Protein AF-A0A5K3FSG7-F1 (afdb_monomer)

InterPro domains:
  IPR002350 Kazal domain [PF07648] (129-166)
  IPR002350 Kazal domain [PF07648] (242-287)
  IPR002350 Kazal domain [PF07648] (366-402)
  IPR002350 Kazal domain [PS51465] (244-289)
  IPR002350 Kazal domain [SM00280] (128-174)
  IPR002350 Kazal domain [SM00280] (244-287)
  IPR002350 Kazal domain [SM00280] (358-402)
  IPR036058 Kazal domain superfamily [SSF100895] (110-165)
  IPR036058 Kazal domain superfamily [SSF100895] (238-287)
  IPR036058 Kazal domain superfamily [SSF100895] (366-404)
  IPR036773 TGF-beta binding (TB) domain superfamily [G3DSA:3.90.290.10] (37-136)

Structure (mmCIF, N/CA/C/O backbone):
data_AF-A0A5K3FSG7-F1
#
_entry.id   AF-A0A5K3FSG7-F1
#
loop_
_atom_site.group_PDB
_atom_site.id
_atom_site.type_symbol
_atom_site.label_atom_id
_atom_site.label_alt_id
_atom_site.label_comp_id
_atom_site.label_asym_id
_atom_site.label_entity_id
_atom_site.label_seq_id
_atom_site.pdbx_PDB_ins_code
_atom_site.Cartn_x
_atom_site.Cartn_y
_atom_site.Cartn_z
_atom_site.occupancy
_atom_site.B_iso_or_equiv
_atom_site.auth_seq_id
_atom_site.auth_comp_id
_atom_site.auth_asym_id
_atom_site.auth_atom_id
_atom_site.pdbx_PDB_model_num
ATOM 1 N N . MET A 1 1 ? 55.933 69.522 2.286 1.00 35.91 1 MET A N 1
ATOM 2 C CA . MET A 1 1 ? 57.079 68.603 2.455 1.00 35.91 1 MET A CA 1
ATOM 3 C C . MET A 1 1 ? 56.690 67.335 1.710 1.00 35.91 1 MET A C 1
ATOM 5 O O . MET A 1 1 ? 55.799 66.657 2.190 1.00 35.91 1 MET A O 1
ATOM 9 N N . GLY A 1 2 ? 56.955 67.249 0.400 1.00 32.78 2 GLY A N 1
ATOM 10 C CA . GLY A 1 2 ? 58.202 66.717 -0.197 1.00 32.78 2 GLY A CA 1
ATOM 11 C C . GLY A 1 2 ? 58.042 65.189 -0.295 1.00 32.78 2 GLY A C 1
ATOM 12 O O . GLY A 1 2 ? 57.662 64.597 0.703 1.00 32.78 2 GLY A O 1
ATOM 13 N N . ASP A 1 3 ? 58.190 64.460 -1.399 1.00 31.44 3 ASP A N 1
ATOM 14 C CA . ASP A 1 3 ? 58.914 64.594 -2.673 1.00 31.44 3 ASP A CA 1
ATOM 15 C C . ASP A 1 3 ? 58.307 63.516 -3.632 1.00 31.44 3 ASP A C 1
ATOM 17 O O . ASP A 1 3 ? 57.851 62.483 -3.149 1.00 31.44 3 ASP A O 1
ATOM 21 N N . VAL A 1 4 ? 58.048 63.767 -4.930 1.00 32.94 4 VAL A N 1
ATOM 22 C CA . VAL A 1 4 ? 58.916 63.448 -6.104 1.00 32.94 4 VAL A CA 1
ATOM 23 C C . VAL A 1 4 ? 59.104 61.916 -6.297 1.00 32.94 4 VAL A C 1
ATOM 25 O O . VAL A 1 4 ? 59.549 61.243 -5.384 1.00 32.94 4 VAL A O 1
ATOM 28 N N . ARG A 1 5 ? 58.793 61.239 -7.423 1.00 30.88 5 ARG A N 1
ATOM 29 C CA . ARG A 1 5 ? 59.220 61.446 -8.826 1.00 30.88 5 ARG A CA 1
ATOM 30 C C . ARG A 1 5 ? 58.482 60.453 -9.767 1.00 30.88 5 ARG A C 1
ATOM 32 O O . ARG A 1 5 ? 58.379 59.275 -9.442 1.00 30.88 5 ARG A O 1
ATOM 39 N N . LEU A 1 6 ? 58.070 60.899 -10.957 1.00 30.77 6 LEU A N 1
ATOM 40 C CA . LEU A 1 6 ? 57.915 60.061 -12.168 1.00 30.77 6 LEU A CA 1
ATOM 41 C C . LEU A 1 6 ? 59.255 60.027 -12.930 1.00 30.77 6 LEU A C 1
ATOM 43 O O . LEU A 1 6 ? 60.046 60.963 -12.782 1.00 30.77 6 LEU A O 1
ATOM 47 N N . PRO A 1 7 ? 59.454 59.074 -13.858 1.00 38.12 7 PRO A N 1
ATOM 48 C CA . PRO A 1 7 ? 60.034 59.457 -15.137 1.00 38.12 7 PRO A CA 1
ATOM 49 C C . PRO A 1 7 ? 59.167 59.055 -16.335 1.00 38.12 7 PRO A C 1
ATOM 51 O O . PRO A 1 7 ? 58.486 58.034 -16.370 1.00 38.12 7 PRO A O 1
ATOM 54 N N . VAL A 1 8 ? 59.241 59.953 -17.309 1.00 34.81 8 VAL A N 1
ATOM 55 C CA . VAL A 1 8 ? 58.605 60.017 -18.623 1.00 34.81 8 VAL A CA 1
ATOM 56 C C . VAL A 1 8 ? 59.434 59.225 -19.638 1.00 34.81 8 VAL A C 1
ATOM 58 O O . VAL A 1 8 ? 60.658 59.223 -19.529 1.00 34.81 8 VAL A O 1
ATOM 61 N N . SER A 1 9 ? 58.800 58.654 -20.671 1.00 28.08 9 SER A N 1
ATOM 62 C CA . SER A 1 9 ? 59.261 58.780 -22.071 1.00 28.08 9 SER A CA 1
ATOM 63 C C . SER A 1 9 ? 58.207 58.283 -23.067 1.00 28.08 9 SER A C 1
ATOM 65 O O . SER A 1 9 ? 57.986 57.088 -23.228 1.00 28.08 9 SER A O 1
ATOM 67 N N . HIS A 1 10 ? 57.586 59.245 -23.752 1.00 31.95 10 HIS A N 1
ATOM 68 C CA . HIS A 1 10 ? 56.883 59.092 -25.024 1.00 31.95 10 HIS A CA 1
ATOM 69 C C . HIS A 1 10 ? 57.787 59.634 -26.141 1.00 31.95 10 HIS A C 1
ATOM 71 O O . HIS A 1 10 ? 58.275 60.750 -26.017 1.00 31.95 10 HIS A O 1
ATOM 77 N N . HIS A 1 11 ? 57.924 58.889 -27.239 1.00 33.03 11 HIS A N 1
ATOM 78 C CA . HIS A 1 11 ? 57.973 59.378 -28.629 1.00 33.03 11 HIS A CA 1
ATOM 79 C C . HIS A 1 11 ? 57.647 58.160 -29.517 1.00 33.03 11 HIS A C 1
ATOM 81 O O . HIS A 1 11 ? 58.305 57.135 -29.413 1.00 33.03 11 HIS A O 1
ATOM 87 N N . ALA A 1 12 ? 56.461 58.087 -30.129 1.00 34.22 12 ALA A N 1
ATOM 88 C CA . ALA A 1 12 ? 56.013 58.763 -31.356 1.00 34.22 12 ALA A CA 1
ATOM 89 C C . ALA A 1 12 ? 56.448 58.009 -32.627 1.00 34.22 12 ALA A C 1
ATOM 91 O O . ALA A 1 12 ? 57.638 57.848 -32.870 1.00 34.22 12 ALA A O 1
ATOM 92 N N . GLY A 1 13 ? 55.476 57.608 -33.459 1.00 30.91 13 GLY A N 1
ATOM 93 C CA . GLY A 1 13 ? 55.748 57.170 -34.833 1.00 30.91 13 GLY A CA 1
ATOM 94 C C . GLY A 1 13 ? 54.725 56.211 -35.441 1.00 30.91 13 GLY A C 1
ATOM 95 O O . GLY A 1 13 ? 54.961 55.013 -35.489 1.00 30.91 13 GLY A O 1
ATOM 96 N N . CYS A 1 14 ? 53.608 56.748 -35.933 1.00 37.53 14 CYS A N 1
ATOM 97 C CA . CYS A 1 14 ? 52.646 56.079 -36.818 1.00 37.53 14 CYS A CA 1
ATOM 98 C C . CYS A 1 14 ? 53.259 55.679 -38.177 1.00 37.53 14 CYS A C 1
ATOM 100 O O . CYS A 1 14 ? 53.962 56.487 -38.779 1.00 37.53 14 CYS A O 1
ATOM 102 N N . SER A 1 15 ? 52.857 54.533 -38.743 1.00 33.62 15 SER A N 1
ATOM 103 C CA . SER A 1 15 ? 52.382 54.421 -40.143 1.00 33.62 15 SER A CA 1
ATOM 104 C C . SER A 1 15 ? 51.779 53.031 -40.446 1.00 33.62 15 SER A C 1
ATOM 106 O O . SER A 1 15 ? 52.288 52.006 -40.013 1.00 33.62 15 SER A O 1
ATOM 108 N N . LEU A 1 16 ? 50.632 53.064 -41.137 1.00 35.88 16 LEU A N 1
ATOM 109 C CA . LEU A 1 16 ? 49.710 51.999 -41.594 1.00 35.88 16 LEU A CA 1
ATOM 110 C C . LEU A 1 16 ? 50.341 50.941 -42.544 1.00 35.88 16 LEU A C 1
ATOM 112 O O . LEU A 1 16 ? 51.463 51.187 -42.981 1.00 35.88 16 LEU A O 1
ATOM 116 N N . PRO A 1 17 ? 49.648 49.840 -42.968 1.00 45.88 17 PRO A N 1
ATOM 117 C CA . PRO A 1 17 ? 48.191 49.556 -42.941 1.00 45.88 17 PRO A CA 1
ATOM 118 C C . PRO A 1 17 ? 47.815 48.180 -42.323 1.00 45.88 17 PRO A C 1
ATOM 120 O O . PRO A 1 17 ? 48.587 47.233 -42.330 1.00 45.88 17 PRO A O 1
ATOM 123 N N . VAL A 1 18 ? 46.717 48.048 -41.569 1.00 47.22 18 VAL A N 1
ATOM 124 C CA . VAL A 1 18 ? 45.344 47.711 -42.017 1.00 47.22 18 VAL A CA 1
ATOM 125 C C . VAL A 1 18 ? 45.318 46.646 -43.125 1.00 47.22 18 VAL A C 1
ATOM 127 O O . VAL A 1 18 ? 45.918 46.824 -44.173 1.00 47.22 18 VAL A O 1
ATOM 130 N N . VAL A 1 19 ? 44.531 45.589 -42.900 1.00 47.03 19 VAL A N 1
ATOM 131 C CA . VAL A 1 19 ? 44.309 44.407 -43.758 1.00 47.03 19 VAL A CA 1
ATOM 132 C C . VAL A 1 19 ? 45.354 43.297 -43.561 1.00 47.03 19 VAL A C 1
ATOM 134 O O . VAL A 1 19 ? 46.426 43.344 -44.138 1.00 47.03 19 VAL A O 1
ATOM 137 N N . VAL A 1 20 ? 45.026 42.304 -42.715 1.00 46.34 20 VAL A N 1
ATOM 138 C CA . VAL A 1 20 ? 45.308 40.843 -42.859 1.00 46.34 20 VAL A CA 1
ATOM 139 C C . VAL A 1 20 ? 45.074 40.093 -41.527 1.00 46.34 20 VAL A C 1
ATOM 141 O O . VAL A 1 20 ? 44.691 38.930 -41.542 1.00 46.34 20 VAL A O 1
ATOM 144 N N . PHE A 1 21 ? 45.134 40.744 -40.360 1.00 37.59 21 PHE A N 1
ATOM 145 C CA . PHE A 1 21 ? 44.925 40.062 -39.062 1.00 37.59 21 PHE A CA 1
ATOM 146 C C . PHE A 1 21 ? 43.464 39.974 -38.566 1.00 37.59 21 PHE A C 1
ATOM 148 O O . PHE A 1 21 ? 43.218 39.719 -37.392 1.00 37.59 21 PHE A O 1
ATOM 155 N N . GLN A 1 22 ? 42.478 40.137 -39.452 1.00 43.12 22 GLN A N 1
ATOM 156 C CA . GLN A 1 22 ? 41.054 39.915 -39.134 1.00 43.12 22 GLN A CA 1
ATOM 157 C C . GLN A 1 22 ? 40.587 38.466 -39.382 1.00 43.12 22 GLN A C 1
ATOM 159 O O . GLN A 1 22 ? 39.429 38.160 -39.128 1.00 43.12 22 GLN A O 1
ATOM 164 N N . VAL A 1 23 ? 41.460 37.552 -39.831 1.00 48.00 23 VAL A N 1
ATOM 165 C CA . VAL A 1 23 ? 41.046 36.173 -40.181 1.00 48.00 23 VAL A CA 1
ATOM 166 C C . VAL A 1 23 ? 41.536 35.104 -39.187 1.00 48.00 23 VAL A C 1
ATOM 168 O O . VAL A 1 23 ? 41.024 33.993 -39.195 1.00 48.00 23 VAL A O 1
ATOM 171 N N . ALA A 1 24 ? 42.451 35.417 -38.261 1.00 49.25 24 ALA A N 1
ATOM 172 C CA . ALA A 1 24 ? 43.079 34.390 -37.410 1.00 49.25 24 ALA A CA 1
ATOM 173 C C . ALA A 1 24 ? 42.676 34.388 -35.921 1.00 49.25 24 ALA A C 1
ATOM 175 O O . ALA A 1 24 ? 43.101 33.497 -35.194 1.00 49.25 24 ALA A O 1
ATOM 176 N N . VAL A 1 25 ? 41.850 35.330 -35.443 1.00 43.94 25 VAL A N 1
ATOM 177 C CA . VAL A 1 25 ? 41.388 35.343 -34.028 1.00 43.94 25 VAL A CA 1
ATOM 178 C C . VAL A 1 25 ? 39.858 35.252 -33.899 1.00 43.94 25 VAL A C 1
ATOM 180 O O . VAL A 1 25 ? 39.321 35.111 -32.808 1.00 43.94 25 VAL A O 1
ATOM 183 N N . LEU A 1 26 ? 39.144 35.183 -35.026 1.00 44.22 26 LEU A N 1
ATOM 184 C CA . LEU A 1 26 ? 37.754 34.704 -35.093 1.00 44.22 26 LEU A CA 1
ATOM 185 C C . LEU A 1 26 ? 37.661 33.166 -35.200 1.00 44.22 26 LEU A C 1
ATOM 187 O O . LEU A 1 26 ? 36.578 32.629 -35.402 1.00 44.22 26 LEU A O 1
ATOM 191 N N . ALA A 1 27 ? 38.784 32.454 -35.043 1.00 49.97 27 ALA A N 1
ATOM 192 C CA . ALA A 1 27 ? 38.874 30.997 -35.157 1.00 49.97 27 ALA A CA 1
ATOM 193 C C . ALA A 1 27 ? 38.947 30.245 -33.809 1.00 49.97 27 ALA A C 1
ATOM 195 O O . ALA A 1 27 ? 39.147 29.035 -33.809 1.00 49.97 27 ALA A O 1
ATOM 196 N N . THR A 1 28 ? 38.767 30.907 -32.658 1.00 49.81 28 THR A N 1
ATOM 197 C CA . THR A 1 28 ? 38.752 30.228 -31.338 1.00 49.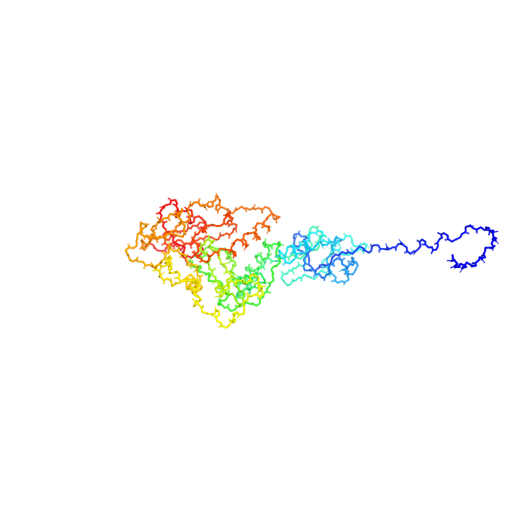81 28 THR A CA 1
ATOM 198 C C . THR A 1 28 ? 37.534 30.542 -30.464 1.00 49.81 28 THR A C 1
ATOM 200 O O . THR A 1 28 ? 37.534 30.242 -29.274 1.00 49.81 28 THR A O 1
ATOM 203 N N . LEU A 1 29 ? 36.452 31.072 -31.047 1.00 45.03 29 LEU A N 1
ATOM 204 C CA . LEU A 1 29 ? 35.142 31.185 -30.382 1.00 45.03 29 LEU A CA 1
ATOM 205 C C . LEU A 1 29 ? 33.987 30.581 -31.197 1.00 45.03 29 LEU A C 1
ATOM 207 O O . LEU A 1 29 ? 32.830 30.936 -30.996 1.00 45.03 29 LEU A O 1
ATOM 211 N N . LEU A 1 30 ? 34.274 29.595 -32.047 1.00 43.88 30 LEU A N 1
ATOM 212 C CA . LEU A 1 30 ? 33.323 28.502 -32.227 1.00 43.88 30 LEU A CA 1
ATOM 213 C C . LEU A 1 30 ? 33.636 27.490 -31.126 1.00 43.88 30 LEU A C 1
ATOM 215 O O . LEU A 1 30 ? 34.302 26.485 -31.348 1.00 43.88 30 LEU A O 1
ATOM 219 N N . LEU A 1 31 ? 33.195 27.796 -29.901 1.00 42.06 31 LEU A N 1
ATOM 220 C CA . LEU A 1 31 ? 32.817 26.709 -29.012 1.00 42.06 31 LEU A CA 1
ATOM 221 C C . LEU A 1 31 ? 31.722 25.980 -29.785 1.00 42.06 31 LEU A C 1
ATOM 223 O O . LEU A 1 31 ? 30.600 26.482 -29.874 1.00 42.06 31 LEU A O 1
ATOM 227 N N . ASP A 1 32 ? 32.064 24.847 -30.397 1.00 38.03 32 ASP A N 1
ATOM 228 C CA . ASP A 1 32 ? 31.073 23.827 -30.685 1.00 38.03 32 ASP A CA 1
ATOM 229 C C . ASP A 1 32 ? 30.329 23.645 -29.366 1.00 38.03 32 ASP A C 1
ATOM 231 O O . ASP A 1 32 ? 30.870 23.123 -28.388 1.00 38.03 32 ASP A O 1
ATOM 235 N N . THR A 1 33 ? 29.115 24.187 -29.290 1.00 45.97 33 THR A N 1
ATOM 236 C CA . THR A 1 33 ? 28.199 23.860 -28.209 1.00 45.97 33 THR A CA 1
ATOM 237 C C . THR A 1 33 ? 27.866 22.402 -28.449 1.00 45.97 33 THR A C 1
ATOM 239 O O . THR A 1 33 ? 26.924 22.072 -29.161 1.00 45.97 33 THR A O 1
ATOM 242 N N . SER A 1 34 ? 28.729 21.507 -27.959 1.00 54.03 34 SER A N 1
ATOM 243 C CA . SER A 1 34 ? 28.479 20.079 -28.002 1.00 54.03 34 SER A CA 1
ATOM 244 C C . SER A 1 34 ? 27.098 19.912 -27.397 1.00 54.03 34 SER A C 1
ATOM 246 O O . SER A 1 34 ? 26.906 20.293 -26.239 1.00 54.03 34 SER A O 1
ATOM 248 N N . GLU A 1 35 ? 26.133 19.447 -28.191 1.00 65.31 35 GLU A N 1
ATOM 249 C CA . GLU A 1 35 ? 24.780 19.170 -27.729 1.00 65.31 35 GLU A CA 1
ATOM 250 C C . GLU A 1 35 ? 24.874 18.083 -26.648 1.00 65.31 35 GLU A C 1
ATOM 252 O O . GLU A 1 35 ? 24.843 16.878 -26.916 1.00 65.31 35 GLU A O 1
ATOM 257 N N . ALA A 1 36 ? 25.120 18.511 -25.415 1.00 79.25 36 ALA A N 1
ATOM 258 C CA . ALA A 1 36 ? 25.336 17.643 -24.281 1.00 79.25 36 ALA A CA 1
ATOM 259 C C . ALA A 1 36 ? 23.956 17.270 -23.750 1.00 79.25 36 ALA A C 1
ATOM 261 O O . ALA A 1 36 ? 23.201 18.105 -23.250 1.00 79.25 36 ALA A O 1
ATOM 262 N N . GLY A 1 37 ? 23.607 16.005 -23.941 1.00 89.25 37 GLY A N 1
ATOM 263 C CA . GLY A 1 37 ? 22.321 15.453 -23.556 1.00 89.25 37 GLY A CA 1
ATOM 264 C C . GLY A 1 37 ? 22.484 14.404 -22.472 1.00 89.25 37 GLY A C 1
ATOM 265 O O . GLY A 1 37 ? 23.516 14.299 -21.808 1.00 89.25 37 GLY A O 1
ATOM 266 N N . SER A 1 38 ? 21.443 13.604 -22.294 1.00 92.12 38 SER A N 1
ATOM 267 C CA . SER A 1 38 ? 21.464 12.436 -21.418 1.00 92.12 38 SER A CA 1
ATOM 268 C C . SER A 1 38 ? 21.339 11.154 -22.230 1.00 92.12 38 SER A C 1
ATOM 270 O O . SER A 1 38 ? 20.594 11.100 -23.208 1.00 92.12 38 SER A O 1
ATOM 272 N N . CYS A 1 39 ? 22.041 10.111 -21.800 1.00 91.00 39 CYS A N 1
ATOM 273 C CA . CYS A 1 39 ? 21.986 8.789 -22.409 1.00 91.00 39 CYS A CA 1
ATOM 274 C C . CYS A 1 39 ? 21.338 7.782 -21.464 1.00 91.00 39 CYS A C 1
ATOM 276 O O . CYS A 1 39 ? 21.619 7.756 -20.264 1.00 91.00 39 CYS A O 1
ATOM 278 N N . PHE A 1 40 ? 20.489 6.935 -22.027 1.00 90.88 40 PHE A N 1
ATOM 279 C CA . PHE A 1 40 ? 19.669 5.956 -21.331 1.00 90.88 40 PHE A CA 1
ATOM 280 C C . PHE A 1 40 ? 19.868 4.572 -21.925 1.00 90.88 40 PHE A C 1
ATOM 282 O O . PHE A 1 40 ? 20.163 4.430 -23.106 1.00 90.88 40 PHE A O 1
ATOM 289 N N . LYS A 1 41 ? 19.681 3.534 -21.118 1.00 87.44 41 LYS A N 1
ATOM 290 C CA . LYS A 1 41 ? 19.875 2.155 -21.561 1.00 87.44 41 LYS A CA 1
ATOM 291 C C . LYS A 1 41 ? 18.655 1.597 -22.285 1.00 87.44 41 LYS A C 1
ATOM 293 O O . LYS A 1 41 ? 18.817 0.790 -23.193 1.00 87.44 41 LYS A O 1
ATOM 298 N N . ILE A 1 42 ? 17.445 2.011 -21.900 1.00 85.56 42 ILE A N 1
ATOM 299 C CA . ILE A 1 42 ? 16.209 1.399 -22.403 1.00 85.56 42 ILE A CA 1
ATOM 300 C C . ILE A 1 42 ? 15.182 2.440 -22.846 1.00 85.56 42 ILE A C 1
ATOM 302 O O . ILE A 1 42 ? 15.086 3.526 -22.269 1.00 85.56 42 ILE A O 1
ATOM 306 N N . ARG A 1 43 ? 14.366 2.062 -23.833 1.00 88.00 43 ARG A N 1
ATOM 307 C CA . ARG A 1 43 ? 13.164 2.784 -24.254 1.00 88.00 43 ARG A CA 1
ATOM 308 C C . ARG A 1 43 ? 11.942 1.908 -24.020 1.00 88.00 43 ARG A C 1
ATOM 310 O O . ARG A 1 43 ? 11.836 0.826 -24.598 1.00 88.00 43 ARG A O 1
ATOM 317 N N . LEU A 1 44 ? 11.049 2.388 -23.165 1.00 83.50 44 LEU A N 1
ATOM 318 C CA . LEU A 1 44 ? 9.824 1.707 -22.763 1.00 83.50 44 LEU A CA 1
ATOM 319 C C . LEU A 1 44 ? 8.757 1.743 -23.877 1.00 83.50 44 LEU A C 1
ATOM 321 O O . LEU A 1 44 ? 8.812 2.633 -24.732 1.00 83.50 44 LEU A O 1
ATOM 325 N N . PRO A 1 45 ? 7.759 0.831 -23.848 1.00 79.94 45 PRO A N 1
ATOM 326 C CA . PRO A 1 45 ? 6.605 0.805 -24.764 1.00 79.94 45 PRO A CA 1
ATOM 327 C C . PRO A 1 45 ? 5.900 2.156 -24.943 1.00 79.94 45 PRO A C 1
ATOM 329 O O . PRO A 1 45 ? 5.540 2.541 -26.053 1.00 79.94 45 PRO A O 1
ATOM 332 N N . ASN A 1 46 ? 5.785 2.926 -23.859 1.00 78.69 46 ASN A N 1
ATOM 333 C CA . ASN A 1 46 ? 5.205 4.273 -23.847 1.00 78.69 46 ASN A CA 1
ATOM 334 C C . ASN A 1 46 ? 6.105 5.351 -24.504 1.00 78.69 46 ASN A C 1
ATOM 336 O O . ASN A 1 46 ? 5.747 6.528 -24.540 1.00 78.69 46 ASN A O 1
ATOM 340 N N . GLY A 1 47 ? 7.279 4.974 -25.019 1.00 83.12 47 GLY A N 1
ATOM 341 C CA . GLY A 1 47 ? 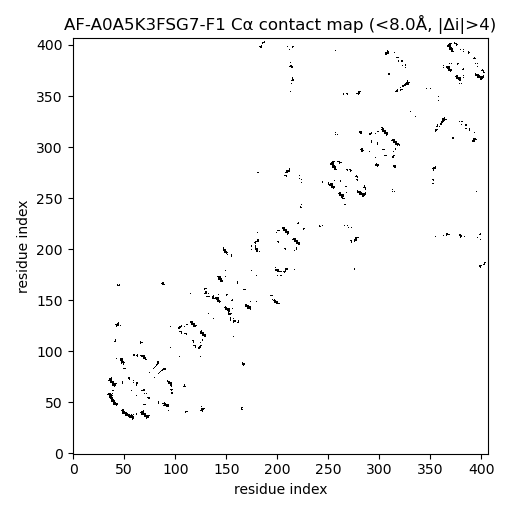8.232 5.846 -25.701 1.00 83.12 47 GLY A CA 1
ATOM 342 C C . GLY A 1 47 ? 9.194 6.600 -24.782 1.00 83.12 47 GLY A C 1
ATOM 343 O O . GLY A 1 47 ? 9.976 7.407 -25.294 1.00 83.12 47 GLY A O 1
ATOM 344 N N . ARG A 1 48 ? 9.167 6.353 -23.466 1.00 87.88 48 ARG A N 1
ATOM 345 C CA . ARG A 1 48 ? 10.042 7.013 -22.488 1.00 87.88 48 ARG A CA 1
ATOM 346 C C . ARG A 1 48 ? 11.393 6.313 -22.336 1.00 87.88 48 ARG A C 1
ATOM 348 O O . ARG A 1 48 ? 11.493 5.093 -22.409 1.00 87.88 48 ARG A O 1
ATOM 355 N N . CYS A 1 49 ? 12.429 7.107 -22.101 1.00 89.69 49 CYS A N 1
ATOM 356 C CA . CYS A 1 49 ? 13.798 6.685 -21.822 1.00 89.69 49 CYS A CA 1
ATOM 357 C C . CYS A 1 49 ? 13.964 6.379 -20.328 1.00 89.69 49 CYS A C 1
ATOM 359 O O . CYS A 1 49 ? 13.623 7.215 -19.490 1.00 89.69 49 CYS A O 1
ATOM 361 N N . HIS A 1 50 ? 14.518 5.216 -19.990 1.00 86.38 50 HIS A N 1
ATOM 362 C CA . HIS A 1 50 ? 14.742 4.780 -18.609 1.00 86.38 50 HIS A CA 1
ATOM 363 C C . HIS A 1 50 ? 16.146 4.166 -18.438 1.00 86.38 50 HIS A C 1
ATOM 365 O O . HIS A 1 50 ? 16.845 3.915 -19.419 1.00 86.38 50 HIS A O 1
ATOM 371 N N . GLN A 1 51 ? 16.570 3.944 -17.187 1.00 83.00 51 GLN A N 1
ATOM 372 C CA . GLN A 1 51 ? 17.912 3.479 -16.800 1.00 83.00 51 GLN A CA 1
ATOM 373 C C . GLN A 1 51 ? 19.002 4.416 -17.342 1.00 83.00 51 GLN A C 1
ATOM 375 O O . GLN A 1 51 ? 19.633 4.155 -18.365 1.00 83.00 51 GLN A O 1
ATOM 380 N N . LEU A 1 52 ? 19.179 5.549 -16.662 1.00 87.81 52 LEU A N 1
ATOM 381 C CA . LEU A 1 52 ? 20.179 6.555 -17.006 1.00 87.81 52 LEU A CA 1
ATOM 382 C C . LEU A 1 52 ? 21.593 5.949 -16.987 1.00 87.81 52 LEU A C 1
ATOM 384 O O . LEU A 1 52 ? 21.997 5.357 -15.990 1.00 87.81 52 LEU A O 1
ATOM 388 N N . ILE A 1 53 ? 22.341 6.151 -18.071 1.00 88.44 53 ILE A N 1
ATOM 389 C CA . ILE A 1 53 ? 23.765 5.813 -18.176 1.00 88.44 53 ILE A CA 1
ATOM 390 C C . ILE A 1 53 ? 24.603 7.034 -17.797 1.00 88.44 53 ILE A C 1
ATOM 392 O O . ILE A 1 53 ? 25.440 6.967 -16.904 1.00 88.44 53 ILE A O 1
ATOM 396 N N . GLN A 1 54 ? 24.343 8.166 -18.456 1.00 89.94 54 GLN A N 1
ATOM 397 C CA . GLN A 1 54 ? 25.050 9.419 -18.212 1.00 89.94 54 GLN A CA 1
ATOM 398 C C . GLN A 1 54 ? 24.087 10.592 -18.353 1.00 89.94 54 GLN A C 1
ATOM 400 O O . GLN A 1 54 ? 23.334 10.682 -19.323 1.00 89.94 54 GLN A O 1
ATOM 405 N N . ARG A 1 55 ? 24.094 11.482 -17.357 1.00 90.88 55 ARG A N 1
ATOM 406 C CA . ARG A 1 55 ? 23.219 12.656 -17.289 1.00 90.88 55 ARG A CA 1
ATOM 407 C C . ARG A 1 55 ? 23.935 13.874 -17.837 1.00 90.88 55 ARG A C 1
ATOM 409 O O . ARG A 1 55 ? 25.012 14.185 -17.354 1.00 90.88 55 ARG A O 1
ATOM 416 N N . ASN A 1 56 ? 23.293 14.574 -18.765 1.00 89.25 56 ASN A N 1
ATOM 417 C CA . ASN A 1 56 ? 23.593 15.930 -19.245 1.00 89.25 56 ASN A CA 1
ATOM 418 C C . ASN A 1 56 ? 24.988 16.208 -19.838 1.00 89.25 56 ASN A C 1
ATOM 420 O O . ASN A 1 56 ? 25.199 17.299 -20.353 1.00 89.25 56 ASN A O 1
ATOM 424 N N . TYR A 1 57 ? 25.925 15.266 -19.772 1.00 88.69 57 TYR A N 1
ATOM 425 C CA . TYR A 1 57 ? 27.326 15.460 -20.153 1.00 88.69 57 TYR A CA 1
ATOM 426 C C . TYR A 1 57 ? 27.797 14.418 -21.171 1.00 88.69 57 TYR A C 1
ATOM 428 O O . TYR A 1 57 ? 28.955 14.018 -21.141 1.00 88.69 57 TYR A O 1
ATOM 436 N N . ILE A 1 58 ? 26.895 13.918 -22.017 1.00 89.25 58 ILE A N 1
ATOM 437 C CA . ILE A 1 58 ? 27.232 12.958 -23.072 1.00 89.25 58 ILE A CA 1
ATOM 438 C C . ILE A 1 58 ? 26.706 13.455 -24.413 1.00 89.25 58 ILE A C 1
ATOM 440 O O . ILE A 1 58 ? 25.575 13.942 -24.508 1.00 89.25 58 ILE A O 1
ATOM 444 N N . SER A 1 59 ? 27.525 13.344 -25.453 1.00 88.38 59 SER A N 1
ATOM 445 C CA . SER A 1 59 ? 27.115 13.675 -26.813 1.00 88.38 59 SER A CA 1
ATOM 446 C C . SER A 1 59 ? 26.235 12.575 -27.414 1.00 88.38 59 SER A C 1
ATOM 448 O O . SER A 1 59 ? 26.211 11.416 -26.978 1.00 88.38 59 SER A O 1
ATOM 450 N N . ARG A 1 60 ? 25.499 12.925 -28.471 1.00 86.31 60 ARG A N 1
ATOM 451 C CA . ARG A 1 60 ? 24.653 11.969 -29.192 1.00 86.31 60 ARG A CA 1
ATOM 452 C C . ARG A 1 60 ? 25.456 10.800 -29.780 1.00 86.31 60 ARG A C 1
ATOM 454 O O . ARG A 1 60 ? 24.997 9.660 -29.720 1.00 86.31 60 ARG A O 1
ATOM 461 N N . SER A 1 61 ? 26.642 11.061 -30.331 1.00 84.88 61 SER A N 1
ATOM 462 C CA . SER A 1 61 ? 27.510 10.043 -30.940 1.00 84.88 61 SER A CA 1
ATOM 463 C C . SER A 1 61 ? 28.089 9.080 -29.902 1.00 84.88 61 SER A C 1
ATOM 465 O O . SER A 1 61 ? 28.085 7.873 -30.132 1.00 84.88 61 SER A O 1
ATOM 467 N N . GLU A 1 62 ? 28.510 9.576 -28.739 1.00 88.44 62 GLU A N 1
ATOM 468 C CA . GLU A 1 62 ? 28.992 8.739 -27.631 1.00 88.44 62 GLU A CA 1
ATOM 469 C C . GLU A 1 62 ? 27.884 7.818 -27.107 1.00 88.44 62 GLU A C 1
ATOM 471 O O . GLU A 1 62 ? 28.087 6.612 -26.967 1.00 88.44 62 GLU A O 1
ATOM 476 N N . CYS A 1 63 ? 26.667 8.345 -26.921 1.00 87.88 63 CYS A N 1
ATOM 477 C CA . CYS A 1 63 ? 25.512 7.526 -26.541 1.00 87.88 63 CYS A CA 1
ATOM 478 C C . CYS A 1 63 ? 25.187 6.443 -27.591 1.00 87.88 63 CYS A C 1
ATOM 480 O O . CYS A 1 63 ? 24.752 5.339 -27.256 1.00 87.88 63 CYS A O 1
ATOM 482 N N . CYS A 1 64 ? 25.434 6.730 -28.873 1.00 82.31 64 CYS A N 1
ATOM 483 C CA . CYS A 1 64 ? 25.249 5.776 -29.964 1.00 82.31 64 CYS A CA 1
ATOM 484 C C . CYS A 1 64 ? 26.222 4.597 -29.910 1.00 82.31 64 CYS A C 1
ATOM 486 O O . CYS A 1 64 ? 25.827 3.472 -30.220 1.00 82.31 64 CYS A O 1
ATOM 488 N N . GLN A 1 65 ? 27.485 4.839 -29.559 1.00 84.62 65 GLN A N 1
ATOM 489 C CA . GLN A 1 65 ? 28.517 3.797 -29.551 1.00 84.62 65 GLN A CA 1
ATOM 490 C C . GLN A 1 65 ? 28.203 2.684 -28.548 1.00 84.62 65 GLN A C 1
ATOM 492 O O . GLN A 1 65 ? 28.531 1.525 -28.788 1.00 84.62 65 GLN A O 1
ATOM 497 N N . ILE A 1 66 ? 27.494 3.023 -27.472 1.00 82.88 66 ILE A N 1
ATOM 498 C CA . ILE A 1 66 ? 27.063 2.082 -26.435 1.00 82.88 66 ILE A CA 1
ATOM 499 C C . ILE A 1 66 ? 25.646 1.524 -26.662 1.00 82.88 66 ILE A C 1
ATOM 501 O O . ILE A 1 66 ? 25.133 0.795 -25.816 1.00 82.88 66 ILE A O 1
ATOM 505 N N . GLY A 1 67 ? 25.003 1.858 -27.789 1.00 80.19 67 GLY A N 1
ATOM 506 C CA . GLY A 1 67 ? 23.652 1.393 -28.127 1.00 80.19 67 GLY A CA 1
ATOM 507 C C . GLY A 1 67 ? 22.546 1.959 -27.228 1.00 80.19 67 GLY A C 1
ATOM 508 O O . GLY A 1 67 ? 21.499 1.330 -27.087 1.00 80.19 67 GLY A O 1
ATOM 509 N N . GLY A 1 68 ? 22.786 3.112 -26.594 1.00 86.12 68 GLY A N 1
ATOM 510 C CA . GLY A 1 68 ? 21.820 3.765 -25.713 1.00 86.12 68 GLY A CA 1
ATOM 511 C C . GLY A 1 68 ? 20.731 4.532 -26.466 1.00 86.12 68 GLY A C 1
ATOM 512 O O . GLY A 1 68 ? 20.700 4.582 -27.691 1.00 86.12 68 GLY A O 1
ATOM 513 N N . PHE A 1 69 ? 19.836 5.167 -25.719 1.00 88.75 69 PHE A N 1
ATOM 514 C CA . PHE A 1 69 ? 18.828 6.100 -26.204 1.00 88.75 69 PHE A CA 1
ATOM 515 C C . PHE A 1 69 ? 19.149 7.502 -25.697 1.00 88.75 69 PHE A C 1
ATOM 517 O O . PHE A 1 69 ? 19.436 7.701 -24.517 1.00 88.75 69 PHE A O 1
ATOM 524 N N . TYR A 1 70 ? 19.106 8.478 -26.593 1.00 89.25 70 TYR A N 1
ATOM 525 C CA . TYR A 1 70 ? 19.574 9.827 -26.332 1.00 89.25 70 TYR A CA 1
ATOM 526 C C . TYR A 1 70 ? 18.414 10.795 -26.127 1.00 89.25 70 TYR A C 1
ATOM 528 O O . TYR A 1 70 ? 17.419 10.784 -26.856 1.00 89.25 70 TYR A O 1
ATOM 536 N N . VAL A 1 71 ? 18.574 11.658 -25.132 1.00 91.38 71 VAL A N 1
ATOM 537 C CA . VAL A 1 71 ? 17.667 12.753 -24.808 1.00 91.38 71 VAL A CA 1
ATOM 538 C C . VAL A 1 71 ? 18.462 14.039 -24.945 1.00 91.38 71 VAL A C 1
ATOM 540 O O . VAL A 1 71 ? 19.368 14.299 -24.161 1.00 91.38 71 VAL A O 1
ATOM 543 N N . HIS A 1 72 ? 18.114 14.832 -25.954 1.00 87.38 72 HIS A N 1
ATOM 544 C CA . HIS A 1 72 ? 18.849 16.044 -26.326 1.00 87.38 72 HIS A CA 1
ATOM 545 C C . HIS A 1 72 ? 18.781 17.151 -25.258 1.00 87.38 72 HIS A C 1
ATOM 547 O O . HIS A 1 72 ? 19.691 17.959 -25.132 1.00 87.38 72 HIS A O 1
ATOM 553 N N . ARG A 1 73 ? 17.718 17.181 -24.447 1.00 85.31 73 ARG A N 1
ATOM 554 C CA . ARG A 1 73 ? 17.530 18.209 -23.412 1.00 85.31 73 ARG A CA 1
ATOM 555 C C . ARG A 1 73 ? 18.254 17.880 -22.107 1.00 85.31 73 ARG A C 1
ATOM 557 O O . ARG A 1 73 ? 18.353 16.722 -21.698 1.00 85.31 73 ARG A O 1
ATOM 564 N N . PHE A 1 74 ? 18.631 18.939 -21.400 1.00 87.44 74 PHE A N 1
ATOM 565 C CA . PHE A 1 74 ? 19.146 18.863 -20.040 1.00 87.44 74 PHE A CA 1
ATOM 566 C C . PHE A 1 74 ? 18.042 18.439 -19.061 1.00 87.44 74 PHE A C 1
ATOM 568 O O . PHE A 1 74 ? 16.984 19.064 -18.988 1.00 87.44 74 PHE A O 1
ATOM 575 N N . LEU A 1 75 ? 18.293 17.390 -18.280 1.00 85.81 75 LEU A N 1
ATOM 576 C CA . LEU A 1 75 ? 17.411 16.946 -17.203 1.00 85.81 75 LEU A CA 1
ATOM 577 C C . LEU A 1 75 ? 17.681 17.773 -15.950 1.00 85.81 75 LEU A C 1
ATOM 579 O O . LEU A 1 75 ? 18.771 17.684 -15.363 1.00 85.81 75 LEU A O 1
ATOM 583 N N . THR A 1 76 ? 16.687 18.551 -15.518 1.00 84.38 76 THR A N 1
ATOM 584 C CA . THR A 1 76 ? 16.763 19.291 -14.251 1.00 84.38 76 THR A CA 1
ATOM 585 C C . THR A 1 76 ? 16.870 18.324 -13.072 1.00 84.38 76 THR A C 1
ATOM 587 O O . THR A 1 76 ? 16.540 17.142 -13.183 1.00 84.38 76 THR A O 1
ATOM 590 N N . GLU A 1 77 ? 17.342 18.801 -11.919 1.00 80.81 77 GLU A N 1
ATOM 591 C CA . GLU A 1 77 ? 17.410 17.964 -10.711 1.00 80.81 77 GLU A CA 1
ATOM 592 C C . GLU A 1 77 ? 16.032 17.450 -10.299 1.00 80.81 77 GLU A C 1
ATOM 594 O O . GLU A 1 77 ? 15.876 16.269 -10.001 1.00 80.81 77 GLU A O 1
ATOM 599 N N . THR A 1 78 ? 15.015 18.309 -10.374 1.00 76.06 78 THR A N 1
ATOM 600 C CA . THR A 1 78 ? 13.629 17.958 -10.052 1.00 76.06 78 THR A CA 1
ATOM 601 C C . THR A 1 78 ? 13.081 16.867 -10.968 1.00 76.06 78 THR A C 1
ATOM 603 O O . THR A 1 78 ? 12.503 15.898 -10.482 1.00 76.06 78 THR A O 1
ATOM 606 N N . GLN A 1 79 ? 13.307 16.970 -12.281 1.00 78.19 79 GLN A N 1
ATOM 607 C CA . GLN A 1 79 ? 12.899 15.949 -13.250 1.00 78.19 79 GLN A CA 1
ATOM 608 C C . GLN A 1 79 ? 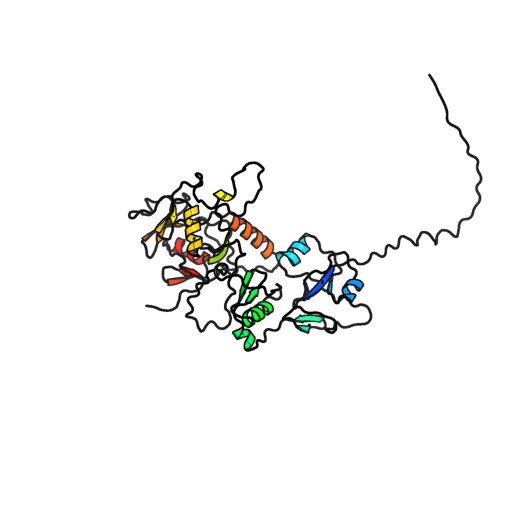13.658 14.642 -13.045 1.00 78.19 79 GLN A C 1
ATOM 610 O O . GLN A 1 79 ? 13.053 13.577 -13.067 1.00 78.19 79 GLN A O 1
ATOM 615 N N . PHE A 1 80 ? 14.969 14.708 -12.809 1.00 81.25 80 PHE A N 1
ATOM 616 C CA . PHE A 1 80 ? 15.777 13.520 -12.557 1.00 81.25 80 PHE A CA 1
ATOM 617 C C . PHE A 1 80 ? 15.301 12.770 -11.304 1.00 81.25 80 PHE A C 1
ATOM 619 O O . PHE A 1 80 ? 15.062 11.564 -11.358 1.00 81.25 80 PHE A O 1
ATOM 626 N N . VAL A 1 81 ? 15.096 13.480 -10.193 1.00 74.06 81 VAL A N 1
ATOM 627 C CA . VAL A 1 81 ? 14.611 12.873 -8.948 1.00 74.06 81 VAL A CA 1
ATOM 628 C C . VAL A 1 81 ? 13.210 12.297 -9.137 1.00 74.06 81 VAL A C 1
ATOM 630 O O . VAL A 1 81 ? 12.986 11.130 -8.826 1.00 74.06 81 VAL A O 1
ATOM 633 N N . ARG A 1 82 ? 12.275 13.077 -9.687 1.00 74.69 82 ARG A N 1
ATOM 634 C CA . ARG A 1 82 ? 10.889 12.644 -9.886 1.00 74.69 82 ARG A CA 1
ATOM 635 C C . ARG A 1 82 ? 10.809 11.473 -10.870 1.00 74.69 82 ARG A C 1
ATOM 637 O O . ARG A 1 82 ? 10.369 10.391 -10.498 1.00 74.69 82 ARG A O 1
ATOM 644 N N . ASP A 1 83 ? 11.259 11.660 -12.105 1.00 74.69 83 ASP A N 1
ATOM 645 C CA . ASP A 1 83 ? 10.966 10.745 -13.215 1.00 74.69 83 ASP A CA 1
ATOM 646 C C . ASP A 1 83 ? 11.872 9.503 -13.219 1.00 74.69 83 ASP A C 1
ATOM 648 O O . ASP A 1 83 ? 11.441 8.435 -13.660 1.00 74.69 83 ASP A O 1
ATOM 652 N N . ILE A 1 84 ? 13.110 9.612 -12.716 1.00 79.44 84 ILE A N 1
ATOM 653 C CA . ILE A 1 84 ? 14.096 8.518 -12.747 1.00 79.44 84 ILE A CA 1
ATOM 654 C C . ILE A 1 84 ? 14.273 7.853 -11.379 1.00 79.44 84 ILE A C 1
ATOM 656 O O . ILE A 1 84 ? 14.242 6.627 -11.307 1.00 79.44 84 ILE A O 1
ATOM 660 N N . LEU A 1 85 ? 14.456 8.617 -10.295 1.00 71.44 85 LEU A N 1
ATOM 661 C CA . LEU A 1 85 ? 14.759 8.025 -8.982 1.00 71.44 85 LEU A CA 1
ATOM 662 C C . LEU A 1 85 ? 13.512 7.550 -8.228 1.00 71.44 85 LEU A C 1
ATOM 664 O O . LEU A 1 85 ? 13.517 6.449 -7.678 1.00 71.44 85 LEU A O 1
ATOM 668 N N . LEU A 1 86 ? 12.463 8.376 -8.184 1.00 64.19 86 LEU A N 1
ATOM 669 C CA . LEU A 1 86 ? 11.265 8.113 -7.384 1.00 64.19 86 LEU A CA 1
ATOM 670 C C . LEU A 1 86 ? 10.230 7.299 -8.159 1.00 64.19 86 LEU A C 1
ATOM 672 O O . LEU A 1 86 ? 9.902 6.186 -7.759 1.00 64.19 86 LEU A O 1
ATOM 676 N N . HIS A 1 87 ? 9.730 7.833 -9.275 1.00 63.09 87 HIS A N 1
ATOM 677 C CA . HIS A 1 87 ? 8.647 7.194 -10.028 1.00 63.09 87 HIS A CA 1
ATOM 678 C C . HIS A 1 87 ? 9.125 6.091 -10.959 1.00 63.09 87 HIS A C 1
ATOM 680 O O . HIS A 1 87 ? 8.318 5.253 -11.352 1.00 63.09 87 HIS A O 1
ATOM 686 N N . ARG A 1 88 ? 10.412 6.105 -11.333 1.00 72.06 88 ARG A N 1
ATOM 687 C CA . ARG A 1 88 ? 10.984 5.165 -12.308 1.00 72.06 88 ARG A CA 1
ATOM 688 C C . ARG A 1 88 ? 10.134 5.070 -13.586 1.00 72.06 88 ARG A C 1
ATOM 690 O O . ARG A 1 88 ? 9.949 3.993 -14.151 1.00 72.06 88 ARG A O 1
ATOM 697 N N . SER A 1 89 ? 9.590 6.214 -14.006 1.00 73.94 89 SER A N 1
ATOM 698 C CA . SER A 1 89 ? 8.688 6.330 -15.155 1.00 73.94 89 SER A CA 1
ATOM 699 C C . SER A 1 89 ? 9.388 6.736 -16.433 1.00 73.94 89 SER A C 1
ATOM 701 O O . SER A 1 89 ? 8.850 6.589 -17.531 1.00 73.94 89 SER A O 1
ATOM 703 N N . GLY A 1 90 ? 10.627 7.200 -16.305 1.00 83.62 90 GLY A N 1
ATOM 704 C CA . GLY A 1 90 ? 11.444 7.572 -17.438 1.00 83.62 90 GLY A CA 1
ATOM 705 C C . GLY A 1 90 ? 11.061 8.939 -17.987 1.00 83.62 90 GLY A C 1
ATOM 706 O O . GLY A 1 90 ? 10.049 9.544 -17.627 1.00 83.62 90 GLY A O 1
ATOM 707 N N . THR A 1 91 ? 11.899 9.433 -18.888 1.00 86.50 91 THR A N 1
ATOM 708 C CA . THR A 1 91 ? 11.754 10.755 -19.496 1.00 86.50 91 THR A CA 1
ATOM 709 C C . THR A 1 91 ? 11.254 10.650 -20.937 1.00 86.50 91 THR A C 1
ATOM 711 O O . THR A 1 91 ? 11.616 9.734 -21.673 1.00 86.50 91 THR A O 1
ATOM 714 N N . ASP A 1 92 ? 10.396 11.578 -21.352 1.00 87.44 92 ASP A N 1
ATOM 715 C CA . ASP A 1 92 ? 9.932 11.723 -22.734 1.00 87.44 92 ASP A CA 1
ATOM 716 C C . ASP A 1 92 ? 11.053 12.202 -23.682 1.00 87.44 92 ASP A C 1
ATOM 718 O O . ASP A 1 92 ? 12.186 12.457 -23.268 1.00 87.44 92 ASP A O 1
ATOM 722 N N . ASN A 1 93 ? 10.740 12.302 -24.978 1.00 85.75 93 ASN A N 1
ATOM 723 C CA . ASN A 1 93 ? 11.688 12.678 -26.039 1.00 85.75 93 ASN A CA 1
ATOM 724 C C . ASN A 1 93 ? 12.922 11.769 -26.095 1.00 85.75 93 ASN A C 1
ATOM 726 O O . ASN A 1 93 ? 14.057 12.210 -26.261 1.00 85.75 93 ASN A O 1
ATOM 730 N N . CYS A 1 94 ? 12.670 10.471 -25.949 1.00 88.06 94 CYS A N 1
ATOM 731 C CA . CYS A 1 94 ? 13.662 9.426 -26.100 1.00 88.06 94 CYS A CA 1
ATOM 732 C C . CYS A 1 94 ? 13.918 9.176 -27.589 1.00 88.06 94 CYS A C 1
ATOM 734 O O . CYS A 1 94 ? 13.019 8.699 -28.292 1.00 88.06 94 CYS A O 1
ATOM 736 N N . HIS A 1 95 ? 15.111 9.506 -28.078 1.00 84.75 95 HIS A N 1
ATOM 737 C CA . HIS A 1 95 ? 15.492 9.329 -29.477 1.00 84.75 95 HIS A CA 1
ATOM 738 C C . HIS A 1 95 ? 16.550 8.244 -29.635 1.00 84.75 95 HIS A C 1
ATOM 740 O O . HIS A 1 95 ? 17.423 8.062 -28.788 1.00 84.75 95 HIS A O 1
ATOM 746 N N . TYR A 1 96 ? 16.499 7.538 -30.762 1.00 78.75 96 TYR A N 1
ATOM 747 C CA . TYR A 1 96 ? 17.588 6.656 -31.149 1.00 78.75 96 TYR A CA 1
ATOM 748 C C . TYR A 1 96 ? 18.797 7.503 -31.598 1.00 78.75 96 TYR A C 1
ATOM 750 O O . TYR A 1 96 ? 18.641 8.397 -32.440 1.00 78.75 96 TYR A O 1
ATOM 758 N N . PRO A 1 97 ? 19.999 7.280 -31.045 1.00 68.25 97 PRO A N 1
ATOM 759 C CA . PRO A 1 97 ? 21.127 8.184 -31.245 1.00 68.25 97 PRO A CA 1
ATOM 760 C C . PRO A 1 97 ? 21.802 8.099 -32.624 1.00 68.25 97 PRO A C 1
ATOM 762 O O . PRO A 1 97 ? 22.686 8.906 -32.888 1.00 68.25 97 PRO A O 1
ATOM 765 N N . CYS A 1 98 ? 21.387 7.234 -33.551 1.00 71.25 98 CYS A N 1
ATOM 766 C CA . CYS A 1 98 ? 22.024 7.167 -34.874 1.00 71.25 98 CYS A CA 1
ATOM 767 C C . CYS A 1 98 ? 21.658 8.353 -35.796 1.00 71.25 98 CYS A C 1
ATOM 769 O O . CYS A 1 98 ? 20.492 8.722 -35.934 1.00 71.25 98 CYS A O 1
ATOM 771 N N . GLN A 1 99 ? 22.671 8.921 -36.456 1.00 61.56 99 GLN A N 1
ATOM 772 C CA . GLN A 1 99 ? 22.623 10.025 -37.432 1.00 61.56 99 GLN A CA 1
ATOM 773 C C . GLN A 1 99 ? 23.749 9.749 -38.455 1.00 61.56 99 GLN A C 1
ATOM 775 O O . GLN A 1 99 ? 24.757 9.172 -38.070 1.00 61.56 99 GLN A O 1
ATOM 780 N N . SER A 1 100 ? 23.723 10.055 -39.750 1.00 50.62 100 SER A N 1
ATOM 781 C CA . SER A 1 100 ? 22.723 10.556 -40.692 1.00 50.62 100 SER A CA 1
ATOM 782 C C . SER A 1 100 ? 22.727 9.563 -41.865 1.00 50.62 100 SER A C 1
ATOM 784 O O . SER A 1 100 ? 23.794 9.242 -42.379 1.00 50.62 100 SER A O 1
ATOM 786 N N . GLY A 1 101 ? 21.566 9.034 -42.261 1.00 54.44 101 GLY A N 1
ATOM 787 C CA . GLY A 1 101 ? 21.449 8.059 -43.363 1.00 54.44 101 GLY A CA 1
ATOM 788 C C . GLY A 1 101 ? 20.6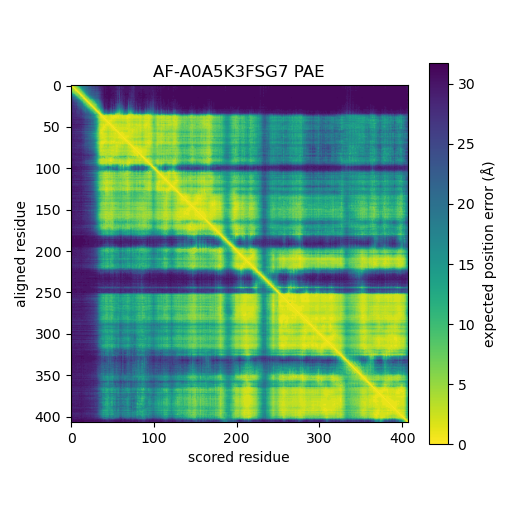57 6.794 -43.016 1.00 54.44 101 GLY A C 1
ATOM 789 O O . GLY A 1 101 ? 20.016 6.221 -43.893 1.00 54.44 101 GLY A O 1
ATOM 790 N N . MET A 1 102 ? 20.581 6.413 -41.736 1.00 55.94 102 MET A N 1
ATOM 791 C CA . MET A 1 102 ? 19.558 5.477 -41.255 1.00 55.94 102 MET A CA 1
ATOM 792 C C . MET A 1 102 ? 18.252 6.246 -41.054 1.00 55.94 102 MET A C 1
ATOM 794 O O . MET A 1 102 ? 18.063 6.920 -40.046 1.00 55.94 102 MET A O 1
ATOM 798 N N . ARG A 1 103 ? 17.349 6.172 -42.037 1.00 55.25 103 ARG A N 1
ATOM 799 C CA . ARG A 1 103 ? 16.008 6.781 -41.955 1.00 55.25 103 ARG A CA 1
ATOM 800 C C . ARG A 1 103 ? 15.054 6.026 -41.018 1.00 55.25 103 ARG A C 1
ATOM 802 O O . ARG A 1 103 ? 13.933 6.477 -40.814 1.00 55.25 103 ARG A O 1
ATOM 809 N N . SER A 1 104 ? 15.478 4.893 -40.464 1.00 65.81 104 SER A N 1
ATOM 810 C CA . SER A 1 104 ? 14.624 3.985 -39.700 1.00 65.81 104 SER A CA 1
ATOM 811 C C . SER A 1 104 ? 15.339 3.466 -38.459 1.00 65.81 104 SER A C 1
ATOM 813 O O . SER A 1 104 ? 16.468 2.979 -38.547 1.00 65.81 104 SER A O 1
ATOM 815 N N . GLU A 1 105 ? 14.665 3.542 -37.310 1.00 78.12 105 GLU A N 1
ATOM 816 C CA . GLU A 1 105 ? 15.102 2.861 -36.093 1.00 78.12 105 GLU A CA 1
ATOM 817 C C . GLU A 1 105 ? 15.169 1.340 -36.337 1.00 78.12 105 GLU A C 1
ATOM 819 O O . GLU A 1 105 ? 14.417 0.798 -37.150 1.00 78.12 105 GLU A O 1
ATOM 824 N N . SER A 1 106 ? 16.081 0.637 -35.656 1.00 80.19 106 SER A N 1
ATOM 825 C CA . SER A 1 106 ? 16.234 -0.816 -35.800 1.00 80.19 106 SER A CA 1
ATOM 826 C C . SER A 1 106 ? 16.536 -1.487 -34.464 1.00 80.19 106 SER A C 1
ATOM 828 O O . SER A 1 106 ? 17.149 -0.888 -33.582 1.00 80.19 106 SER A O 1
ATOM 830 N N . CYS A 1 107 ? 16.152 -2.756 -34.339 1.00 84.62 107 CYS A N 1
ATOM 831 C CA . CYS A 1 107 ? 16.444 -3.572 -33.161 1.00 84.62 107 CYS A CA 1
ATOM 832 C C . CYS A 1 107 ? 17.845 -4.201 -33.160 1.00 84.62 107 CYS A C 1
ATOM 834 O O . CYS A 1 107 ? 18.221 -4.833 -32.181 1.00 84.62 107 CYS A O 1
ATOM 836 N N . ALA A 1 108 ? 18.638 -4.024 -34.224 1.00 82.88 108 ALA A N 1
ATOM 837 C CA . ALA A 1 108 ? 19.909 -4.732 -34.406 1.00 82.88 108 ALA A CA 1
ATOM 838 C C . ALA A 1 108 ? 20.968 -4.423 -33.329 1.00 82.88 108 ALA A C 1
ATOM 840 O O . ALA A 1 108 ? 21.869 -5.225 -33.112 1.00 82.88 108 ALA A O 1
ATOM 841 N N . ARG A 1 109 ? 20.878 -3.261 -32.666 1.00 77.06 109 ARG A N 1
ATOM 842 C CA . ARG A 1 109 ? 21.814 -2.826 -31.610 1.00 77.06 109 ARG A CA 1
ATOM 843 C C . ARG A 1 109 ? 21.112 -2.426 -30.309 1.00 77.06 109 ARG A C 1
ATOM 845 O O . ARG A 1 109 ? 21.696 -1.716 -29.498 1.00 77.06 109 ARG A O 1
ATOM 852 N N . VAL A 1 110 ? 19.850 -2.819 -30.134 1.00 79.50 110 VAL A N 1
ATOM 853 C CA . VAL A 1 110 ? 19.073 -2.476 -28.937 1.00 79.50 110 VAL A CA 1
ATOM 854 C C . VAL A 1 110 ? 19.163 -3.618 -27.935 1.00 79.50 110 VAL A C 1
ATOM 856 O O . VAL A 1 110 ? 18.636 -4.704 -28.167 1.00 79.50 110 VAL A O 1
ATOM 859 N N . ASN A 1 111 ? 19.796 -3.345 -26.797 1.00 79.06 111 ASN A N 1
ATOM 860 C CA . ASN A 1 111 ? 19.930 -4.302 -25.705 1.00 79.06 111 ASN A CA 1
ATOM 861 C C . ASN A 1 111 ? 18.789 -4.116 -24.700 1.00 79.06 111 ASN A C 1
ATOM 863 O O . ASN A 1 111 ? 18.874 -3.286 -23.793 1.00 79.06 111 ASN A O 1
ATOM 867 N N . CYS A 1 112 ? 17.715 -4.889 -24.864 1.00 81.81 112 CYS A N 1
ATOM 868 C CA . CYS A 1 112 ? 16.603 -4.878 -23.918 1.00 81.81 112 CYS A CA 1
ATOM 869 C C . CYS A 1 112 ? 16.933 -5.664 -22.633 1.00 81.81 112 CYS A C 1
ATOM 871 O O . CYS A 1 112 ? 17.654 -6.662 -22.686 1.00 81.81 112 CYS A O 1
ATOM 873 N N . PRO A 1 113 ? 16.423 -5.224 -21.469 1.00 78.06 113 PRO A N 1
ATOM 874 C CA . PRO A 1 113 ? 16.623 -5.912 -20.199 1.00 78.06 113 PRO A CA 1
ATOM 875 C C . PRO A 1 113 ? 15.870 -7.249 -20.161 1.00 78.06 113 PRO A C 1
ATOM 877 O O . PRO A 1 113 ? 14.996 -7.516 -20.988 1.00 78.06 113 PRO A O 1
ATOM 880 N N . ALA A 1 114 ? 16.200 -8.094 -19.180 1.00 77.50 114 ALA A N 1
ATOM 881 C CA . ALA A 1 114 ? 15.625 -9.430 -19.052 1.00 77.50 114 ALA A CA 1
ATOM 882 C C . ALA A 1 114 ? 14.083 -9.401 -19.049 1.00 77.50 114 ALA A C 1
ATOM 884 O O . ALA A 1 114 ? 13.450 -8.660 -18.295 1.00 77.50 114 ALA A O 1
ATOM 885 N N . GLY A 1 115 ? 13.478 -10.222 -19.912 1.00 76.62 115 GLY A N 1
ATOM 886 C CA . GLY A 1 115 ? 12.025 -10.303 -20.080 1.00 76.62 115 GLY A CA 1
ATOM 887 C C . GLY A 1 115 ? 11.406 -9.257 -21.017 1.00 76.62 115 GLY A C 1
ATOM 888 O O . GLY A 1 115 ? 10.186 -9.250 -21.178 1.00 76.62 115 GLY A O 1
ATOM 889 N N . TYR A 1 116 ? 12.219 -8.415 -21.657 1.00 82.75 116 TYR A N 1
ATOM 890 C CA . TYR A 1 116 ? 11.793 -7.539 -22.745 1.00 82.75 116 TYR A CA 1
ATOM 891 C C . TYR A 1 116 ? 12.429 -7.973 -24.064 1.00 82.75 116 TYR A C 1
ATOM 893 O O . TYR A 1 116 ? 13.600 -8.352 -24.114 1.00 82.75 116 TYR A O 1
ATOM 901 N N . LYS A 1 117 ? 11.664 -7.874 -25.150 1.00 87.19 117 LYS A N 1
ATOM 902 C CA . LYS A 1 117 ? 12.119 -8.153 -26.512 1.00 87.19 117 LYS A CA 1
ATOM 903 C C . LYS A 1 117 ? 12.057 -6.869 -27.326 1.00 87.19 117 LYS A C 1
ATOM 905 O O . LYS A 1 117 ? 11.098 -6.111 -27.218 1.00 87.19 117 LYS A O 1
ATOM 910 N N . CYS A 1 118 ? 13.081 -6.609 -28.135 1.00 87.44 118 CYS A N 1
ATOM 911 C CA . CYS A 1 118 ? 13.024 -5.461 -29.028 1.00 87.44 118 CYS A CA 1
ATOM 912 C C . CYS A 1 118 ? 12.022 -5.720 -30.156 1.00 87.44 118 CYS A C 1
ATOM 914 O O . CYS A 1 118 ? 12.115 -6.731 -30.856 1.00 87.44 118 CYS A O 1
ATOM 916 N N . GLU A 1 119 ? 11.099 -4.781 -30.342 1.00 89.06 119 GLU A N 1
ATOM 917 C CA . GLU A 1 119 ? 10.109 -4.783 -31.413 1.00 89.06 119 GLU A CA 1
ATOM 918 C C . GLU A 1 119 ? 10.054 -3.413 -32.094 1.00 89.06 119 GLU A C 1
ATOM 920 O O . GLU A 1 119 ? 10.275 -2.372 -31.469 1.00 89.06 119 GLU A O 1
ATOM 925 N N . LEU A 1 120 ? 9.741 -3.410 -33.392 1.00 87.75 120 LEU A N 1
ATOM 926 C CA . LEU A 1 120 ? 9.487 -2.183 -34.140 1.00 87.75 120 LEU A CA 1
ATOM 927 C C . LEU A 1 120 ? 8.009 -1.806 -34.024 1.00 87.75 120 LEU A C 1
ATOM 929 O O . LEU A 1 120 ? 7.163 -2.347 -34.732 1.00 87.75 120 LEU A O 1
ATOM 933 N N . GLN A 1 121 ? 7.696 -0.847 -33.155 1.00 85.19 121 GLN A N 1
ATOM 934 C CA . GLN A 1 121 ? 6.342 -0.328 -32.966 1.00 85.19 121 GLN A CA 1
ATOM 935 C C . GLN A 1 121 ? 6.225 1.067 -33.581 1.00 85.19 121 GLN A C 1
ATOM 937 O O . GLN A 1 121 ? 6.942 1.991 -33.203 1.00 85.19 121 GLN A O 1
ATOM 942 N N . ARG A 1 122 ? 5.323 1.235 -34.560 1.00 83.69 122 ARG A N 1
ATOM 943 C CA . ARG A 1 122 ? 5.127 2.502 -35.303 1.00 83.69 122 ARG A CA 1
ATOM 944 C C . ARG A 1 122 ? 6.442 3.087 -35.860 1.00 83.69 122 ARG A C 1
ATOM 946 O O . ARG A 1 122 ? 6.673 4.291 -35.786 1.00 83.69 122 ARG A O 1
ATOM 953 N N . GLY A 1 123 ? 7.319 2.222 -36.378 1.00 80.56 123 GLY A N 1
ATOM 954 C CA . GLY A 1 123 ? 8.621 2.609 -36.940 1.00 80.56 123 GLY A CA 1
ATOM 955 C C . GLY A 1 123 ? 9.701 2.951 -35.906 1.00 80.56 123 GLY A C 1
ATOM 956 O O . GLY A 1 123 ? 10.759 3.448 -36.287 1.00 80.56 123 GLY A O 1
ATOM 957 N N . LYS A 1 124 ? 9.448 2.692 -34.617 1.00 84.19 124 LYS A N 1
ATOM 958 C CA . LYS A 1 124 ? 10.375 2.947 -33.512 1.00 84.19 124 LYS A CA 1
ATOM 959 C C . LYS A 1 124 ? 10.821 1.642 -32.862 1.00 84.19 124 LYS A C 1
ATOM 961 O O . LYS A 1 124 ? 9.994 0.762 -32.645 1.00 84.19 124 LYS A O 1
ATOM 966 N N . ALA A 1 125 ? 12.104 1.521 -32.542 1.00 85.38 125 ALA A N 1
ATOM 967 C CA . ALA A 1 125 ? 12.655 0.393 -31.805 1.00 85.38 125 ALA A CA 1
ATOM 968 C C . ALA A 1 125 ? 12.351 0.574 -30.316 1.00 85.38 125 ALA A C 1
ATOM 970 O O . ALA A 1 125 ? 12.784 1.546 -29.689 1.00 85.38 125 ALA A O 1
ATOM 971 N N . VAL A 1 126 ? 11.566 -0.349 -29.768 1.00 87.19 126 VAL A N 1
ATOM 972 C CA . VAL A 1 126 ? 11.067 -0.279 -28.398 1.00 87.19 126 VAL A CA 1
ATOM 973 C C . VAL A 1 126 ? 11.270 -1.621 -27.710 1.00 87.19 126 VAL A C 1
ATOM 975 O O . VAL A 1 126 ? 11.091 -2.674 -28.322 1.00 87.19 126 VAL A O 1
ATOM 978 N N . CYS A 1 127 ? 11.647 -1.595 -26.433 1.00 85.81 127 CYS A N 1
ATOM 979 C CA . CYS A 1 127 ? 11.699 -2.802 -25.621 1.00 85.81 127 CYS A CA 1
ATOM 980 C C . CYS A 1 127 ? 10.280 -3.157 -25.179 1.00 85.81 127 CYS A C 1
ATOM 982 O O . CYS A 1 127 ? 9.783 -2.648 -24.175 1.00 85.81 127 CYS A O 1
ATOM 984 N N . ALA A 1 128 ? 9.619 -4.000 -25.969 1.00 86.19 128 ALA A N 1
ATOM 985 C CA . ALA A 1 128 ? 8.282 -4.491 -25.697 1.00 86.19 128 ALA A CA 1
ATOM 986 C C . ALA A 1 128 ? 8.323 -5.596 -24.640 1.00 86.19 128 ALA A C 1
ATOM 988 O O . ALA A 1 128 ? 9.250 -6.409 -24.573 1.00 86.19 128 ALA A O 1
ATOM 989 N N . CYS A 1 129 ? 7.313 -5.605 -23.782 1.00 84.75 129 CYS A N 1
ATOM 990 C CA . CYS A 1 129 ? 7.110 -6.680 -22.830 1.00 84.75 129 CYS A CA 1
ATOM 991 C C . CYS A 1 129 ? 6.318 -7.812 -23.513 1.00 84.75 129 CYS A C 1
ATOM 993 O O . CYS A 1 129 ? 5.493 -7.557 -24.391 1.00 84.75 129 CYS A O 1
ATOM 995 N N . SER A 1 130 ? 6.535 -9.055 -23.087 1.00 82.94 130 SER A N 1
ATOM 996 C CA . SER A 1 130 ? 5.703 -10.191 -23.494 1.00 82.94 130 SER A CA 1
ATOM 997 C C . SER A 1 130 ? 4.832 -10.636 -22.322 1.00 82.94 130 SER A C 1
ATOM 999 O O . SER A 1 130 ? 5.352 -10.901 -21.239 1.00 82.94 130 SER A O 1
ATOM 1001 N N . SER A 1 131 ? 3.518 -10.725 -22.542 1.00 81.69 131 SER A N 1
ATOM 1002 C CA . SER A 1 131 ? 2.555 -11.323 -21.603 1.00 81.69 131 SER A CA 1
ATOM 1003 C C . SER A 1 131 ? 2.311 -12.813 -21.866 1.00 81.69 131 SER A C 1
ATOM 1005 O O . SER A 1 131 ? 1.518 -13.441 -21.164 1.00 81.69 131 SER A O 1
ATOM 1007 N N . ILE A 1 132 ? 2.973 -13.379 -22.880 1.00 85.00 132 ILE A N 1
ATOM 1008 C CA . ILE A 1 132 ? 2.900 -14.802 -23.209 1.00 85.00 132 ILE A CA 1
ATOM 1009 C C . ILE A 1 132 ? 3.658 -15.572 -22.129 1.00 85.00 132 ILE A C 1
ATOM 1011 O O . ILE A 1 132 ? 4.852 -15.346 -21.936 1.00 85.00 132 ILE A O 1
ATOM 1015 N N . CYS A 1 133 ? 2.957 -16.473 -21.444 1.00 88.06 133 CYS A N 1
ATOM 1016 C CA . CYS A 1 133 ? 3.509 -17.301 -20.377 1.00 88.06 133 CYS A CA 1
ATOM 1017 C C . CYS A 1 133 ? 3.699 -18.746 -20.845 1.00 88.06 133 CYS A C 1
ATOM 1019 O O . CYS A 1 133 ? 2.853 -19.294 -21.553 1.00 88.06 133 CYS A O 1
ATOM 1021 N N . THR A 1 134 ? 4.783 -19.370 -20.399 1.00 91.06 134 THR A N 1
ATOM 1022 C CA . THR A 1 134 ? 5.022 -20.812 -20.509 1.00 91.06 134 THR A CA 1
ATOM 1023 C C . THR A 1 134 ? 4.493 -21.547 -19.275 1.00 91.06 134 THR A C 1
ATOM 1025 O O . THR A 1 134 ? 4.130 -20.921 -18.279 1.00 91.06 134 THR A O 1
ATOM 1028 N N . LYS A 1 135 ? 4.454 -22.885 -19.319 1.00 91.38 135 LYS A N 1
ATOM 1029 C CA . LYS A 1 135 ? 4.088 -23.704 -18.153 1.00 91.38 135 LYS A CA 1
ATOM 1030 C C . LYS A 1 135 ? 5.044 -23.462 -16.975 1.00 91.38 135 LYS A C 1
ATOM 1032 O O . LYS A 1 135 ? 4.586 -23.252 -15.855 1.00 91.38 135 LYS A O 1
ATOM 1037 N N . ASP A 1 136 ? 6.340 -23.375 -17.255 1.00 91.88 136 ASP A N 1
ATOM 1038 C CA . ASP A 1 136 ? 7.373 -23.121 -16.247 1.00 91.88 136 ASP A CA 1
ATOM 1039 C C . ASP A 1 136 ? 7.176 -21.758 -15.559 1.00 91.88 136 ASP A C 1
ATOM 1041 O O . ASP A 1 136 ? 7.414 -21.622 -14.362 1.00 91.88 136 ASP A O 1
ATOM 1045 N N . ASP A 1 137 ? 6.657 -20.752 -16.274 1.00 89.69 137 ASP A N 1
ATOM 1046 C CA . ASP A 1 137 ? 6.349 -19.439 -15.687 1.00 89.69 137 ASP A CA 1
ATOM 1047 C C . ASP A 1 137 ? 5.181 -19.477 -14.691 1.00 89.69 137 ASP A C 1
ATOM 1049 O O . ASP A 1 137 ? 5.088 -18.612 -13.813 1.00 89.69 137 ASP A O 1
ATOM 1053 N N . PHE A 1 138 ? 4.260 -20.434 -14.835 1.00 87.62 138 PHE A N 1
ATOM 1054 C CA . PHE A 1 138 ? 3.185 -20.653 -13.867 1.00 87.62 138 PHE A CA 1
ATOM 1055 C C . PHE A 1 138 ? 3.678 -21.423 -12.639 1.00 87.62 138 PHE A C 1
ATOM 1057 O O . PHE A 1 138 ? 3.220 -21.141 -11.530 1.00 87.62 138 PHE A O 1
ATOM 1064 N N . GLU A 1 139 ? 4.619 -22.348 -12.838 1.00 89.69 139 GLU A N 1
ATOM 1065 C CA . GLU A 1 139 ? 5.170 -23.242 -11.811 1.00 89.69 139 GLU A CA 1
ATOM 1066 C C . GLU A 1 139 ? 6.424 -22.677 -11.113 1.00 89.69 139 GLU A C 1
ATOM 1068 O O . GLU A 1 139 ? 6.945 -23.290 -10.187 1.00 89.69 139 GLU A O 1
ATOM 1073 N N . SER A 1 140 ? 6.880 -21.477 -11.489 1.00 89.31 140 SER A N 1
ATOM 1074 C CA . SER A 1 140 ? 8.131 -20.866 -11.009 1.00 89.31 140 SER A CA 1
ATOM 1075 C C . SER A 1 140 ? 8.208 -20.586 -9.501 1.00 89.31 140 SER A C 1
ATOM 1077 O O . SER A 1 140 ? 9.268 -20.206 -9.009 1.00 89.31 140 SER A O 1
ATOM 1079 N N . GLY A 1 141 ? 7.085 -20.655 -8.780 1.00 86.38 141 GLY A N 1
ATOM 1080 C CA . GLY A 1 141 ? 6.975 -20.118 -7.423 1.00 86.38 141 GLY A CA 1
ATOM 1081 C C . GLY A 1 141 ? 7.089 -18.584 -7.376 1.00 86.38 141 GLY A C 1
ATOM 1082 O O . GLY A 1 141 ? 7.108 -17.936 -8.427 1.00 86.38 141 GLY A O 1
ATOM 1083 N N . PRO A 1 142 ? 7.142 -17.982 -6.174 1.00 89.00 142 PRO A N 1
ATOM 1084 C CA . PRO A 1 142 ? 6.981 -16.543 -5.995 1.00 89.00 142 PRO A CA 1
ATOM 1085 C C . PRO A 1 142 ? 8.132 -15.725 -6.589 1.00 89.00 142 PRO A C 1
ATOM 1087 O O . PRO A 1 142 ? 9.301 -16.071 -6.446 1.00 89.00 142 PRO A O 1
ATOM 1090 N N . VAL A 1 143 ? 7.790 -14.584 -7.192 1.00 90.44 143 VAL A N 1
ATOM 1091 C CA . VAL A 1 143 ? 8.752 -13.622 -7.754 1.00 90.44 143 VAL A CA 1
ATOM 1092 C C . VAL A 1 143 ? 8.638 -12.305 -7.004 1.00 90.44 143 VAL A C 1
ATOM 1094 O O . VAL A 1 143 ? 7.551 -11.741 -6.902 1.00 90.44 143 VAL A O 1
ATOM 1097 N N . CYS A 1 144 ? 9.755 -11.800 -6.490 1.00 89.06 144 CYS A N 1
ATOM 1098 C CA . CYS A 1 144 ? 9.806 -10.530 -5.776 1.00 89.06 144 CYS A CA 1
ATOM 1099 C C . CYS A 1 144 ? 10.429 -9.446 -6.647 1.00 89.06 144 CYS A C 1
ATOM 1101 O O . CYS A 1 144 ? 11.257 -9.743 -7.505 1.00 89.06 144 CYS A O 1
ATOM 1103 N N . THR A 1 145 ? 10.042 -8.192 -6.438 1.00 86.75 145 THR A N 1
ATOM 1104 C CA . THR A 1 145 ? 10.499 -7.063 -7.255 1.00 86.75 145 THR A CA 1
ATOM 1105 C C . THR A 1 145 ? 11.146 -5.952 -6.439 1.00 86.75 145 THR A C 1
ATOM 1107 O O . THR A 1 145 ? 10.849 -5.774 -5.259 1.00 86.75 145 THR A O 1
ATOM 1110 N N . THR A 1 146 ? 12.018 -5.163 -7.078 1.00 79.31 146 THR A N 1
ATOM 1111 C CA . THR A 1 146 ? 12.800 -4.086 -6.431 1.00 79.31 146 THR A CA 1
ATOM 1112 C C . THR A 1 146 ? 11.967 -2.908 -5.908 1.00 79.31 146 THR A C 1
ATOM 1114 O O . THR A 1 146 ? 12.505 -2.021 -5.245 1.00 79.31 146 THR A O 1
ATOM 1117 N N . ASP A 1 147 ? 10.664 -2.885 -6.189 1.00 76.38 147 ASP A N 1
ATOM 1118 C CA . ASP A 1 147 ? 9.670 -1.981 -5.599 1.00 76.38 147 ASP A CA 1
ATOM 1119 C C . ASP A 1 147 ? 8.904 -2.623 -4.422 1.00 76.38 147 ASP A C 1
ATOM 1121 O O . ASP A 1 147 ? 7.876 -2.106 -3.987 1.00 76.38 147 ASP A O 1
ATOM 1125 N N . PHE A 1 148 ? 9.440 -3.719 -3.875 1.00 80.75 148 PHE A N 1
ATOM 1126 C CA . PHE A 1 148 ? 8.948 -4.428 -2.694 1.00 80.75 148 PHE A CA 1
ATOM 1127 C C . PHE A 1 148 ? 7.556 -5.044 -2.866 1.00 80.75 148 PHE A C 1
ATOM 1129 O O . PHE A 1 148 ? 6.706 -4.979 -1.971 1.00 80.75 148 PHE A O 1
ATOM 1136 N N . ARG A 1 149 ? 7.331 -5.676 -4.016 1.00 84.06 149 ARG A N 1
ATOM 1137 C CA . ARG A 1 149 ? 6.135 -6.468 -4.302 1.00 84.06 149 ARG A 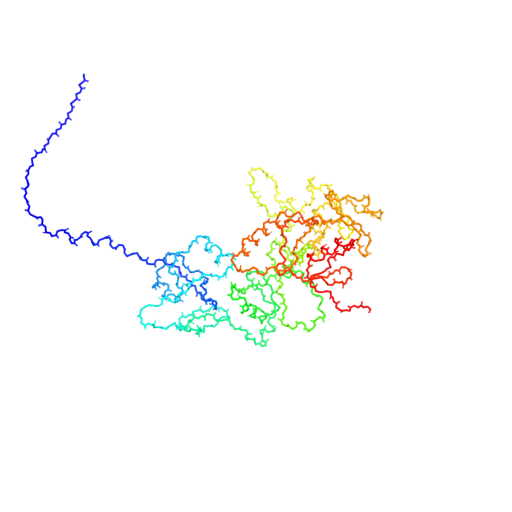CA 1
ATOM 1138 C C . ARG A 1 149 ? 6.497 -7.933 -4.525 1.00 84.06 149 ARG A C 1
ATOM 1140 O O . ARG A 1 149 ? 7.565 -8.239 -5.041 1.00 84.06 149 ARG A O 1
ATOM 1147 N N . GLN A 1 150 ? 5.608 -8.832 -4.121 1.00 85.31 150 GLN A N 1
ATOM 1148 C CA . GLN A 1 150 ? 5.691 -10.268 -4.352 1.00 85.31 150 GLN A CA 1
ATOM 1149 C C . GLN A 1 150 ? 4.530 -10.703 -5.238 1.00 85.31 150 GLN A C 1
ATOM 1151 O O . GLN A 1 150 ? 3.366 -10.423 -4.959 1.00 85.31 150 GLN A O 1
ATOM 1156 N N . PHE A 1 151 ? 4.864 -11.426 -6.289 1.00 86.88 151 PHE A N 1
ATOM 1157 C CA . PHE A 1 151 ? 3.952 -12.033 -7.238 1.00 86.88 151 PHE A CA 1
ATOM 1158 C C . PHE A 1 151 ? 3.906 -13.538 -6.988 1.00 86.88 151 PHE A C 1
ATOM 1160 O O . PHE A 1 151 ? 4.929 -14.133 -6.649 1.00 86.88 151 PHE A O 1
ATOM 1167 N N . ARG A 1 152 ? 2.740 -14.168 -7.182 1.00 84.25 152 ARG A N 1
ATOM 1168 C CA . ARG A 1 152 ? 2.556 -15.616 -6.955 1.00 84.25 152 ARG A CA 1
ATOM 1169 C C . ARG A 1 152 ? 3.499 -16.470 -7.809 1.00 84.25 152 ARG A C 1
ATOM 1171 O O . ARG A 1 152 ? 3.967 -17.510 -7.364 1.00 84.25 152 ARG A O 1
ATOM 1178 N N . ASN A 1 153 ? 3.731 -16.025 -9.045 1.00 88.06 153 ASN A N 1
ATOM 1179 C CA . ASN A 1 153 ? 4.559 -16.688 -10.043 1.00 88.06 153 ASN A CA 1
ATOM 1180 C C . ASN A 1 153 ? 5.044 -15.721 -11.119 1.00 88.06 153 ASN A C 1
ATOM 1182 O O . ASN A 1 153 ? 4.541 -14.597 -11.252 1.00 88.06 153 ASN A O 1
ATOM 1186 N N . ARG A 1 154 ? 6.012 -16.167 -11.916 1.00 89.12 154 ARG A N 1
ATOM 1187 C CA . ARG A 1 154 ? 6.638 -15.359 -12.957 1.00 89.12 154 ARG A CA 1
ATOM 1188 C C . ARG A 1 154 ? 5.634 -14.890 -14.000 1.00 89.12 154 ARG A C 1
ATOM 1190 O O . ARG A 1 154 ? 5.706 -13.738 -14.416 1.00 89.12 154 ARG A O 1
ATOM 1197 N N . CYS A 1 155 ? 4.643 -15.709 -14.352 1.00 89.44 155 CYS A N 1
ATOM 1198 C CA . CYS A 1 155 ? 3.589 -15.294 -15.277 1.00 89.44 155 CYS A CA 1
ATOM 1199 C C . CYS A 1 155 ? 2.801 -14.074 -14.763 1.00 89.44 155 CYS A C 1
ATOM 1201 O O . CYS A 1 155 ? 2.606 -13.105 -15.499 1.00 89.44 155 CYS A O 1
ATOM 1203 N N . SER A 1 156 ? 2.386 -14.079 -13.489 1.00 87.75 156 SER A N 1
ATOM 1204 C CA . SER A 1 156 ? 1.676 -12.936 -12.888 1.00 87.75 156 SER A CA 1
ATOM 1205 C C . SER A 1 156 ? 2.530 -11.663 -12.859 1.00 87.75 156 SER A C 1
ATOM 1207 O O . SER A 1 156 ? 2.038 -10.585 -13.193 1.00 87.75 156 SER A O 1
ATOM 1209 N N . PHE A 1 157 ? 3.827 -11.799 -12.573 1.00 88.00 157 PHE A N 1
ATOM 1210 C CA . PHE A 1 157 ? 4.792 -10.704 -12.660 1.00 88.00 157 PHE A CA 1
ATOM 1211 C C . PHE A 1 157 ? 4.901 -10.143 -14.089 1.00 88.00 157 PHE A C 1
ATOM 1213 O O . PHE A 1 157 ? 4.815 -8.930 -14.287 1.00 88.00 157 PHE A O 1
ATOM 1220 N N . MET A 1 158 ? 5.033 -11.004 -15.104 1.00 87.00 158 MET A N 1
ATOM 1221 C CA . MET A 1 158 ? 5.139 -10.575 -16.505 1.00 87.00 158 MET A CA 1
ATOM 1222 C C . MET A 1 158 ? 3.877 -9.857 -16.997 1.00 87.00 158 MET A C 1
ATOM 1224 O O . MET A 1 158 ? 3.983 -8.829 -17.671 1.00 87.00 158 MET A O 1
ATOM 1228 N N . LYS A 1 159 ? 2.690 -10.356 -16.627 1.00 86.69 159 LYS A N 1
ATOM 1229 C CA . LYS A 1 159 ? 1.406 -9.713 -16.942 1.00 86.69 159 LYS A CA 1
ATOM 1230 C C . LYS A 1 159 ? 1.312 -8.312 -16.330 1.00 86.69 159 LYS A C 1
ATOM 1232 O O . LYS A 1 159 ? 0.960 -7.372 -17.043 1.00 86.69 159 LYS A O 1
ATOM 1237 N N . GLU A 1 160 ? 1.678 -8.146 -15.058 1.00 84.75 160 GLU A N 1
ATOM 1238 C CA . GLU A 1 160 ? 1.667 -6.834 -14.391 1.00 84.75 160 GLU A CA 1
ATOM 1239 C C . GLU A 1 160 ? 2.675 -5.865 -15.018 1.00 84.75 160 GLU A C 1
ATOM 1241 O O . GLU A 1 160 ? 2.338 -4.719 -15.311 1.00 84.75 160 GLU A O 1
ATOM 1246 N N . ARG A 1 161 ? 3.890 -6.339 -15.312 1.00 84.69 161 ARG A N 1
ATOM 1247 C CA . ARG A 1 161 ? 4.915 -5.560 -16.019 1.00 84.69 161 ARG A CA 1
ATOM 1248 C C . ARG A 1 161 ? 4.426 -5.059 -17.379 1.00 84.69 161 ARG A C 1
ATOM 1250 O O . ARG A 1 161 ? 4.761 -3.950 -17.781 1.00 84.69 161 ARG A O 1
ATOM 1257 N N . CYS A 1 162 ? 3.618 -5.854 -18.081 1.00 82.94 162 CYS A N 1
ATOM 1258 C CA . CYS A 1 162 ? 3.013 -5.432 -19.340 1.00 82.94 162 CYS A CA 1
ATOM 1259 C C . CYS A 1 162 ? 1.843 -4.467 -19.193 1.00 82.94 162 CYS A C 1
ATOM 1261 O O . CYS A 1 162 ? 1.640 -3.622 -20.067 1.00 82.94 162 CYS A O 1
ATOM 1263 N N . ARG A 1 163 ? 1.071 -4.599 -18.115 1.00 81.62 163 ARG A N 1
ATOM 1264 C CA . ARG A 1 163 ? -0.058 -3.720 -17.818 1.00 81.62 163 ARG A CA 1
ATOM 1265 C C . ARG A 1 163 ? 0.414 -2.332 -17.390 1.00 81.62 163 ARG A C 1
ATOM 1267 O O . ARG A 1 163 ? -0.184 -1.340 -17.795 1.00 81.62 163 ARG A O 1
ATOM 1274 N N . ASN A 1 164 ? 1.479 -2.264 -16.594 1.00 75.00 164 ASN A N 1
ATOM 1275 C CA . ASN A 1 164 ? 2.026 -1.026 -16.055 1.00 75.00 164 ASN A CA 1
ATOM 1276 C C . ASN A 1 164 ? 3.336 -0.639 -16.761 1.00 75.00 164 ASN A C 1
ATOM 1278 O O . ASN A 1 164 ? 4.428 -0.786 -16.221 1.00 75.00 164 ASN A O 1
ATOM 1282 N N . GLN A 1 165 ? 3.215 -0.133 -17.990 1.00 72.06 165 GLN A N 1
ATOM 1283 C CA . GLN A 1 165 ? 4.360 0.263 -18.827 1.00 72.06 165 GLN A CA 1
ATOM 1284 C C . GLN A 1 165 ? 5.054 1.550 -18.352 1.00 72.06 165 GLN A C 1
ATOM 1286 O O . GLN A 1 165 ? 6.114 1.904 -18.869 1.00 72.06 165 GLN A O 1
ATOM 1291 N N . ASP A 1 166 ? 4.453 2.245 -17.384 1.00 67.06 166 ASP A N 1
ATOM 1292 C CA . ASP A 1 166 ? 4.973 3.474 -16.793 1.00 67.06 166 ASP A CA 1
ATOM 1293 C C . ASP A 1 166 ? 5.911 3.213 -15.614 1.00 67.06 166 ASP A C 1
ATOM 1295 O O . ASP A 1 166 ? 6.493 4.163 -15.110 1.00 67.06 166 ASP A O 1
ATOM 1299 N N . VAL A 1 167 ? 6.070 1.968 -15.155 1.00 70.94 167 VAL A N 1
ATOM 1300 C CA . VAL A 1 167 ? 6.991 1.626 -14.064 1.00 70.94 167 VAL A CA 1
ATOM 1301 C C . VAL A 1 167 ? 7.794 0.393 -14.446 1.00 70.94 167 VAL A C 1
ATOM 1303 O O . VAL A 1 167 ? 7.250 -0.671 -14.732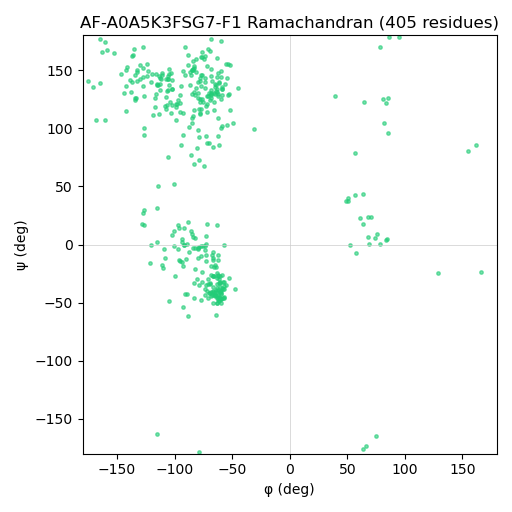 1.00 70.94 167 VAL A O 1
ATOM 1306 N N . MET A 1 168 ? 9.119 0.512 -14.413 1.00 71.75 168 MET A N 1
ATOM 1307 C CA . MET A 1 168 ? 9.991 -0.628 -14.669 1.00 71.75 168 MET A CA 1
ATOM 1308 C C . MET A 1 168 ? 10.070 -1.539 -13.436 1.00 71.75 168 MET A C 1
ATOM 1310 O O . MET A 1 168 ? 10.640 -1.166 -12.410 1.00 71.75 168 MET A O 1
ATOM 1314 N N . LEU A 1 169 ? 9.527 -2.751 -13.566 1.00 79.00 169 LEU A N 1
ATOM 1315 C CA . LEU A 1 169 ? 9.604 -3.793 -12.542 1.00 79.00 169 LEU A CA 1
ATOM 1316 C C . LEU A 1 169 ? 10.768 -4.739 -12.821 1.00 79.00 169 LEU A C 1
ATOM 1318 O O . LEU A 1 169 ? 10.835 -5.362 -13.882 1.00 79.00 169 LEU A O 1
ATOM 1322 N N . GLU A 1 170 ? 11.668 -4.839 -11.848 1.00 81.00 170 GLU A N 1
ATOM 1323 C CA . GLU A 1 170 ? 12.844 -5.706 -11.884 1.00 81.00 170 GLU A CA 1
ATOM 1324 C C . GLU A 1 170 ? 12.726 -6.771 -10.799 1.00 81.00 170 GLU A C 1
ATOM 1326 O O . GLU A 1 170 ? 12.312 -6.456 -9.683 1.00 81.00 170 GLU A O 1
ATOM 1331 N N . GLU A 1 171 ? 13.098 -8.006 -11.132 1.00 87.19 171 GLU A N 1
ATOM 1332 C CA . GLU A 1 171 ? 13.129 -9.130 -10.196 1.00 87.19 171 GLU A CA 1
ATOM 1333 C C . GLU A 1 171 ? 14.236 -8.926 -9.142 1.00 87.19 171 GLU A C 1
ATOM 1335 O O . GLU A 1 171 ? 15.308 -8.395 -9.434 1.00 87.19 171 GLU A O 1
ATOM 1340 N N . MET A 1 172 ? 13.981 -9.361 -7.913 1.00 87.94 172 MET A N 1
ATOM 1341 C CA . MET A 1 172 ? 14.949 -9.435 -6.821 1.00 87.94 172 MET A CA 1
ATOM 1342 C C . MET A 1 172 ? 14.788 -10.756 -6.071 1.00 87.94 172 MET A C 1
ATOM 1344 O O . MET A 1 172 ? 13.743 -11.404 -6.145 1.00 87.94 172 MET A O 1
ATOM 1348 N N . GLU A 1 173 ? 15.804 -11.130 -5.299 1.00 87.50 173 GLU A N 1
ATOM 1349 C CA . GLU A 1 173 ? 15.702 -12.276 -4.400 1.00 87.50 173 GLU A CA 1
ATOM 1350 C C . GLU A 1 173 ? 14.606 -12.033 -3.354 1.00 87.50 173 GLU A C 1
ATOM 1352 O O . GLU A 1 173 ? 14.575 -10.989 -2.692 1.00 87.50 173 GLU A O 1
ATOM 1357 N N . CYS A 1 174 ? 13.684 -12.987 -3.226 1.00 83.50 174 CYS A N 1
ATOM 1358 C CA . CYS A 1 174 ? 12.615 -12.884 -2.248 1.00 83.50 174 CYS A CA 1
ATOM 1359 C C . CYS A 1 174 ? 13.180 -12.931 -0.824 1.00 83.50 174 CYS A C 1
ATOM 1361 O O . CYS A 1 174 ? 13.953 -13.836 -0.505 1.00 83.50 174 CYS A O 1
ATOM 1363 N N . PRO A 1 175 ? 12.800 -11.989 0.056 1.00 80.81 175 PRO A N 1
ATOM 1364 C CA . PRO A 1 175 ? 13.182 -12.077 1.452 1.00 80.81 175 PRO A CA 1
ATOM 1365 C C . PRO A 1 175 ? 12.421 -13.208 2.163 1.00 80.81 175 PRO A C 1
ATOM 1367 O O . PRO A 1 175 ? 11.447 -13.742 1.622 1.00 80.81 175 PRO A O 1
ATOM 1370 N N . PRO A 1 176 ? 12.852 -13.557 3.386 1.00 77.62 176 PRO A N 1
ATOM 1371 C CA . PRO A 1 176 ? 12.162 -14.521 4.234 1.00 77.62 176 PRO A CA 1
ATOM 1372 C C . PRO A 1 176 ? 10.664 -14.222 4.421 1.00 77.62 176 PRO A C 1
ATOM 1374 O O . PRO A 1 176 ? 10.216 -13.076 4.321 1.00 77.62 176 PRO A O 1
ATOM 1377 N N . ALA A 1 177 ? 9.881 -15.264 4.713 1.00 70.44 177 ALA A N 1
ATOM 1378 C CA . ALA A 1 177 ? 8.421 -15.185 4.787 1.00 70.44 177 ALA A CA 1
ATOM 1379 C C . ALA A 1 177 ? 7.912 -14.193 5.851 1.00 70.44 177 ALA A C 1
ATOM 1381 O O . ALA A 1 177 ? 6.846 -13.611 5.680 1.00 70.44 177 ALA A O 1
ATOM 1382 N N . GLU A 1 178 ? 8.674 -13.939 6.917 1.00 68.25 178 GLU A N 1
ATOM 1383 C CA . GLU A 1 178 ? 8.346 -12.948 7.948 1.00 68.25 178 GLU A CA 1
ATOM 1384 C C . GLU A 1 178 ? 8.356 -11.490 7.451 1.00 68.25 178 GLU A C 1
ATOM 1386 O O . GLU A 1 178 ? 7.747 -10.620 8.079 1.00 68.25 178 GLU A O 1
ATOM 1391 N N . HIS A 1 179 ? 9.021 -11.210 6.324 1.00 71.19 179 HIS A N 1
ATOM 1392 C CA . HIS A 1 179 ? 9.024 -9.894 5.672 1.00 71.19 179 HIS A CA 1
ATOM 1393 C C . HIS A 1 179 ? 7.901 -9.739 4.648 1.00 71.19 179 HIS A C 1
ATOM 1395 O O . HIS A 1 179 ? 7.634 -8.620 4.198 1.00 71.19 179 HIS A O 1
ATOM 1401 N N . VAL A 1 180 ? 7.243 -10.837 4.275 1.00 73.19 180 VAL A N 1
ATOM 1402 C CA . VAL A 1 180 ? 6.067 -10.818 3.408 1.00 73.19 180 VAL A CA 1
ATOM 1403 C C . VAL A 1 180 ? 4.868 -10.404 4.246 1.00 73.19 180 VAL A C 1
ATOM 1405 O O . VAL A 1 180 ? 4.566 -10.987 5.287 1.00 73.19 180 VAL A O 1
ATOM 1408 N N . CYS A 1 181 ? 4.176 -9.362 3.797 1.00 73.56 181 CYS A N 1
ATOM 1409 C CA . CYS A 1 181 ? 3.017 -8.861 4.505 1.00 73.56 181 CYS A CA 1
ATOM 1410 C C . CYS A 1 181 ? 1.944 -9.936 4.648 1.00 73.56 181 CYS A C 1
ATOM 1412 O O . CYS A 1 181 ? 1.623 -10.574 3.644 1.00 73.56 181 CYS A O 1
ATOM 1414 N N . PRO A 1 182 ? 1.355 -10.114 5.849 1.00 63.72 182 PRO A N 1
ATOM 1415 C CA . PRO A 1 182 ? 0.311 -11.102 6.054 1.00 63.72 182 PRO A CA 1
ATOM 1416 C C . PRO A 1 182 ? -0.868 -10.783 5.135 1.00 63.72 182 PRO A C 1
ATOM 1418 O O . PRO A 1 182 ? -1.685 -9.904 5.405 1.00 63.72 182 PRO A O 1
ATOM 1421 N N . TYR A 1 183 ? -0.935 -11.505 4.022 1.00 57.06 183 TYR A N 1
ATOM 1422 C CA . TYR A 1 183 ? -2.037 -11.466 3.082 1.00 57.06 183 TYR A CA 1
ATOM 1423 C C . TYR A 1 183 ? -2.988 -12.591 3.468 1.00 57.06 183 TYR A C 1
ATOM 1425 O O . TYR A 1 183 ? -2.878 -13.719 2.994 1.00 57.06 183 TYR A O 1
ATOM 1433 N N . LYS A 1 184 ? -3.899 -12.309 4.404 1.00 51.56 184 LYS A N 1
ATOM 1434 C CA . LYS A 1 184 ? -4.962 -13.255 4.757 1.00 51.56 184 LYS A CA 1
ATOM 1435 C C . LYS A 1 184 ? -6.064 -13.187 3.704 1.00 51.56 184 LYS A C 1
ATOM 1437 O O . LYS A 1 184 ? -7.134 -12.648 3.963 1.00 51.56 184 LYS A O 1
ATOM 1442 N N . ARG A 1 185 ? -5.795 -13.722 2.510 1.00 53.03 185 ARG A N 1
ATOM 1443 C CA . ARG A 1 185 ? -6.870 -14.086 1.586 1.00 53.03 185 ARG A CA 1
ATOM 1444 C C . ARG A 1 185 ? -7.534 -15.328 2.164 1.00 53.03 185 ARG A C 1
ATOM 1446 O O . ARG A 1 185 ? -6.875 -16.353 2.319 1.00 53.03 185 ARG A O 1
ATOM 1453 N N . ASN A 1 186 ? -8.819 -15.252 2.485 1.00 45.72 186 ASN A N 1
ATOM 1454 C CA . ASN A 1 186 ? -9.605 -16.471 2.619 1.00 45.72 186 ASN A CA 1
ATOM 1455 C C . ASN A 1 186 ? -9.822 -16.994 1.197 1.00 45.72 186 ASN A C 1
ATOM 1457 O O . ASN A 1 186 ? -10.701 -16.531 0.477 1.00 45.72 186 ASN A O 1
ATOM 1461 N N . VAL A 1 187 ? -8.928 -17.884 0.763 1.00 42.25 187 VAL A N 1
ATOM 1462 C CA . VAL A 1 187 ? -8.960 -18.528 -0.553 1.00 42.25 187 VAL A CA 1
ATOM 1463 C C . VAL A 1 187 ? -10.144 -19.491 -0.579 1.00 42.25 187 VAL A C 1
ATOM 1465 O O . VAL A 1 187 ? -10.024 -20.656 -0.220 1.00 42.25 187 VAL A O 1
ATOM 1468 N N . THR A 1 188 ? -11.305 -18.971 -0.955 1.00 41.50 188 THR A N 1
ATOM 1469 C CA . THR A 1 188 ? -12.447 -19.779 -1.415 1.00 41.50 188 THR A CA 1
ATOM 1470 C C . THR A 1 188 ? -12.879 -19.387 -2.829 1.00 41.50 188 THR A C 1
ATOM 1472 O O . THR A 1 188 ? -13.470 -20.208 -3.521 1.00 41.50 188 THR A O 1
ATOM 1475 N N . ASP A 1 189 ? -12.448 -18.222 -3.329 1.00 40.31 189 ASP A N 1
ATOM 1476 C CA . ASP A 1 189 ? -12.654 -17.816 -4.721 1.00 40.31 189 ASP A CA 1
ATOM 1477 C C . ASP A 1 189 ? -11.629 -18.472 -5.654 1.00 40.31 189 ASP A C 1
ATOM 1479 O O . ASP A 1 189 ? -10.612 -17.885 -6.030 1.00 40.31 189 ASP A O 1
ATOM 1483 N N . VAL A 1 190 ? -11.927 -19.706 -6.054 1.00 43.91 190 VAL A N 1
ATOM 1484 C CA . VAL A 1 190 ? -11.297 -20.371 -7.207 1.00 43.91 190 VAL A CA 1
ATOM 1485 C C . VAL A 1 190 ? -11.682 -19.671 -8.529 1.00 43.91 190 VAL A C 1
ATOM 1487 O O . VAL A 1 190 ? -10.996 -19.840 -9.534 1.00 43.91 190 VAL A O 1
ATOM 1490 N N . ASP A 1 191 ? -12.692 -18.791 -8.513 1.00 38.53 191 ASP A N 1
ATOM 1491 C CA . ASP A 1 191 ? -13.249 -18.153 -9.715 1.00 38.53 191 ASP A CA 1
ATOM 1492 C C . ASP A 1 191 ? -12.766 -16.713 -9.984 1.00 38.53 191 ASP A C 1
ATOM 1494 O O . ASP A 1 191 ? -13.085 -16.131 -11.023 1.00 38.53 191 ASP A O 1
ATOM 1498 N N . ALA A 1 192 ? -11.918 -16.131 -9.126 1.00 43.97 192 ALA A N 1
ATOM 1499 C CA . ALA A 1 192 ? -11.249 -14.860 -9.423 1.00 43.97 192 ALA A CA 1
ATOM 1500 C C . ALA A 1 192 ? -9.993 -15.104 -10.280 1.00 43.97 192 ALA A C 1
ATOM 1502 O O . ALA A 1 192 ? -8.855 -14.970 -9.818 1.00 43.97 192 ALA A O 1
ATOM 1503 N N . GLY A 1 193 ? -10.211 -15.500 -11.536 1.00 42.22 193 GLY A N 1
ATOM 1504 C CA . GLY A 1 193 ? -9.164 -15.758 -12.520 1.00 42.22 193 GLY A CA 1
ATOM 1505 C C . GLY A 1 193 ? -8.081 -14.673 -12.549 1.00 42.22 193 GLY A C 1
ATOM 1506 O O . GLY A 1 193 ? -8.373 -13.485 -12.536 1.00 42.22 193 GLY A O 1
ATOM 1507 N N . ASP A 1 194 ? -6.819 -15.104 -12.586 1.00 42.34 194 ASP A N 1
ATOM 1508 C CA . ASP A 1 194 ? -5.622 -14.367 -13.031 1.00 42.34 194 ASP A CA 1
ATOM 1509 C C . ASP A 1 194 ? -5.274 -12.973 -12.454 1.00 42.34 194 ASP A C 1
ATOM 1511 O O . ASP A 1 194 ? -4.213 -12.445 -12.796 1.00 42.34 194 ASP A O 1
ATOM 1515 N N . TYR A 1 195 ? -6.064 -12.401 -11.543 1.00 49.56 195 TYR A N 1
ATOM 1516 C CA . TYR A 1 195 ? -5.849 -11.067 -10.959 1.00 49.56 195 TYR A CA 1
ATOM 1517 C C . TYR A 1 195 ? -5.549 -11.123 -9.454 1.00 49.56 195 TYR A C 1
ATOM 1519 O O . TYR A 1 195 ? -6.164 -10.423 -8.646 1.00 49.56 195 TYR A O 1
ATOM 1527 N N . GLU A 1 196 ? -4.592 -11.955 -9.044 1.00 59.03 196 GLU A N 1
ATOM 1528 C CA . GLU A 1 196 ? -4.046 -11.847 -7.687 1.00 59.03 196 GLU A CA 1
ATOM 1529 C C . GLU A 1 196 ? -3.177 -10.587 -7.598 1.00 59.03 196 GLU A C 1
ATOM 1531 O O . GLU A 1 196 ? -2.152 -10.476 -8.273 1.00 59.03 196 GLU A O 1
ATOM 1536 N N . LEU A 1 197 ? -3.614 -9.611 -6.795 1.00 62.75 197 LEU A N 1
ATOM 1537 C CA . LEU A 1 197 ? -2.835 -8.403 -6.527 1.00 62.75 197 LEU A CA 1
ATOM 1538 C C . LEU A 1 197 ? -1.514 -8.786 -5.842 1.00 62.75 197 LEU A C 1
ATOM 1540 O O . LEU A 1 197 ? -1.522 -9.641 -4.954 1.00 62.75 197 LEU A O 1
ATOM 1544 N N . PRO A 1 198 ? -0.389 -8.148 -6.208 1.00 68.44 198 PRO A N 1
ATOM 1545 C CA . PRO A 1 198 ? 0.891 -8.450 -5.591 1.00 68.44 198 PRO A CA 1
ATOM 1546 C C . PRO A 1 198 ? 0.876 -8.152 -4.089 1.00 68.44 198 PRO A C 1
ATOM 1548 O O . PRO A 1 198 ? 0.349 -7.129 -3.643 1.00 68.44 198 PRO A O 1
ATOM 1551 N N . VAL A 1 199 ? 1.507 -9.029 -3.310 1.00 77.50 199 VAL A N 1
ATOM 1552 C CA . VAL A 1 199 ? 1.658 -8.866 -1.862 1.00 77.50 199 VAL A CA 1
ATOM 1553 C C . VAL A 1 199 ? 2.800 -7.893 -1.587 1.00 77.50 199 VAL A C 1
ATOM 1555 O O . VAL A 1 199 ? 3.828 -7.914 -2.258 1.00 77.50 199 VAL A O 1
ATOM 1558 N N . ARG A 1 200 ? 2.642 -7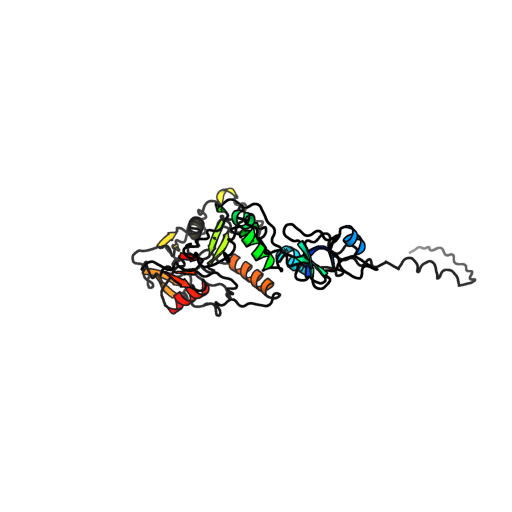.007 -0.603 1.00 81.38 200 ARG A N 1
ATOM 1559 C CA . ARG A 1 200 ? 3.716 -6.091 -0.206 1.00 81.38 200 ARG A CA 1
ATOM 1560 C C . ARG A 1 200 ? 4.803 -6.845 0.566 1.00 81.38 200 ARG A C 1
ATOM 1562 O O . ARG A 1 200 ? 4.515 -7.730 1.366 1.00 81.38 200 ARG A O 1
ATOM 1569 N N . ILE A 1 201 ? 6.046 -6.452 0.349 1.00 82.19 201 ILE A N 1
ATOM 1570 C CA . ILE A 1 201 ? 7.220 -6.940 1.064 1.00 82.19 201 ILE A CA 1
ATOM 1571 C C . ILE A 1 201 ? 7.790 -5.785 1.886 1.00 82.19 201 ILE A C 1
ATOM 1573 O O . ILE A 1 201 ? 7.763 -4.634 1.446 1.00 82.19 201 ILE A O 1
ATOM 1577 N N . CYS A 1 202 ? 8.326 -6.072 3.067 1.00 80.62 202 CYS A N 1
ATOM 1578 C CA . CYS A 1 202 ? 9.041 -5.081 3.858 1.00 80.62 202 CYS A CA 1
ATOM 1579 C C . CYS A 1 202 ? 10.563 -5.280 3.823 1.00 80.62 202 CYS A C 1
ATOM 1581 O O . CYS A 1 202 ? 11.045 -6.409 3.748 1.00 80.62 202 CYS A O 1
ATOM 1583 N N . PRO A 1 203 ? 11.353 -4.189 3.874 1.00 79.25 203 PRO A N 1
ATOM 1584 C CA . PRO A 1 203 ? 12.799 -4.269 4.066 1.00 79.25 203 PRO A CA 1
ATOM 1585 C C . PRO A 1 203 ? 13.174 -5.096 5.306 1.00 79.25 203 PRO A C 1
ATOM 1587 O O . PRO A 1 203 ? 12.413 -5.134 6.267 1.00 79.25 203 PRO A O 1
ATOM 1590 N N . ARG A 1 204 ? 14.390 -5.667 5.340 1.00 69.88 204 ARG A N 1
ATOM 1591 C CA . ARG A 1 204 ? 14.842 -6.586 6.412 1.00 69.88 204 ARG A CA 1
ATOM 1592 C C . ARG A 1 204 ? 14.680 -6.055 7.850 1.00 69.88 204 ARG A C 1
ATOM 1594 O O . ARG A 1 204 ? 14.483 -6.849 8.764 1.00 69.88 204 ARG A O 1
ATOM 1601 N N . ASN A 1 205 ? 14.725 -4.734 8.043 1.00 72.88 205 ASN A N 1
ATOM 1602 C CA . ASN A 1 205 ? 14.611 -4.073 9.354 1.00 72.88 205 ASN A CA 1
ATOM 1603 C C . ASN A 1 205 ? 13.215 -3.494 9.629 1.00 72.88 205 ASN A C 1
ATOM 1605 O O . ASN A 1 205 ? 13.049 -2.679 10.534 1.00 72.88 205 ASN A O 1
ATOM 1609 N N . GLN A 1 206 ? 12.226 -3.845 8.815 1.00 78.38 206 GLN A N 1
ATOM 1610 C CA . GLN A 1 206 ? 10.855 -3.386 8.958 1.00 78.38 206 GLN A CA 1
ATOM 1611 C C . GLN A 1 206 ? 9.920 -4.577 9.082 1.00 78.38 206 GLN A C 1
ATOM 1613 O O . GLN A 1 206 ? 10.161 -5.649 8.534 1.00 78.38 206 GLN A O 1
ATOM 1618 N N . VAL A 1 207 ? 8.839 -4.361 9.812 1.00 78.06 207 VAL A N 1
ATOM 1619 C CA . VAL A 1 207 ? 7.787 -5.347 10.023 1.00 78.06 207 VAL A CA 1
ATOM 1620 C C . VAL A 1 207 ? 6.557 -4.936 9.244 1.00 78.06 207 VAL A C 1
ATOM 1622 O O . VAL A 1 207 ? 6.234 -3.747 9.158 1.00 78.06 207 VAL A O 1
ATOM 1625 N N . CYS A 1 208 ? 5.867 -5.917 8.677 1.00 80.06 208 CYS A N 1
ATOM 1626 C CA . CYS A 1 208 ? 4.637 -5.627 7.975 1.00 80.06 208 CYS A CA 1
ATOM 1627 C C . CYS A 1 208 ? 3.428 -5.612 8.906 1.00 80.06 208 CYS A C 1
ATOM 1629 O O . CYS A 1 208 ? 3.253 -6.497 9.743 1.00 80.06 208 CYS A O 1
ATOM 1631 N N . ILE A 1 209 ? 2.557 -4.628 8.702 1.00 82.31 209 ILE A N 1
ATOM 1632 C CA . ILE A 1 209 ? 1.276 -4.538 9.382 1.00 82.31 209 ILE A CA 1
ATOM 1633 C C . ILE A 1 209 ? 0.190 -4.010 8.446 1.00 82.31 209 ILE A C 1
ATOM 1635 O O . ILE A 1 209 ? 0.402 -3.043 7.720 1.00 82.31 209 ILE A O 1
ATOM 1639 N N . VAL A 1 210 ? -0.997 -4.609 8.470 1.00 85.12 210 VAL A N 1
ATOM 1640 C CA . VAL A 1 210 ? -2.177 -4.024 7.820 1.00 85.12 210 VAL A CA 1
ATOM 1641 C C . VAL A 1 210 ? -2.691 -2.867 8.672 1.00 85.12 210 VAL A C 1
ATOM 1643 O O . VAL A 1 210 ? -3.015 -3.057 9.842 1.00 85.12 210 VAL A O 1
ATOM 1646 N N . ARG A 1 211 ? -2.772 -1.668 8.097 1.00 86.12 211 ARG A N 1
ATOM 1647 C CA . ARG A 1 211 ? -3.329 -0.489 8.767 1.00 86.12 211 ARG A CA 1
ATOM 1648 C C . ARG A 1 211 ? -4.850 -0.526 8.726 1.00 86.12 211 ARG A C 1
ATOM 1650 O O . ARG A 1 211 ? -5.427 -0.706 7.658 1.00 86.12 211 ARG A O 1
ATOM 1657 N N . LEU A 1 212 ? -5.504 -0.323 9.869 1.00 85.25 212 LEU A N 1
ATOM 1658 C CA . LEU A 1 212 ? -6.968 -0.404 9.954 1.00 85.25 212 LEU A CA 1
ATOM 1659 C C . LEU A 1 212 ? -7.651 0.771 9.250 1.00 85.25 212 LEU A C 1
ATOM 1661 O O . LEU A 1 212 ? -8.758 0.612 8.747 1.00 85.25 212 LEU A O 1
ATOM 1665 N N . TYR A 1 213 ? -7.003 1.938 9.201 1.00 81.00 213 TYR A N 1
ATOM 1666 C CA . TYR A 1 213 ? -7.582 3.120 8.558 1.00 81.00 213 TYR A CA 1
ATOM 1667 C C . TYR A 1 213 ? -7.640 2.991 7.028 1.00 81.00 213 TYR A C 1
ATOM 1669 O O . TYR A 1 213 ? -8.588 3.478 6.425 1.00 81.00 213 TYR A O 1
ATOM 1677 N N . SER A 1 214 ? -6.672 2.318 6.392 1.00 82.06 214 SER A N 1
ATOM 1678 C CA . SER A 1 214 ? -6.614 2.180 4.927 1.00 82.06 214 SER A CA 1
ATOM 1679 C C . SER A 1 214 ? -6.907 0.775 4.411 1.00 82.06 214 SER A C 1
ATOM 1681 O O . SER A 1 214 ? -7.226 0.599 3.236 1.00 82.06 214 SER A O 1
ATOM 1683 N N . GLY A 1 215 ? -6.772 -0.246 5.259 1.00 80.12 215 GLY A N 1
ATOM 1684 C CA . GLY A 1 215 ? -6.749 -1.646 4.838 1.00 80.12 215 GLY A CA 1
ATOM 1685 C C . GLY A 1 215 ? -5.504 -2.021 4.038 1.00 80.12 215 GLY A C 1
ATOM 1686 O O . GLY A 1 215 ? -5.424 -3.126 3.511 1.00 80.12 215 GLY A O 1
ATOM 1687 N N . LYS A 1 216 ? -4.520 -1.124 3.917 1.00 81.25 216 LYS A N 1
ATOM 1688 C CA . LYS A 1 216 ? -3.279 -1.388 3.189 1.00 81.25 216 LYS A CA 1
ATOM 1689 C C . LYS A 1 216 ? -2.218 -1.950 4.127 1.00 81.25 216 LYS A C 1
ATOM 1691 O O . LYS A 1 216 ? -2.105 -1.561 5.288 1.00 81.25 216 LYS A O 1
ATOM 1696 N N . ALA A 1 217 ? -1.396 -2.844 3.593 1.00 81.31 217 ALA A N 1
ATOM 1697 C CA . ALA A 1 217 ? -0.177 -3.275 4.254 1.00 81.31 217 ALA A CA 1
ATOM 1698 C C . ALA A 1 217 ? 0.843 -2.121 4.288 1.00 81.31 217 ALA A C 1
ATOM 1700 O O . ALA A 1 217 ? 1.112 -1.511 3.251 1.00 81.31 217 ALA A O 1
ATOM 1701 N N . SER A 1 218 ? 1.416 -1.838 5.458 1.00 80.31 218 SER A N 1
ATOM 1702 C CA . SER A 1 218 ? 2.464 -0.842 5.710 1.00 80.31 218 SER A CA 1
ATOM 1703 C C . SER A 1 218 ? 3.724 -1.497 6.268 1.00 80.31 218 SER A C 1
ATOM 1705 O O . SER A 1 218 ? 3.640 -2.464 7.025 1.00 80.31 218 SER A O 1
ATOM 1707 N N . CYS A 1 219 ? 4.886 -0.944 5.912 1.00 79.50 219 CYS A N 1
ATOM 1708 C CA . CYS A 1 219 ? 6.175 -1.359 6.454 1.00 79.50 219 CYS A CA 1
ATOM 1709 C C . CYS A 1 219 ? 6.600 -0.412 7.565 1.00 79.50 219 CYS A C 1
ATOM 1711 O O . CYS A 1 219 ? 6.993 0.731 7.323 1.00 79.50 219 CYS A O 1
ATOM 1713 N N . GLU A 1 220 ? 6.521 -0.911 8.790 1.00 77.19 220 GLU A N 1
ATOM 1714 C CA . GLU A 1 220 ? 6.764 -0.141 9.996 1.00 77.19 220 GLU A CA 1
ATOM 1715 C C . GLU A 1 220 ? 8.129 -0.456 10.587 1.00 77.19 220 GLU A C 1
ATOM 1717 O O . GLU A 1 220 ? 8.616 -1.585 10.529 1.00 77.19 220 GLU A O 1
ATOM 1722 N N . ASP A 1 221 ? 8.741 0.552 11.204 1.00 75.25 221 ASP A N 1
ATOM 1723 C CA . ASP A 1 221 ? 9.870 0.310 12.095 1.00 75.25 221 ASP A CA 1
ATOM 1724 C C . ASP A 1 221 ? 9.368 -0.501 13.311 1.00 75.25 221 ASP A C 1
ATOM 1726 O O . ASP A 1 221 ? 8.342 -0.121 13.904 1.00 75.25 221 ASP A O 1
ATOM 1730 N N . PRO A 1 222 ? 10.023 -1.621 13.675 1.00 67.88 222 PRO A N 1
ATOM 1731 C CA . PRO A 1 222 ? 9.687 -2.368 14.883 1.00 67.88 222 PRO A CA 1
ATOM 1732 C C . PRO A 1 222 ? 9.937 -1.555 16.164 1.00 67.88 222 PRO A C 1
ATOM 1734 O O . PRO A 1 222 ? 9.359 -1.870 17.206 1.00 67.88 222 PRO A O 1
ATOM 1737 N N . ASN A 1 223 ? 10.757 -0.502 16.100 1.00 66.25 223 ASN A N 1
ATOM 1738 C CA . ASN A 1 223 ? 11.025 0.401 17.208 1.00 66.25 223 ASN A CA 1
ATOM 1739 C C . ASN A 1 223 ? 9.925 1.469 17.360 1.00 66.25 223 ASN A C 1
ATOM 1741 O O . ASN A 1 223 ? 9.499 2.126 16.408 1.00 66.25 223 ASN A O 1
ATOM 1745 N N . TRP A 1 224 ? 9.489 1.680 18.604 1.00 62.38 224 TRP A N 1
ATOM 1746 C CA . TRP A 1 224 ? 8.420 2.610 18.972 1.00 62.38 224 TRP A CA 1
ATOM 1747 C C . TRP A 1 224 ? 8.729 4.079 18.653 1.00 62.38 224 TRP A C 1
ATOM 1749 O O . TRP A 1 224 ? 7.802 4.850 18.417 1.00 62.38 224 TRP A O 1
ATOM 1759 N N . LEU A 1 225 ? 10.007 4.474 18.606 1.00 55.88 225 LEU A N 1
ATOM 1760 C CA . LEU A 1 225 ? 10.388 5.867 18.332 1.00 55.88 225 LEU A CA 1
ATOM 1761 C C . LEU A 1 225 ? 10.212 6.298 16.862 1.00 55.88 225 LEU A C 1
ATOM 1763 O O . LEU A 1 225 ? 10.463 7.460 16.543 1.00 55.88 225 LEU A O 1
ATOM 1767 N N . GLY A 1 226 ? 9.775 5.398 15.973 1.00 50.78 226 GLY A N 1
ATOM 1768 C CA . GLY A 1 226 ? 9.626 5.682 14.544 1.00 50.78 226 GLY A CA 1
ATOM 1769 C C . GLY A 1 226 ? 10.957 6.006 13.849 1.00 50.78 226 GLY A C 1
ATOM 1770 O O . GLY A 1 226 ? 12.033 5.960 14.451 1.00 50.78 226 GLY A O 1
ATOM 1771 N N . ARG A 1 227 ? 10.901 6.365 12.555 1.00 47.16 227 ARG A N 1
ATOM 1772 C CA . ARG A 1 227 ? 12.066 6.942 11.863 1.00 47.16 227 ARG A CA 1
ATOM 1773 C C . ARG A 1 227 ? 12.412 8.253 12.568 1.00 47.16 227 ARG A C 1
ATOM 1775 O O . ARG A 1 227 ? 11.679 9.224 12.401 1.00 47.16 227 ARG A O 1
ATOM 1782 N N . ARG A 1 228 ? 13.521 8.317 13.315 1.00 46.56 228 ARG A N 1
ATOM 1783 C CA . ARG A 1 228 ? 14.029 9.592 13.850 1.00 46.56 228 ARG A CA 1
ATOM 1784 C C . ARG A 1 228 ? 14.199 10.588 12.690 1.00 46.56 228 ARG A C 1
ATOM 1786 O O . ARG A 1 228 ? 15.169 10.502 11.938 1.00 46.56 228 ARG A O 1
ATOM 1793 N N . ARG A 1 229 ? 13.277 11.545 12.533 1.00 44.12 229 ARG A N 1
ATOM 1794 C CA . ARG A 1 229 ? 13.587 12.835 11.903 1.00 44.12 229 ARG A CA 1
ATOM 1795 C C . ARG A 1 229 ? 14.269 13.665 12.990 1.00 44.12 229 ARG A C 1
ATOM 1797 O O . ARG A 1 229 ? 13.716 13.803 14.069 1.00 44.12 229 ARG A O 1
ATOM 1804 N N . MET A 1 230 ? 15.453 14.185 12.680 1.00 39.81 230 MET A N 1
ATOM 1805 C CA . MET A 1 230 ? 16.370 14.948 13.543 1.00 39.81 230 MET A CA 1
ATOM 1806 C C . MET A 1 230 ? 17.279 14.123 14.470 1.00 39.81 230 MET A C 1
ATOM 1808 O O . MET A 1 230 ? 16.908 13.674 15.550 1.00 39.81 230 MET A O 1
ATOM 1812 N N . LYS A 1 231 ? 18.558 14.052 14.072 1.00 38.97 231 LYS A N 1
ATOM 1813 C CA . LYS A 1 231 ? 19.670 14.181 15.021 1.00 38.97 231 LYS A CA 1
ATOM 1814 C C . LYS A 1 231 ? 19.569 15.584 15.637 1.00 38.97 231 LYS A C 1
ATOM 1816 O O . LYS A 1 231 ? 20.050 16.541 15.042 1.00 38.97 231 LYS A O 1
ATOM 1821 N N . SER A 1 232 ? 18.902 15.708 16.779 1.00 37.38 232 SER A N 1
ATOM 1822 C CA . SER A 1 232 ? 19.145 16.821 17.699 1.00 37.38 232 SER A CA 1
ATOM 1823 C C . SER A 1 232 ? 20.439 16.523 18.456 1.00 37.38 232 SER A C 1
ATOM 1825 O O . SER A 1 232 ? 20.670 15.388 18.869 1.00 37.38 232 SER A O 1
ATOM 1827 N N . THR A 1 233 ? 21.296 17.529 18.604 1.00 38.88 233 THR A N 1
ATOM 1828 C CA . THR A 1 233 ? 22.589 17.490 19.308 1.00 38.88 233 THR A CA 1
ATOM 1829 C C . THR A 1 233 ? 22.469 17.427 20.836 1.00 38.88 233 THR A C 1
ATOM 1831 O O . THR A 1 233 ? 23.482 17.456 21.527 1.00 38.88 233 THR A O 1
ATOM 1834 N N . PHE A 1 234 ? 21.259 17.264 21.367 1.00 46.97 234 PHE A N 1
ATOM 1835 C CA . PHE A 1 234 ? 20.990 16.974 22.770 1.00 46.97 234 PHE A CA 1
ATOM 1836 C C . PHE A 1 234 ? 20.103 15.731 22.830 1.00 46.97 234 PHE A C 1
ATOM 1838 O O . PHE A 1 234 ? 18.932 15.823 22.484 1.00 46.97 234 PHE A O 1
ATOM 1845 N N . ASP A 1 235 ? 20.713 14.572 23.107 1.00 38.88 235 ASP A N 1
ATOM 1846 C CA . ASP A 1 235 ? 20.151 13.417 23.836 1.00 38.88 235 ASP A CA 1
ATOM 1847 C C . ASP A 1 235 ? 20.991 12.162 23.552 1.00 38.88 235 ASP A C 1
ATOM 1849 O O . ASP A 1 235 ? 20.709 11.339 22.675 1.00 38.88 235 ASP A O 1
ATOM 1853 N N . ALA A 1 236 ? 22.059 12.017 24.337 1.00 46.09 236 ALA A N 1
ATOM 1854 C CA . ALA A 1 236 ? 22.840 10.794 24.464 1.00 46.09 236 ALA A CA 1
ATOM 1855 C C . ALA A 1 236 ? 22.063 9.753 25.295 1.00 46.09 236 ALA A C 1
ATOM 1857 O O . ALA A 1 236 ? 22.442 9.427 26.417 1.00 46.09 236 ALA A O 1
ATOM 1858 N N . LEU A 1 237 ? 20.954 9.244 24.755 1.00 46.50 237 LEU A N 1
ATOM 1859 C CA . LEU A 1 237 ? 20.292 8.052 25.287 1.00 46.50 237 LEU A CA 1
ATOM 1860 C C . LEU A 1 237 ? 20.699 6.831 24.453 1.00 46.50 237 LEU A C 1
ATOM 1862 O O . LEU A 1 237 ? 20.469 6.779 23.241 1.00 46.50 237 LEU A O 1
ATOM 1866 N N . ASP A 1 238 ? 21.340 5.881 25.140 1.00 41.31 238 ASP A N 1
ATOM 1867 C CA . ASP A 1 238 ? 21.933 4.651 24.614 1.00 41.31 238 ASP A CA 1
ATOM 1868 C C . ASP A 1 238 ? 20.938 3.834 23.771 1.00 41.31 238 ASP A C 1
ATOM 1870 O O . ASP A 1 238 ? 19.811 3.530 24.181 1.00 41.31 238 ASP A O 1
ATOM 1874 N N . VAL A 1 239 ? 21.387 3.468 22.568 1.00 46.75 239 VAL A N 1
ATOM 1875 C CA . VAL A 1 239 ? 20.621 2.764 21.532 1.00 46.75 239 VAL A CA 1
ATOM 1876 C C . VAL A 1 239 ? 20.228 1.347 21.980 1.00 46.75 239 VAL A C 1
ATOM 1878 O O . VAL A 1 239 ? 19.264 0.782 21.464 1.00 46.75 239 VAL A O 1
ATOM 1881 N N . ASN A 1 240 ? 20.883 0.812 23.014 1.00 47.44 240 ASN A N 1
ATOM 1882 C CA . ASN A 1 240 ? 20.598 -0.511 23.572 1.00 47.44 240 ASN A CA 1
ATOM 1883 C C . ASN A 1 240 ? 19.347 -0.581 24.469 1.00 47.44 240 ASN A C 1
ATOM 1885 O O . ASN A 1 240 ? 18.889 -1.679 24.785 1.00 47.44 240 ASN A O 1
ATOM 1889 N N . SER A 1 241 ? 18.743 0.554 24.845 1.00 48.28 241 SER A N 1
ATOM 1890 C CA . SER A 1 241 ? 17.555 0.587 25.722 1.00 48.28 241 SER A CA 1
ATOM 1891 C C . SER A 1 241 ? 16.213 0.700 24.967 1.00 48.28 241 SER A C 1
ATOM 1893 O O . SER A 1 241 ? 15.138 0.621 25.564 1.00 48.28 241 SER A O 1
ATOM 1895 N N . LEU A 1 242 ? 16.237 0.842 23.632 1.00 52.75 242 LEU A N 1
ATOM 1896 C CA . LEU A 1 242 ? 15.040 1.093 22.806 1.00 52.75 242 LEU A CA 1
ATOM 1897 C C . LEU A 1 242 ? 14.168 -0.139 22.510 1.00 52.75 242 LEU A C 1
ATOM 1899 O O . LEU A 1 242 ? 13.098 -0.004 21.923 1.00 52.75 242 LEU A O 1
ATOM 1903 N N . ASN A 1 243 ? 14.564 -1.329 22.963 1.00 52.38 243 ASN A N 1
ATOM 1904 C CA . ASN A 1 243 ? 13.702 -2.517 22.923 1.00 52.38 243 ASN A CA 1
ATOM 1905 C C . ASN A 1 243 ? 12.675 -2.557 24.065 1.00 52.38 243 ASN A C 1
ATOM 1907 O O . ASN A 1 243 ? 11.845 -3.469 24.129 1.00 52.38 243 ASN A O 1
ATOM 1911 N N . SER A 1 244 ? 12.712 -1.579 24.972 1.00 62.44 244 SER A N 1
ATOM 1912 C CA . SER A 1 244 ? 11.826 -1.545 26.121 1.00 62.44 244 SER A CA 1
ATOM 1913 C C . SER A 1 244 ? 10.779 -0.447 25.973 1.00 62.44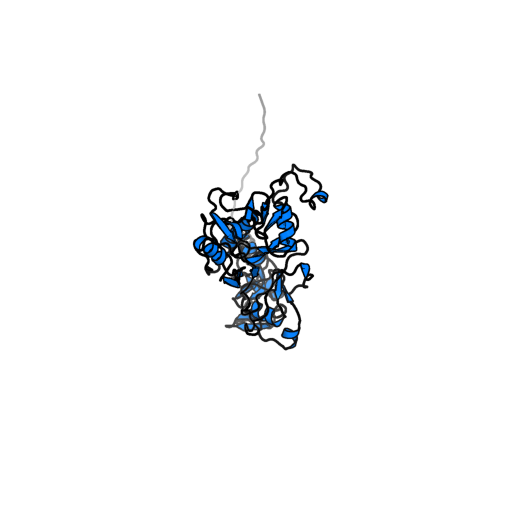 244 SER A C 1
ATOM 1915 O O . SER A 1 244 ? 11.089 0.742 25.992 1.00 62.44 244 SER A O 1
ATOM 1917 N N . CYS A 1 245 ? 9.501 -0.835 25.952 1.00 69.25 245 CYS A N 1
ATOM 1918 C CA . CYS A 1 245 ? 8.366 0.073 26.176 1.00 69.25 245 CYS A CA 1
ATOM 1919 C C . CYS A 1 245 ? 8.361 0.693 27.602 1.00 69.25 245 CYS A C 1
ATOM 1921 O O . CYS A 1 245 ? 7.327 1.190 28.047 1.00 69.25 245 CYS A O 1
ATOM 1923 N N . ALA A 1 246 ? 9.490 0.651 28.325 1.00 59.66 246 ALA A N 1
ATOM 1924 C CA . ALA A 1 246 ? 9.688 1.120 29.696 1.00 59.66 246 ALA A CA 1
ATOM 1925 C C . ALA A 1 246 ? 9.939 2.631 29.817 1.00 59.66 246 ALA A C 1
ATOM 1927 O O . ALA A 1 246 ? 10.220 3.115 30.914 1.00 59.66 246 ALA A O 1
ATOM 1928 N N . ASN A 1 247 ? 9.838 3.395 28.726 1.00 56.38 247 ASN A N 1
ATOM 1929 C CA . ASN A 1 247 ? 10.042 4.835 28.796 1.00 56.38 247 ASN A CA 1
ATOM 1930 C C . ASN A 1 247 ? 8.888 5.504 29.575 1.00 56.38 247 ASN A C 1
ATOM 1932 O O . ASN A 1 247 ? 7.712 5.348 29.233 1.00 56.38 247 ASN A O 1
ATOM 1936 N N . GLY A 1 248 ? 9.221 6.251 30.634 1.00 51.16 248 GLY A N 1
ATOM 1937 C CA . GLY A 1 248 ? 8.268 6.867 31.572 1.00 51.16 248 GLY A CA 1
ATOM 1938 C C . GLY A 1 248 ? 7.320 7.902 30.950 1.00 51.16 248 GLY A C 1
ATOM 1939 O O . GLY A 1 248 ? 6.351 8.302 31.590 1.00 51.16 248 GLY A O 1
ATOM 1940 N N . GLN A 1 249 ? 7.562 8.288 29.695 1.00 54.62 249 GLN A N 1
ATOM 1941 C CA . GLN A 1 249 ? 6.779 9.257 28.927 1.00 54.62 249 GLN A CA 1
ATOM 1942 C C . GLN A 1 249 ? 5.404 8.735 28.464 1.00 54.62 249 GLN A C 1
ATOM 1944 O O . GLN A 1 249 ? 4.553 9.527 28.073 1.00 54.62 249 GLN A O 1
ATOM 1949 N N . PHE A 1 250 ? 5.156 7.420 28.531 1.00 55.50 250 PHE A N 1
ATOM 1950 C CA . PHE A 1 250 ? 3.950 6.794 27.973 1.00 55.50 250 PHE A CA 1
ATOM 1951 C C . PHE A 1 250 ? 3.033 6.151 29.026 1.00 55.50 250 PHE A C 1
ATOM 1953 O O . PHE A 1 250 ? 2.397 5.155 28.739 1.00 55.50 250 PHE A O 1
ATOM 1960 N N . ARG A 1 251 ? 2.935 6.650 30.262 1.00 61.91 251 ARG A N 1
ATOM 1961 C CA . ARG A 1 251 ? 2.199 5.963 31.357 1.00 61.91 251 ARG A CA 1
ATOM 1962 C C . ARG A 1 251 ? 0.656 5.943 31.267 1.00 61.91 251 ARG A C 1
ATOM 1964 O O . ARG A 1 251 ? -0.006 5.682 32.270 1.00 61.91 251 ARG A O 1
ATOM 1971 N N . SER A 1 252 ? 0.053 6.202 30.110 1.00 81.75 252 SER A N 1
ATOM 1972 C CA . SER A 1 252 ? -1.401 6.130 29.947 1.00 81.75 252 SER A CA 1
ATOM 1973 C C . SER A 1 252 ? -1.843 4.756 29.447 1.00 81.75 252 SER A C 1
ATOM 1975 O O . SER A 1 252 ? -1.608 4.392 28.295 1.00 81.75 252 SER A O 1
ATOM 1977 N N . TYR A 1 253 ? -2.558 4.022 30.303 1.00 91.62 253 TYR A N 1
ATOM 1978 C CA . TYR A 1 253 ? -3.292 2.833 29.878 1.00 91.62 253 TYR A CA 1
ATOM 1979 C C . TYR A 1 253 ? -4.242 3.174 28.730 1.00 91.62 253 TYR A C 1
ATOM 1981 O O . TYR A 1 253 ? -4.868 4.239 28.721 1.00 91.62 253 TYR A O 1
ATOM 1989 N N . VAL A 1 254 ? -4.378 2.243 27.795 1.00 93.38 254 VAL A N 1
ATOM 1990 C CA . VAL A 1 254 ? -5.341 2.320 26.697 1.00 93.38 254 VAL A CA 1
ATOM 1991 C C . VAL A 1 254 ? -6.061 0.989 26.549 1.00 93.38 254 VAL A C 1
ATOM 1993 O O . VAL A 1 254 ? -5.480 -0.074 26.777 1.00 93.38 254 VAL A O 1
ATOM 1996 N N . CYS A 1 255 ? -7.329 1.051 26.163 1.00 96.19 255 CYS A N 1
ATOM 1997 C CA . CYS A 1 255 ? -8.121 -0.121 25.848 1.00 96.19 255 CYS A CA 1
ATOM 1998 C C . CYS A 1 255 ? -8.124 -0.293 24.331 1.00 96.19 255 CYS A C 1
ATOM 2000 O O . CYS A 1 255 ? -8.513 0.630 23.615 1.00 96.19 255 CYS A O 1
ATOM 2002 N N . GLY A 1 256 ? -7.649 -1.434 23.835 1.00 95.88 256 GLY A N 1
ATOM 2003 C CA . GLY A 1 256 ? -7.658 -1.748 22.406 1.00 95.88 256 GLY A CA 1
ATOM 2004 C C . GLY A 1 256 ? -9.041 -2.169 21.910 1.00 95.88 256 GLY A C 1
ATOM 2005 O O . GLY A 1 256 ? -9.898 -2.574 22.697 1.00 95.88 256 GLY A O 1
ATOM 2006 N N . THR A 1 257 ? -9.267 -2.101 20.598 1.00 94.94 257 THR A N 1
ATOM 2007 C CA . THR A 1 257 ? -10.494 -2.610 19.943 1.00 94.94 257 THR A CA 1
ATOM 2008 C C . THR A 1 257 ? -10.638 -4.130 20.013 1.00 94.94 257 THR A C 1
ATOM 2010 O O . THR A 1 257 ? -11.709 -4.670 19.767 1.00 94.94 257 THR A O 1
ATOM 2013 N N . ASP A 1 258 ? -9.573 -4.818 20.414 1.00 94.06 258 ASP A N 1
ATOM 2014 C CA . ASP A 1 258 ? -9.519 -6.242 20.734 1.00 94.06 258 ASP A CA 1
ATOM 2015 C C . ASP A 1 258 ? -9.909 -6.554 22.193 1.00 94.06 258 ASP A C 1
ATOM 2017 O O . ASP A 1 258 ? -9.691 -7.667 22.668 1.00 94.06 258 ASP A O 1
ATOM 2021 N N . ASN A 1 259 ? -10.460 -5.573 22.917 1.00 94.88 259 ASN A N 1
ATOM 2022 C CA . ASN A 1 259 ? -10.852 -5.668 24.324 1.00 94.88 259 ASN A CA 1
ATOM 2023 C C . ASN A 1 259 ? -9.696 -5.985 25.297 1.00 94.88 259 ASN A C 1
ATOM 2025 O O . ASN A 1 259 ? -9.930 -6.448 26.417 1.00 94.88 259 ASN A O 1
ATOM 2029 N N . THR A 1 260 ? -8.452 -5.694 24.896 1.00 96.56 260 THR A N 1
ATOM 2030 C CA . THR A 1 260 ? -7.254 -5.876 25.727 1.00 96.56 260 THR A CA 1
ATOM 2031 C C . THR A 1 260 ? -6.768 -4.548 26.306 1.00 96.56 260 THR A C 1
ATOM 2033 O O . THR A 1 260 ? -6.647 -3.538 25.610 1.00 96.56 260 THR A O 1
ATOM 2036 N N . THR A 1 261 ? -6.450 -4.548 27.604 1.00 96.00 261 THR A N 1
ATOM 2037 C CA . THR A 1 261 ? -5.787 -3.414 28.260 1.00 96.00 261 THR A CA 1
ATOM 2038 C C . THR A 1 261 ? -4.304 -3.419 27.926 1.00 96.00 261 THR A C 1
ATOM 2040 O O . THR A 1 261 ? -3.583 -4.354 28.274 1.00 96.00 261 THR A O 1
ATOM 2043 N N . TYR A 1 262 ? -3.826 -2.328 27.344 1.00 93.31 262 TYR A N 1
ATOM 2044 C CA . TYR A 1 262 ? -2.411 -2.092 27.111 1.00 93.31 262 TYR A CA 1
ATOM 2045 C C . TYR A 1 262 ? -1.893 -1.056 28.099 1.00 93.31 262 TYR A C 1
ATOM 2047 O O . TYR A 1 262 ? -2.498 0.001 28.277 1.00 93.31 262 TYR A O 1
ATOM 2055 N N . THR A 1 263 ? -0.748 -1.342 28.726 1.00 89.44 263 THR A N 1
ATOM 2056 C CA . THR A 1 263 ? -0.089 -0.423 29.672 1.00 89.44 263 THR A CA 1
ATOM 2057 C C . THR A 1 263 ? 0.173 0.939 29.050 1.00 89.44 263 THR A C 1
ATOM 2059 O O . THR A 1 263 ? 0.112 1.958 29.732 1.00 89.44 263 THR A O 1
ATOM 2062 N N . ASN A 1 264 ? 0.476 0.936 27.752 1.00 84.56 264 ASN A N 1
ATOM 2063 C CA . ASN A 1 264 ? 0.658 2.121 26.944 1.00 84.56 264 ASN A CA 1
ATOM 2064 C C . ASN A 1 264 ? 0.518 1.804 25.453 1.00 84.56 264 ASN A C 1
ATOM 2066 O O . ASN A 1 264 ? 0.435 0.643 25.041 1.00 84.56 264 ASN A O 1
ATOM 2070 N N . GLN A 1 265 ? 0.544 2.852 24.638 1.00 84.19 265 GLN A N 1
ATOM 2071 C CA . GLN A 1 265 ? 0.433 2.744 23.188 1.00 84.19 265 GLN A CA 1
ATOM 2072 C C . GLN A 1 265 ? 1.599 1.943 22.560 1.00 84.19 265 GLN A C 1
ATOM 2074 O O . GLN A 1 265 ? 1.395 1.265 21.553 1.00 84.19 265 GLN A O 1
ATOM 2079 N N . CYS A 1 266 ? 2.783 1.915 23.198 1.00 83.25 266 CYS A N 1
ATOM 2080 C CA . CYS A 1 266 ? 3.914 1.070 22.781 1.00 83.25 266 CYS A CA 1
ATOM 2081 C C . CYS A 1 266 ? 3.597 -0.416 22.860 1.00 83.25 266 CYS A C 1
ATOM 2083 O O . CYS A 1 266 ? 3.813 -1.157 21.897 1.00 83.25 266 CYS A O 1
ATOM 2085 N N . HIS A 1 267 ? 3.007 -0.849 23.971 1.00 86.75 267 HIS A N 1
ATOM 2086 C CA . HIS A 1 267 ? 2.548 -2.223 24.117 1.00 86.75 267 HIS A CA 1
ATOM 2087 C C . HIS A 1 267 ? 1.441 -2.573 23.113 1.00 86.75 267 HIS A C 1
ATOM 2089 O O . HIS A 1 267 ? 1.471 -3.676 22.565 1.00 86.75 267 HIS A O 1
ATOM 2095 N N . LEU A 1 268 ? 0.535 -1.635 22.814 1.00 89.50 268 LEU A N 1
ATOM 2096 C CA . LEU A 1 268 ? -0.511 -1.804 21.801 1.00 89.50 268 LEU A CA 1
ATOM 2097 C C . LEU A 1 268 ? 0.076 -1.988 20.392 1.00 89.50 268 LEU A C 1
ATOM 2099 O O . LEU A 1 268 ? -0.292 -2.935 19.695 1.00 89.50 268 LEU A O 1
ATOM 2103 N N . ARG A 1 269 ? 1.052 -1.172 19.973 1.00 85.12 269 ARG A N 1
ATOM 2104 C CA . ARG A 1 269 ? 1.728 -1.365 18.674 1.00 85.12 269 ARG A CA 1
ATOM 2105 C C . ARG A 1 269 ? 2.517 -2.653 18.616 1.00 85.12 269 ARG A C 1
ATOM 2107 O O . ARG A 1 269 ? 2.453 -3.342 17.606 1.00 85.12 269 ARG A O 1
ATOM 2114 N N . ARG A 1 270 ? 3.220 -3.025 19.689 1.00 83.88 270 ARG A N 1
ATOM 2115 C CA . ARG A 1 270 ? 3.942 -4.303 19.730 1.00 83.88 270 ARG A CA 1
ATOM 2116 C C . ARG A 1 270 ? 2.988 -5.487 19.557 1.00 83.88 270 ARG A C 1
ATOM 2118 O O . ARG A 1 270 ? 3.324 -6.436 18.855 1.00 83.88 270 ARG A O 1
ATOM 2125 N N . ALA A 1 271 ? 1.808 -5.435 20.174 1.00 88.25 271 ALA A N 1
ATOM 2126 C CA . ALA A 1 271 ? 0.768 -6.443 19.978 1.00 88.25 271 ALA A CA 1
ATOM 2127 C C . ALA A 1 271 ? 0.212 -6.424 18.548 1.00 88.25 271 ALA A C 1
ATOM 2129 O O . ALA A 1 271 ? 0.063 -7.478 17.939 1.00 88.25 271 ALA A O 1
ATOM 2130 N N . SER A 1 272 ? 0.010 -5.237 17.981 1.00 87.38 272 SER A N 1
ATOM 2131 C CA . SER A 1 272 ? -0.455 -5.066 16.603 1.00 87.38 272 SER A CA 1
ATOM 2132 C C . SER A 1 272 ? 0.528 -5.638 15.572 1.00 87.38 272 SER A C 1
ATOM 2134 O O . SER A 1 272 ? 0.130 -6.367 14.670 1.00 87.38 272 SER A O 1
ATOM 2136 N N . ILE A 1 273 ? 1.831 -5.390 15.753 1.00 81.38 273 ILE A N 1
ATOM 2137 C CA . ILE A 1 273 ? 2.905 -5.969 14.931 1.00 81.38 273 ILE A CA 1
ATOM 2138 C C . ILE A 1 273 ? 2.875 -7.498 15.016 1.00 81.38 273 ILE A C 1
ATOM 2140 O O . ILE A 1 273 ? 2.899 -8.168 13.991 1.00 81.38 273 ILE A O 1
ATOM 2144 N N . ARG A 1 274 ? 2.766 -8.064 16.227 1.00 82.62 274 ARG A N 1
ATOM 2145 C CA . ARG A 1 274 ? 2.670 -9.524 16.414 1.00 82.62 274 ARG A CA 1
ATOM 2146 C C . ARG A 1 274 ? 1.417 -10.120 15.773 1.00 82.62 274 ARG A C 1
ATOM 2148 O O . ARG A 1 274 ? 1.458 -11.252 15.309 1.00 82.62 274 ARG A O 1
ATOM 2155 N N . ARG A 1 275 ? 0.310 -9.374 15.767 1.00 84.50 275 ARG A N 1
ATOM 2156 C CA . ARG A 1 275 ? -0.960 -9.775 15.147 1.00 84.50 275 ARG A CA 1
ATOM 2157 C C . ARG A 1 275 ? -0.926 -9.647 13.616 1.00 84.50 275 ARG A C 1
ATOM 2159 O O . ARG A 1 275 ? -1.708 -10.315 12.944 1.00 84.50 275 ARG A O 1
ATOM 2166 N N . GLY A 1 276 ? -0.057 -8.793 13.070 1.00 81.75 276 GLY A N 1
ATOM 2167 C CA . GLY A 1 276 ? 0.031 -8.482 11.638 1.00 81.75 276 GLY A CA 1
ATOM 2168 C C . GLY A 1 276 ? -1.039 -7.504 11.129 1.00 81.75 276 GLY A C 1
ATOM 2169 O O . GLY A 1 276 ? -1.050 -7.158 9.949 1.00 81.75 276 GLY A O 1
ATOM 2170 N N . ILE A 1 277 ? -1.921 -7.029 12.008 1.00 86.06 277 ILE A N 1
ATOM 2171 C CA . ILE A 1 277 ? -2.948 -6.019 11.731 1.00 86.06 277 ILE A CA 1
ATOM 2172 C C . ILE A 1 277 ? -2.982 -5.030 12.895 1.00 86.06 277 ILE A C 1
ATOM 2174 O O . ILE A 1 277 ? -2.816 -5.409 14.058 1.00 86.06 277 ILE A O 1
ATOM 2178 N N . GLU A 1 278 ? -3.140 -3.753 12.565 1.00 88.81 278 GLU A N 1
ATOM 2179 C CA . GLU A 1 278 ? -3.225 -2.661 13.525 1.00 88.81 278 GLU A CA 1
ATOM 2180 C C . GLU A 1 278 ? -4.351 -2.910 14.533 1.00 88.81 278 GLU A C 1
ATOM 2182 O O . GLU A 1 278 ? -5.431 -3.365 14.176 1.00 88.81 278 GLU A O 1
ATOM 2187 N N . ILE A 1 279 ? -4.094 -2.629 15.808 1.00 92.12 279 ILE A N 1
ATOM 2188 C CA . ILE A 1 279 ? -5.117 -2.574 16.850 1.00 92.12 279 ILE A CA 1
ATOM 2189 C C . ILE A 1 279 ? -5.345 -1.092 17.118 1.00 92.12 279 ILE A C 1
ATOM 2191 O O . ILE A 1 279 ? -4.397 -0.373 17.434 1.00 92.12 279 ILE A O 1
ATOM 2195 N N . ARG A 1 280 ? -6.580 -0.609 16.970 1.00 92.62 280 ARG A N 1
ATOM 2196 C CA . ARG A 1 280 ? -6.910 0.785 17.299 1.00 92.62 280 ARG A CA 1
ATOM 2197 C C . ARG A 1 280 ? -7.210 0.926 18.786 1.00 92.62 280 ARG A C 1
ATOM 2199 O O . ARG A 1 280 ? -7.568 -0.034 19.467 1.00 92.62 280 ARG A O 1
ATOM 2206 N N . ILE A 1 281 ? -7.069 2.142 19.297 1.00 94.00 281 ILE A N 1
ATOM 2207 C CA . ILE A 1 281 ? -7.488 2.481 20.654 1.00 94.00 281 ILE A CA 1
ATOM 2208 C C . ILE A 1 281 ? -9.012 2.633 20.653 1.00 94.00 281 ILE A C 1
ATOM 2210 O O . ILE A 1 281 ? -9.547 3.544 20.022 1.00 94.00 281 ILE A O 1
ATOM 2214 N N . ALA A 1 282 ? -9.701 1.773 21.400 1.00 95.69 282 ALA A N 1
ATOM 2215 C CA . ALA A 1 282 ? -11.136 1.869 21.621 1.00 95.69 282 ALA A CA 1
ATOM 2216 C C . ALA A 1 282 ? -11.489 3.057 22.521 1.00 95.69 282 ALA A C 1
ATOM 2218 O O . ALA A 1 282 ? -12.410 3.805 22.217 1.00 95.69 282 ALA A O 1
ATOM 2219 N N . TYR A 1 283 ? -10.762 3.241 23.624 1.00 95.38 283 TYR A N 1
ATOM 2220 C CA . TYR A 1 283 ? -10.892 4.396 24.516 1.00 95.38 283 TYR A CA 1
ATOM 2221 C C . TYR A 1 283 ? -9.666 4.531 25.424 1.00 95.38 283 TYR A C 1
ATOM 2223 O O . TYR A 1 283 ? -8.858 3.609 25.569 1.00 95.38 283 TYR A O 1
ATOM 2231 N N . MET A 1 284 ? -9.535 5.694 26.061 1.00 93.81 284 MET A N 1
ATOM 2232 C CA . MET A 1 284 ? -8.449 5.985 26.992 1.00 93.81 284 MET A CA 1
ATOM 2233 C C . MET A 1 284 ? -8.686 5.327 28.356 1.00 93.81 284 MET A C 1
ATOM 2235 O O . MET A 1 284 ? -9.791 5.376 28.898 1.00 93.81 284 MET A O 1
ATOM 2239 N N . GLY A 1 285 ? -7.620 4.799 28.959 1.00 93.81 285 GLY A N 1
ATOM 2240 C CA . GLY A 1 285 ? -7.669 4.035 30.206 1.00 93.81 285 GLY A CA 1
ATOM 2241 C C . GLY A 1 285 ? -7.743 2.520 29.975 1.00 93.81 285 GLY A C 1
ATOM 2242 O O . GLY A 1 285 ? -7.747 2.067 28.835 1.00 93.81 285 GLY A O 1
ATOM 2243 N N . PRO A 1 286 ? -7.771 1.715 31.047 1.00 95.50 286 PRO A N 1
ATOM 2244 C CA . PRO A 1 286 ? -7.851 0.263 30.937 1.00 95.50 286 PRO A CA 1
ATOM 2245 C C . PRO A 1 286 ? -9.237 -0.201 30.479 1.00 95.50 286 PRO A C 1
ATOM 2247 O O . PRO A 1 286 ? -10.246 0.454 30.756 1.00 95.50 286 PRO A O 1
ATOM 2250 N N . CYS A 1 287 ? -9.301 -1.369 29.840 1.00 96.38 287 CYS A N 1
ATOM 2251 C CA . CYS A 1 287 ? -10.567 -2.014 29.531 1.00 96.38 287 CYS A CA 1
ATOM 2252 C C . CYS A 1 287 ? -11.317 -2.394 30.816 1.00 96.38 287 CYS A C 1
ATOM 2254 O O . CYS A 1 287 ? -10.726 -2.914 31.765 1.00 96.38 287 CYS A O 1
ATOM 2256 N N . ARG A 1 288 ? -12.633 -2.154 30.849 1.00 94.69 288 ARG A N 1
ATOM 2257 C CA . ARG A 1 288 ? -13.510 -2.504 31.981 1.00 94.69 288 ARG A CA 1
ATOM 2258 C C . ARG A 1 288 ? -14.706 -3.319 31.506 1.00 94.69 288 ARG A C 1
ATOM 2260 O O . ARG A 1 288 ? -15.251 -3.047 30.442 1.00 94.69 288 ARG A O 1
ATOM 2267 N N . ARG A 1 289 ? -15.153 -4.277 32.324 1.00 90.38 289 ARG A N 1
ATOM 2268 C CA . ARG A 1 289 ? -16.322 -5.121 32.005 1.00 90.38 289 ARG A CA 1
ATOM 2269 C C . ARG A 1 289 ? -17.639 -4.344 32.034 1.00 90.38 289 ARG A C 1
ATOM 2271 O O . ARG A 1 289 ? -18.527 -4.631 31.248 1.00 90.38 289 ARG A O 1
ATOM 2278 N N . ASP A 1 290 ? -17.757 -3.356 32.920 1.00 92.44 290 ASP A N 1
ATOM 2279 C CA . ASP A 1 290 ? -18.939 -2.494 33.060 1.00 92.44 290 ASP A CA 1
ATOM 2280 C C . ASP A 1 290 ? -18.849 -1.214 32.203 1.00 92.44 290 ASP A C 1
ATOM 2282 O O . ASP A 1 290 ? -19.601 -0.254 32.421 1.00 92.44 290 ASP A O 1
ATOM 2286 N N . ALA A 1 291 ? -17.904 -1.172 31.255 1.00 94.00 291 ALA A N 1
ATOM 2287 C CA . ALA A 1 291 ? -17.696 -0.022 30.392 1.00 94.00 291 ALA A CA 1
ATOM 2288 C C . ALA A 1 291 ? -18.930 0.227 29.515 1.00 94.00 291 ALA A C 1
ATOM 2290 O O . ALA A 1 291 ? -19.443 -0.661 28.838 1.00 94.00 291 ALA A O 1
ATOM 2291 N N . SER A 1 292 ? -19.375 1.477 29.487 1.00 95.94 292 SER A N 1
ATOM 2292 C CA . SER A 1 292 ? -20.424 1.961 28.597 1.00 95.94 292 SER A CA 1
ATOM 2293 C C . SER A 1 292 ? -20.007 3.301 28.007 1.00 95.94 292 SER A C 1
ATOM 2295 O O . SER A 1 292 ? -19.120 3.968 28.543 1.00 95.94 292 SER A O 1
ATOM 2297 N N . CYS A 1 293 ? -20.666 3.727 26.929 1.00 95.56 293 CYS A N 1
ATOM 2298 C CA . CYS A 1 293 ? -20.327 4.985 26.268 1.00 95.56 293 CYS A CA 1
ATOM 2299 C C . CYS A 1 293 ? -20.424 6.227 27.164 1.00 95.56 293 CYS A C 1
ATOM 2301 O O . CYS A 1 293 ? -19.684 7.174 26.946 1.00 95.56 293 CYS A O 1
ATOM 2303 N N . GLY A 1 294 ? -21.257 6.206 28.209 1.00 94.12 294 GLY A N 1
ATOM 2304 C CA . GLY A 1 294 ? -21.329 7.302 29.184 1.00 94.12 294 GLY A CA 1
ATOM 2305 C C . GLY A 1 294 ? -20.221 7.288 30.245 1.00 94.12 294 GLY A C 1
ATOM 2306 O O . GLY A 1 294 ? -20.082 8.251 30.988 1.00 94.12 294 GLY A O 1
ATOM 2307 N N . LYS A 1 295 ? -19.449 6.199 30.355 1.00 93.38 295 LYS A N 1
ATOM 2308 C CA . LYS A 1 295 ? -18.406 6.024 31.379 1.00 93.38 295 LYS A CA 1
ATOM 2309 C C . LYS A 1 295 ? -16.988 6.049 30.816 1.00 93.38 295 LYS A C 1
ATOM 2311 O O . LYS A 1 295 ? -16.040 6.107 31.601 1.00 93.38 295 LYS A O 1
ATOM 2316 N N . VAL A 1 296 ? -16.813 5.866 29.509 1.00 95.44 296 VAL A N 1
ATOM 2317 C CA . VAL A 1 296 ? -15.487 5.831 28.875 1.00 95.44 296 VAL A CA 1
ATOM 2318 C C . VAL A 1 296 ? -15.036 7.225 28.469 1.00 95.44 296 VAL A C 1
ATOM 2320 O O . VAL A 1 296 ? -15.851 8.109 28.231 1.00 95.44 296 VAL A O 1
ATOM 2323 N N . ARG A 1 297 ? -13.718 7.411 28.383 1.00 94.75 297 ARG A N 1
ATOM 2324 C CA . ARG A 1 297 ? -13.111 8.663 27.941 1.00 94.75 297 ARG A CA 1
ATOM 2325 C C . ARG A 1 297 ? -12.528 8.483 26.545 1.00 94.75 297 ARG A C 1
ATOM 2327 O O . ARG A 1 297 ? -11.593 7.701 26.373 1.00 94.75 297 ARG A O 1
ATOM 2334 N N . CYS A 1 298 ? -13.056 9.219 25.575 1.00 93.75 298 CYS A N 1
ATOM 2335 C CA . CYS A 1 298 ? -12.486 9.276 24.233 1.00 93.75 298 CYS A CA 1
ATOM 2336 C C . CYS A 1 298 ? -11.226 10.155 24.185 1.00 93.75 298 CYS A C 1
ATOM 2338 O O . CYS A 1 298 ? -10.915 10.902 25.117 1.00 93.75 298 CYS A O 1
ATOM 2340 N N . GLN A 1 299 ? -10.475 10.026 23.096 1.00 89.25 299 GLN A N 1
ATOM 2341 C CA . GLN A 1 299 ? -9.214 10.718 22.844 1.00 89.25 299 GLN A CA 1
ATOM 2342 C C . GLN A 1 299 ? -9.432 12.219 22.619 1.00 89.25 299 GLN A C 1
ATOM 2344 O O . GLN A 1 299 ? -8.592 13.024 23.012 1.00 89.25 299 GLN A O 1
ATOM 2349 N N . SER A 1 300 ? -10.571 12.583 22.026 1.00 89.62 300 SER A N 1
ATOM 2350 C CA . SER A 1 300 ? -11.055 13.955 21.870 1.00 89.62 300 SER A CA 1
ATOM 2351 C C . SER A 1 300 ? -12.506 14.054 22.348 1.00 89.62 300 SER A C 1
ATOM 2353 O O . SER A 1 300 ? -13.232 13.058 22.339 1.00 89.62 300 SER A O 1
ATOM 2355 N N . ALA A 1 301 ? -12.921 15.251 22.770 1.00 88.31 301 ALA A N 1
ATOM 2356 C CA . ALA A 1 301 ? -14.281 15.526 23.238 1.00 88.31 301 ALA A CA 1
ATOM 2357 C C . ALA A 1 301 ? -15.333 15.415 22.122 1.00 88.31 301 ALA A C 1
ATOM 2359 O O . ALA A 1 301 ? -16.479 15.076 22.395 1.00 88.31 301 ALA A O 1
ATOM 2360 N N . ASP A 1 302 ? -14.925 15.644 20.873 1.00 90.69 302 ASP A N 1
ATOM 2361 C CA . ASP A 1 302 ? -15.810 15.638 19.703 1.00 90.69 302 ASP A CA 1
ATOM 2362 C C . ASP A 1 302 ? -16.059 14.236 19.122 1.00 90.69 302 ASP A C 1
ATOM 2364 O O . ASP A 1 302 ? -16.796 14.070 18.150 1.00 90.69 302 ASP A O 1
ATOM 2368 N N . MET A 1 303 ? -15.417 13.212 19.686 1.00 92.56 303 MET A N 1
ATOM 2369 C CA . MET A 1 303 ? -15.595 11.836 19.241 1.00 92.56 303 MET A CA 1
ATOM 2370 C C . MET A 1 303 ? -16.919 11.270 19.736 1.00 92.56 303 MET A C 1
ATOM 2372 O O . MET A 1 303 ? -17.347 11.523 20.863 1.00 92.56 303 MET A O 1
ATOM 2376 N N . ILE A 1 304 ? -17.525 10.411 18.922 1.00 94.31 304 ILE A N 1
ATOM 2377 C CA . ILE A 1 304 ? -18.710 9.664 19.335 1.00 94.31 304 ILE A CA 1
ATOM 2378 C C . ILE A 1 304 ? -18.291 8.313 19.900 1.00 94.31 304 ILE A C 1
ATOM 2380 O O . ILE A 1 304 ? -17.312 7.719 19.455 1.00 94.31 304 ILE A O 1
ATOM 2384 N N . CYS A 1 305 ? -19.061 7.790 20.847 1.00 95.81 305 CYS A N 1
ATOM 2385 C CA . CYS A 1 305 ? -18.899 6.416 21.299 1.00 95.81 305 CYS A CA 1
ATOM 2386 C C . CYS A 1 305 ? -20.043 5.547 20.781 1.00 95.81 305 CYS A C 1
ATOM 2388 O O . CYS A 1 305 ? -21.219 5.888 20.920 1.00 95.81 305 CYS A O 1
ATOM 2390 N N . VAL A 1 306 ? -19.680 4.396 20.228 1.00 96.38 306 VAL A N 1
ATOM 2391 C CA . VAL A 1 306 ? -20.594 3.350 19.761 1.00 96.38 306 VAL A CA 1
ATOM 2392 C C . VAL A 1 306 ? -20.196 2.010 20.380 1.00 96.38 306 VAL A C 1
ATOM 2394 O O . VAL A 1 306 ? -19.146 1.898 21.008 1.00 96.38 306 VAL A O 1
ATOM 2397 N N . ARG A 1 307 ? -21.024 0.973 20.231 1.00 96.50 307 ARG A N 1
ATOM 2398 C CA . ARG A 1 307 ? -20.702 -0.374 20.733 1.00 96.50 307 ARG A CA 1
ATOM 2399 C C . ARG A 1 307 ? -20.242 -1.287 19.605 1.00 96.50 307 ARG A C 1
ATOM 2401 O O . ARG A 1 307 ? -20.804 -1.238 18.511 1.00 96.50 307 ARG A O 1
ATOM 2408 N N . HIS A 1 308 ? -19.260 -2.134 19.890 1.00 95.81 308 HIS A N 1
ATOM 2409 C CA . HIS A 1 308 ? -18.831 -3.203 18.996 1.00 95.81 308 HIS A CA 1
ATOM 2410 C C . HIS A 1 308 ? -19.968 -4.206 18.777 1.00 95.81 308 HIS A C 1
ATOM 2412 O O . HIS A 1 308 ? -20.587 -4.655 19.741 1.00 95.81 308 HIS A O 1
ATOM 2418 N N . VAL A 1 309 ? -20.203 -4.594 17.519 1.00 94.50 309 VAL A N 1
ATOM 2419 C CA . VAL A 1 309 ? -21.318 -5.472 17.116 1.00 94.50 309 VAL A CA 1
ATOM 2420 C C . VAL A 1 309 ? -21.324 -6.820 17.847 1.00 94.50 309 VAL A C 1
ATOM 2422 O O . VAL A 1 309 ? -22.351 -7.208 18.387 1.00 94.50 309 VAL A O 1
ATOM 2425 N N . ASN A 1 310 ? -20.167 -7.482 17.948 1.00 92.94 310 ASN A N 1
ATOM 2426 C CA . ASN A 1 310 ? -20.056 -8.798 18.592 1.00 92.94 310 ASN A CA 1
ATOM 2427 C C . ASN A 1 310 ? -19.784 -8.741 20.105 1.00 92.94 310 ASN A C 1
ATOM 2429 O O . ASN A 1 310 ? -20.359 -9.515 20.861 1.00 92.94 310 ASN A O 1
ATOM 2433 N N . THR A 1 311 ? -18.888 -7.860 20.567 1.00 93.62 311 THR A N 1
ATOM 2434 C CA . THR A 1 311 ? -18.427 -7.863 21.971 1.00 93.62 311 THR A CA 1
ATOM 2435 C C . THR A 1 311 ? -19.193 -6.897 22.874 1.00 93.62 311 THR A C 1
ATOM 2437 O O . THR A 1 311 ? -19.047 -6.951 24.093 1.00 93.62 311 THR A O 1
ATOM 2440 N N . GLY A 1 312 ? -19.966 -5.964 22.306 1.00 93.94 312 GLY A N 1
ATOM 2441 C CA . GLY A 1 312 ? -20.625 -4.887 23.049 1.00 93.94 312 GLY A CA 1
ATOM 2442 C C . GLY A 1 312 ? -19.672 -3.834 23.631 1.00 93.94 312 GLY A C 1
ATOM 2443 O O . GLY A 1 312 ? -20.143 -2.879 24.256 1.00 93.94 312 GLY A O 1
ATOM 2444 N N . GLN A 1 313 ? -18.358 -3.978 23.420 1.00 95.62 313 GLN A N 1
ATOM 2445 C CA . GLN A 1 313 ? -17.333 -3.071 23.929 1.00 95.62 313 GLN A CA 1
ATOM 2446 C C . GLN A 1 313 ? -17.581 -1.640 23.419 1.00 95.62 313 GLN A C 1
ATOM 2448 O O . GLN A 1 313 ? -17.827 -1.462 22.224 1.00 95.62 313 GLN A O 1
ATOM 2453 N N . PRO A 1 314 ? -17.515 -0.608 24.279 1.00 97.25 314 PRO A N 1
ATOM 2454 C CA . PRO A 1 314 ? -17.572 0.775 23.821 1.00 97.25 314 PRO A CA 1
ATOM 2455 C C . PRO A 1 314 ? -16.310 1.131 23.029 1.00 97.25 314 PRO A C 1
ATOM 2457 O O . PRO A 1 314 ? -15.199 0.851 23.475 1.00 97.25 314 PRO A O 1
ATOM 2460 N N . VAL A 1 315 ? -16.485 1.765 21.873 1.00 96.62 315 VAL A N 1
ATOM 2461 C CA . VAL A 1 315 ? -15.417 2.187 20.964 1.00 96.62 315 VAL A CA 1
ATOM 2462 C C . VAL A 1 315 ? -15.669 3.629 20.536 1.00 96.62 315 VAL A C 1
ATOM 2464 O O . VAL A 1 315 ? -16.751 3.965 20.052 1.00 96.62 315 VAL A O 1
ATOM 2467 N N . CYS A 1 316 ? -14.666 4.480 20.730 1.00 95.75 316 CYS A N 1
ATOM 2468 C CA . CYS A 1 316 ? -14.665 5.872 20.313 1.00 95.75 316 CYS A CA 1
ATOM 2469 C C . CYS A 1 316 ? -14.281 5.983 18.835 1.00 95.75 316 CYS A C 1
ATOM 2471 O O . CYS A 1 316 ? -13.252 5.464 18.401 1.00 95.75 316 CYS A O 1
ATOM 2473 N N . LEU A 1 317 ? -15.104 6.698 18.076 1.00 92.69 317 LEU A N 1
ATOM 2474 C CA . LEU A 1 317 ? -14.937 6.959 16.657 1.00 92.69 317 LEU A CA 1
ATOM 2475 C C . LEU A 1 317 ? -14.842 8.456 16.401 1.00 92.69 317 LEU A C 1
ATOM 2477 O O . LEU A 1 317 ? -15.579 9.255 16.984 1.00 92.69 317 LEU A O 1
ATOM 2481 N N . ASP A 1 318 ? -13.954 8.818 15.487 1.00 90.00 318 ASP A N 1
ATOM 2482 C CA . ASP A 1 318 ? -13.937 10.151 14.913 1.00 90.00 318 ASP A CA 1
ATOM 2483 C C . ASP A 1 318 ? -14.928 10.224 13.752 1.00 90.00 318 ASP A C 1
ATOM 2485 O O . ASP A 1 318 ? -14.695 9.664 12.681 1.00 90.00 318 ASP A O 1
ATOM 2489 N N . CYS A 1 319 ? -16.062 10.868 14.002 1.00 89.19 319 CYS A N 1
ATOM 2490 C CA . CYS A 1 319 ? -17.108 11.073 13.005 1.00 89.19 319 CYS A CA 1
ATOM 2491 C C . CYS A 1 319 ? -17.315 12.554 12.676 1.00 89.19 319 CYS A C 1
ATOM 2493 O O . CYS A 1 319 ? -18.221 12.878 11.910 1.00 89.19 319 CYS A O 1
ATOM 2495 N N . LYS A 1 320 ? -16.513 13.444 13.276 1.00 85.81 320 LYS A N 1
ATOM 2496 C CA . LYS A 1 320 ? -16.576 14.880 13.005 1.00 85.81 320 LYS A CA 1
ATOM 2497 C C . LYS A 1 320 ? -15.899 15.181 11.674 1.00 85.81 320 LYS A C 1
ATOM 2499 O O . LYS A 1 320 ? -16.503 15.817 10.819 1.00 85.81 320 LYS A O 1
ATOM 2504 N N . ASP A 1 321 ? -14.703 14.631 11.488 1.00 77.75 321 ASP A N 1
ATOM 2505 C CA . ASP A 1 321 ? -13.881 14.837 10.297 1.00 77.75 321 ASP A CA 1
ATOM 2506 C C . ASP A 1 321 ? -14.001 13.634 9.347 1.00 77.75 321 ASP A C 1
ATOM 2508 O O . ASP A 1 321 ? -13.014 13.011 8.952 1.00 77.75 321 ASP A O 1
ATOM 2512 N N . LEU A 1 322 ? -15.244 13.249 9.016 1.00 78.25 322 LEU A N 1
ATOM 2513 C CA . LEU A 1 322 ? -15.476 12.163 8.065 1.00 78.25 322 LEU A CA 1
ATOM 2514 C C . LEU A 1 322 ? -14.967 12.548 6.670 1.00 78.25 322 LEU A C 1
ATOM 2516 O O . LEU A 1 322 ? -15.227 13.658 6.201 1.00 78.25 322 LEU A O 1
ATOM 2520 N N . PRO A 1 323 ? -14.304 11.620 5.964 1.00 74.44 323 PRO A N 1
ATOM 2521 C CA . PRO A 1 323 ? -13.842 11.880 4.614 1.00 74.44 323 PRO A CA 1
ATOM 2522 C C . PRO A 1 323 ? -15.008 12.153 3.663 1.00 74.44 323 PRO A C 1
ATOM 2524 O O . PRO A 1 323 ? -15.954 11.369 3.576 1.00 74.44 323 PRO A O 1
ATOM 2527 N N . LEU A 1 324 ? -14.912 13.256 2.915 1.00 71.12 324 LEU A N 1
ATOM 2528 C CA . LEU A 1 324 ? -15.936 13.689 1.956 1.00 71.12 324 LEU A CA 1
ATOM 2529 C C . LEU A 1 324 ? -16.088 12.721 0.774 1.00 71.12 324 LEU A C 1
ATOM 2531 O O . LEU A 1 324 ? -17.153 12.650 0.165 1.00 71.12 324 LEU A O 1
ATOM 2535 N N . ASN A 1 325 ? -15.025 11.986 0.434 1.00 74.31 325 ASN A N 1
ATOM 2536 C CA . ASN A 1 325 ? -15.017 11.050 -0.679 1.00 74.31 325 ASN A CA 1
ATOM 2537 C C . ASN A 1 325 ? -14.204 9.789 -0.347 1.00 74.31 325 ASN A C 1
ATOM 2539 O O . ASN A 1 325 ? -12.989 9.846 -0.199 1.00 74.31 325 ASN A O 1
ATOM 2543 N N . CYS A 1 326 ? -14.874 8.637 -0.282 1.00 79.44 326 CYS A N 1
ATOM 2544 C CA . CYS A 1 326 ? -14.224 7.333 -0.119 1.00 79.44 326 CYS A CA 1
ATOM 2545 C C . CYS A 1 326 ? -13.946 6.613 -1.452 1.00 79.44 326 CYS A C 1
ATOM 2547 O O . CYS A 1 326 ? -13.450 5.480 -1.442 1.00 79.44 326 CYS A O 1
ATOM 2549 N N . ASN A 1 327 ? -14.263 7.227 -2.596 1.00 74.38 327 ASN A N 1
ATOM 2550 C CA . ASN A 1 327 ? -14.010 6.660 -3.919 1.00 74.38 327 ASN A CA 1
ATOM 2551 C C . ASN A 1 327 ? -12.594 6.984 -4.416 1.00 74.38 327 ASN A C 1
ATOM 2553 O O . ASN A 1 327 ? -12.078 8.071 -4.147 1.00 74.38 327 ASN A O 1
ATOM 2557 N N . PRO A 1 328 ? -11.988 6.083 -5.209 1.00 61.03 328 PRO A N 1
ATOM 2558 C CA . PRO A 1 328 ? -10.733 6.371 -5.887 1.00 61.03 328 PRO A CA 1
ATOM 2559 C C . PRO A 1 328 ? -10.962 7.484 -6.920 1.00 61.03 328 PRO A C 1
ATOM 2561 O O . PRO A 1 328 ? -11.704 7.295 -7.884 1.00 61.03 328 PRO A O 1
ATOM 2564 N N . GLN A 1 329 ? -10.336 8.647 -6.740 1.00 55.69 329 GLN A N 1
ATOM 2565 C CA . GLN A 1 329 ? -10.246 9.630 -7.816 1.00 55.69 329 GLN A CA 1
ATOM 2566 C C . GLN A 1 329 ? -9.046 9.272 -8.690 1.00 55.69 329 GLN A C 1
ATOM 2568 O O . GLN A 1 329 ? -7.890 9.400 -8.289 1.00 55.69 329 GLN A O 1
ATOM 2573 N N . VAL A 1 330 ? -9.323 8.798 -9.906 1.00 49.16 330 VAL A N 1
ATOM 2574 C CA . VAL A 1 330 ? -8.294 8.598 -10.929 1.00 49.16 330 VAL A CA 1
ATOM 2575 C C . VAL A 1 330 ? -7.855 9.977 -11.418 1.00 49.16 330 VAL A C 1
ATOM 2577 O O . VAL A 1 330 ? -8.420 10.519 -12.365 1.00 49.16 330 VAL A O 1
ATOM 2580 N N . PHE A 1 331 ? -6.876 10.578 -10.747 1.00 45.22 331 PHE A N 1
ATOM 2581 C CA . PHE A 1 331 ? -6.266 11.806 -11.242 1.00 45.22 331 PHE A CA 1
ATOM 2582 C C . PHE A 1 331 ? -5.350 11.490 -12.436 1.00 45.22 331 PHE A C 1
ATOM 2584 O O . PHE A 1 331 ? -4.618 10.493 -12.406 1.00 45.22 331 PHE A O 1
ATOM 2591 N N . PRO A 1 332 ? -5.337 12.326 -13.489 1.00 45.50 332 PRO A N 1
ATOM 2592 C CA . PRO A 1 332 ? -4.330 12.239 -14.536 1.00 45.50 332 PRO A CA 1
ATOM 2593 C C . PRO A 1 332 ? -2.914 12.423 -13.957 1.00 45.50 332 PRO A C 1
ATOM 2595 O O . PRO A 1 332 ? -2.668 13.182 -13.021 1.00 45.50 332 PRO A O 1
ATOM 2598 N N . SER A 1 333 ? -1.969 11.685 -14.537 1.00 55.50 333 SER A N 1
ATOM 2599 C CA . SER A 1 333 ? -0.687 11.219 -13.977 1.00 55.50 333 SER A CA 1
ATOM 2600 C C . SER A 1 333 ? 0.328 12.243 -13.436 1.00 55.50 333 SER A C 1
ATOM 2602 O O . SER A 1 333 ? 1.386 11.829 -12.965 1.00 55.50 333 SER A O 1
ATOM 2604 N N . ARG A 1 334 ? 0.068 13.556 -13.477 1.00 49.56 334 ARG A N 1
ATOM 2605 C CA . ARG A 1 334 ? 1.029 14.583 -13.023 1.00 49.56 334 ARG A CA 1
ATOM 2606 C C . ARG A 1 334 ? 0.769 15.129 -11.615 1.00 49.56 334 ARG A C 1
ATOM 2608 O O . ARG A 1 334 ? 1.735 15.487 -10.955 1.00 49.56 334 ARG A O 1
ATOM 2615 N N . GLU A 1 335 ? -0.473 15.124 -11.133 1.00 48.50 335 GLU A N 1
ATOM 2616 C CA . GLU A 1 335 ? -0.841 15.679 -9.811 1.00 48.50 335 GLU A CA 1
ATOM 2617 C C . GLU A 1 335 ? -0.815 14.623 -8.687 1.00 48.50 335 GLU A C 1
ATOM 2619 O O . GLU A 1 335 ? -0.662 14.945 -7.510 1.00 48.50 335 GLU A O 1
ATOM 2624 N N . VAL A 1 336 ? -0.862 13.334 -9.046 1.00 50.62 336 VAL A N 1
ATOM 2625 C CA . VAL A 1 336 ? -0.826 12.192 -8.108 1.00 50.62 336 VAL A CA 1
ATOM 2626 C C . VAL A 1 336 ? 0.464 12.158 -7.278 1.00 50.62 336 VAL A C 1
ATOM 2628 O O . VAL A 1 336 ? 0.452 11.744 -6.121 1.00 50.62 336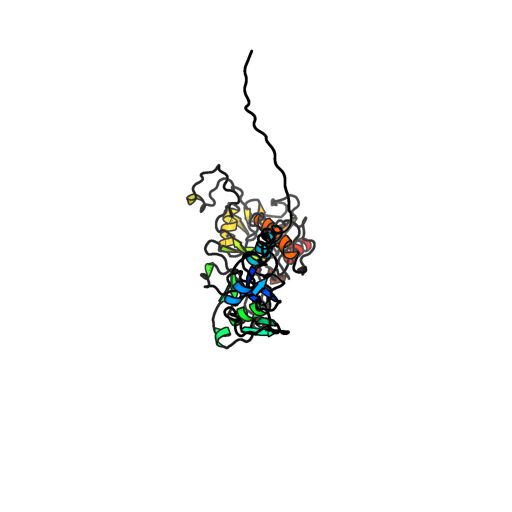 VAL A O 1
ATOM 2631 N N . ALA A 1 337 ? 1.591 12.596 -7.840 1.00 45.28 337 ALA A N 1
ATOM 2632 C CA . ALA A 1 337 ? 2.896 12.538 -7.182 1.00 45.28 337 ALA A CA 1
ATOM 2633 C C . ALA A 1 337 ? 2.998 13.471 -5.963 1.00 45.28 337 ALA A C 1
ATOM 2635 O O . ALA A 1 337 ? 3.496 13.070 -4.914 1.00 45.28 337 ALA A O 1
ATOM 2636 N N . GLU A 1 338 ? 2.503 14.703 -6.081 1.00 50.16 338 GLU A N 1
ATOM 2637 C CA . GLU A 1 338 ? 2.549 15.679 -4.987 1.00 50.16 338 GLU A CA 1
ATOM 2638 C C . GLU A 1 338 ? 1.541 15.324 -3.887 1.00 50.16 338 GLU A C 1
ATOM 2640 O O . GLU A 1 338 ? 1.879 15.389 -2.703 1.00 50.16 338 GLU A O 1
ATOM 2645 N N . MET A 1 339 ? 0.351 14.836 -4.264 1.00 48.69 339 MET A N 1
ATOM 2646 C CA . MET A 1 339 ? -0.648 14.340 -3.311 1.00 48.69 339 MET A CA 1
ATOM 2647 C C . MET A 1 339 ? -0.171 13.093 -2.557 1.00 48.69 339 MET A C 1
ATOM 2649 O O . MET A 1 339 ? -0.264 13.061 -1.335 1.00 48.69 339 MET A O 1
ATOM 2653 N N . THR A 1 340 ? 0.431 12.109 -3.234 1.00 47.69 340 THR A N 1
ATOM 2654 C CA . THR A 1 340 ? 0.957 10.896 -2.572 1.00 47.69 340 THR A CA 1
ATOM 2655 C C . THR A 1 340 ? 2.139 11.193 -1.649 1.00 47.69 340 THR A C 1
ATOM 2657 O O . THR A 1 340 ? 2.230 10.616 -0.568 1.00 47.69 340 THR A O 1
ATOM 2660 N N . LEU A 1 341 ? 3.023 12.133 -2.004 1.00 52.28 341 LEU A N 1
ATOM 2661 C CA . LEU A 1 341 ? 4.089 12.596 -1.107 1.00 52.28 341 LEU A CA 1
ATOM 2662 C C . LEU A 1 341 ? 3.524 13.291 0.142 1.00 52.28 341 LEU A C 1
ATOM 2664 O O . LEU A 1 341 ? 4.040 13.092 1.247 1.00 52.28 341 LEU A O 1
ATOM 2668 N N . PHE A 1 342 ? 2.458 14.078 -0.015 1.00 52.66 342 PHE A N 1
ATOM 2669 C CA . PHE A 1 342 ? 1.779 14.739 1.097 1.00 52.66 342 PHE A CA 1
ATOM 2670 C C . PHE A 1 342 ? 1.030 13.736 1.990 1.00 52.66 342 PHE A C 1
ATOM 2672 O O . PHE A 1 342 ? 1.162 13.796 3.213 1.00 52.66 342 PHE A O 1
ATOM 2679 N N . GLU A 1 343 ? 0.344 12.754 1.406 1.00 55.41 343 GLU A N 1
ATOM 2680 C CA . GLU A 1 343 ? -0.288 11.628 2.108 1.00 55.41 343 GLU A CA 1
ATOM 2681 C C . GLU A 1 343 ? 0.733 10.804 2.898 1.00 55.41 343 GLU A C 1
ATOM 2683 O O . GLU A 1 343 ? 0.577 10.642 4.106 1.00 55.41 343 GLU A O 1
ATOM 2688 N N . MET A 1 344 ? 1.840 10.385 2.272 1.00 52.56 344 MET A N 1
ATOM 2689 C CA . MET A 1 344 ? 2.928 9.666 2.952 1.00 52.56 344 MET A CA 1
ATOM 2690 C C . MET A 1 344 ? 3.520 10.479 4.112 1.00 52.56 344 MET A C 1
ATOM 2692 O O . MET A 1 344 ? 3.963 9.916 5.115 1.00 52.56 344 MET A O 1
ATOM 2696 N N . SER A 1 345 ? 3.540 11.812 3.996 1.00 55.69 345 SER A N 1
ATOM 2697 C CA . SER A 1 345 ? 4.003 12.690 5.072 1.00 55.69 345 SER A CA 1
ATOM 2698 C C . SER A 1 345 ? 3.013 12.779 6.241 1.00 55.69 345 SER A C 1
ATOM 2700 O O . SER A 1 345 ? 3.457 12.830 7.388 1.00 55.69 345 SER A O 1
ATOM 2702 N N . LYS A 1 346 ? 1.701 12.734 5.968 1.00 57.53 346 LYS A N 1
ATOM 2703 C CA . LYS A 1 346 ? 0.629 12.715 6.977 1.00 57.53 346 LYS A CA 1
ATOM 2704 C C . LYS A 1 346 ? 0.522 11.362 7.676 1.00 57.53 346 LYS A C 1
ATOM 2706 O O . LYS A 1 346 ? 0.450 11.325 8.901 1.00 57.53 346 LYS A O 1
ATOM 2711 N N . GLU A 1 347 ? 0.592 10.258 6.932 1.00 59.03 347 GLU A N 1
ATOM 2712 C CA . GLU A 1 347 ? 0.612 8.899 7.496 1.00 59.03 347 GLU A CA 1
ATOM 2713 C C . GLU A 1 347 ? 1.791 8.723 8.465 1.00 59.03 347 GLU A C 1
ATOM 2715 O O . GLU A 1 347 ? 1.646 8.124 9.529 1.00 59.03 347 GLU A O 1
ATOM 2720 N N . ALA A 1 348 ? 2.950 9.312 8.148 1.00 55.84 348 ALA A N 1
ATOM 2721 C CA . ALA A 1 348 ? 4.119 9.298 9.025 1.00 55.84 348 ALA A CA 1
ATOM 2722 C C . ALA A 1 348 ? 3.949 10.131 10.314 1.00 55.84 348 ALA A C 1
ATOM 2724 O O . ALA A 1 348 ? 4.714 9.937 11.259 1.00 55.84 348 ALA A O 1
ATOM 2725 N N . GLN A 1 349 ? 2.987 11.059 10.355 1.00 59.34 349 GLN A N 1
ATOM 2726 C CA . GLN A 1 349 ? 2.662 11.877 11.531 1.00 59.34 349 GLN A CA 1
ATOM 2727 C C . GLN A 1 349 ? 1.535 11.276 12.382 1.00 59.34 349 GLN A C 1
ATOM 2729 O O . GLN A 1 349 ? 1.366 11.686 13.533 1.00 59.34 349 GLN A O 1
ATOM 2734 N N . GLN A 1 350 ? 0.775 10.310 11.854 1.00 66.19 350 GLN A N 1
ATOM 2735 C CA . GLN A 1 350 ? -0.327 9.690 12.580 1.00 66.19 350 GLN A CA 1
ATOM 2736 C C . GLN A 1 350 ? 0.188 8.849 13.750 1.00 66.19 350 GLN A C 1
ATOM 2738 O O . GLN A 1 350 ? 1.044 7.969 13.617 1.00 66.19 350 GLN A O 1
ATOM 2743 N N . SER A 1 351 ? -0.383 9.106 14.924 1.00 75.56 351 SER A N 1
ATOM 2744 C CA . SER A 1 351 ? -0.103 8.329 16.123 1.00 75.56 351 SER A CA 1
ATOM 2745 C C . SER A 1 351 ? -0.671 6.912 15.965 1.00 75.56 351 SER A C 1
ATOM 2747 O O . SER A 1 351 ? -1.822 6.728 15.578 1.00 75.56 351 SER A O 1
ATOM 2749 N N . PHE A 1 352 ? 0.139 5.884 16.231 1.00 79.50 352 PHE A N 1
ATOM 2750 C CA . PHE A 1 352 ? -0.224 4.489 15.952 1.00 79.50 352 PHE A CA 1
ATOM 2751 C C . PHE A 1 352 ? -1.500 4.052 16.700 1.00 79.50 352 PHE A C 1
ATOM 2753 O O . PHE A 1 352 ? -1.541 4.114 17.927 1.00 79.50 352 PHE A O 1
ATOM 2760 N N . GLY A 1 353 ? -2.516 3.542 16.002 1.00 83.81 353 GLY A N 1
ATOM 2761 C CA . GLY A 1 353 ? -3.780 3.149 16.629 1.00 83.81 353 GLY A CA 1
ATOM 2762 C C . GLY A 1 353 ? -4.685 4.315 17.058 1.00 83.81 353 GLY A C 1
ATOM 2763 O O . GLY A 1 353 ? -5.724 4.063 17.672 1.00 83.81 353 GLY A O 1
ATOM 2764 N N . ASP A 1 354 ? -4.335 5.568 16.746 1.00 86.12 354 ASP A N 1
ATOM 2765 C CA . ASP A 1 354 ? -5.238 6.713 16.897 1.00 86.12 354 ASP A CA 1
ATOM 2766 C C . ASP A 1 354 ? -6.422 6.565 15.923 1.00 86.12 354 ASP A C 1
ATOM 2768 O O . ASP A 1 354 ? -6.206 6.417 14.719 1.00 86.12 354 ASP A O 1
ATOM 2772 N N . PRO A 1 355 ? -7.674 6.556 16.412 1.00 82.94 355 PRO A N 1
ATOM 2773 C CA . PRO A 1 355 ? -8.849 6.353 15.567 1.00 82.94 355 PRO A CA 1
ATOM 2774 C C . PRO A 1 355 ? -9.267 7.585 14.749 1.00 82.94 355 PRO A C 1
ATOM 2776 O O . PRO A 1 355 ? -10.264 7.486 14.031 1.00 82.94 355 PRO A O 1
ATOM 2779 N N . ARG A 1 356 ? -8.572 8.723 14.879 1.00 84.88 356 ARG A N 1
ATOM 2780 C CA . ARG A 1 356 ? -8.892 9.977 14.179 1.00 84.88 356 ARG A CA 1
ATOM 2781 C C . ARG A 1 356 ? -8.370 10.016 12.747 1.00 84.88 356 ARG A C 1
ATOM 2783 O O . ARG A 1 356 ? -7.314 9.454 12.451 1.00 84.88 356 ARG A O 1
ATOM 2790 N N . TRP A 1 357 ? -9.100 10.715 11.881 1.00 76.12 357 TRP A N 1
ATOM 2791 C CA . TRP A 1 357 ? -8.652 10.997 10.517 1.00 76.12 357 TRP A CA 1
ATOM 2792 C C . TRP A 1 357 ? -7.723 12.211 10.488 1.00 76.12 357 TRP A C 1
ATOM 2794 O O . TRP A 1 357 ? -7.804 13.109 11.326 1.00 76.12 357 TRP A O 1
ATOM 2804 N N . HIS A 1 358 ? -6.821 12.251 9.507 1.00 70.25 358 HIS A N 1
ATOM 2805 C CA . HIS A 1 358 ? -5.897 13.367 9.325 1.00 70.25 358 HIS A CA 1
ATOM 2806 C C . HIS A 1 358 ? -5.971 13.912 7.891 1.00 70.25 358 HIS A C 1
ATOM 2808 O O . HIS A 1 358 ? -5.261 13.457 6.996 1.00 70.25 358 HIS A O 1
ATOM 2814 N N . GLY A 1 359 ? -6.797 14.946 7.694 1.00 66.44 359 GLY A N 1
ATOM 2815 C CA . GLY A 1 359 ? -6.977 15.656 6.421 1.00 66.44 359 GLY A CA 1
ATOM 2816 C C . GLY A 1 359 ? -7.802 14.893 5.378 1.00 66.44 359 GLY A C 1
ATOM 2817 O O . GLY A 1 359 ? -8.495 13.939 5.714 1.00 66.44 359 GLY A O 1
ATOM 2818 N N . ASP A 1 360 ? -7.730 15.329 4.116 1.00 66.44 360 ASP A N 1
ATOM 2819 C CA . ASP A 1 360 ? -8.483 14.708 3.017 1.00 66.44 360 ASP A CA 1
ATOM 2820 C C . ASP A 1 360 ? -8.038 13.263 2.760 1.00 66.44 360 ASP A C 1
ATOM 2822 O O . ASP A 1 360 ? -6.841 12.977 2.666 1.00 66.44 360 ASP A O 1
ATOM 2826 N N . VAL A 1 361 ? -9.008 12.353 2.643 1.00 69.56 361 VAL A N 1
ATOM 2827 C CA . VAL A 1 361 ? -8.765 10.931 2.375 1.00 69.56 361 VAL A CA 1
ATOM 2828 C C . VAL A 1 361 ? -8.943 10.661 0.890 1.00 69.56 361 VAL A C 1
ATOM 2830 O O . VAL A 1 361 ? -10.033 10.829 0.350 1.00 69.56 361 VAL A O 1
ATOM 2833 N N . PHE A 1 362 ? -7.887 10.166 0.250 1.00 70.56 362 PHE A N 1
ATOM 2834 C CA . PHE A 1 362 ? -7.945 9.655 -1.113 1.00 70.56 362 PHE A CA 1
ATOM 2835 C C . PHE A 1 362 ? -7.690 8.152 -1.090 1.00 70.56 362 PHE A C 1
ATOM 2837 O O . PHE A 1 362 ? -6.604 7.664 -0.773 1.00 70.56 362 PHE A O 1
ATOM 2844 N N . THR A 1 363 ? -8.718 7.378 -1.426 1.00 72.44 363 THR A N 1
ATOM 2845 C CA . THR A 1 363 ? -8.663 5.919 -1.291 1.00 72.44 363 THR A CA 1
ATOM 2846 C C . THR A 1 363 ? -7.999 5.223 -2.472 1.00 72.44 363 THR A C 1
ATOM 2848 O O . THR A 1 363 ? -8.019 4.006 -2.511 1.00 72.44 363 THR A O 1
ATOM 2851 N N . ASN A 1 364 ? -7.417 5.932 -3.442 1.00 65.50 364 ASN A N 1
ATOM 2852 C CA . ASN A 1 364 ? -6.823 5.402 -4.682 1.00 65.50 364 ASN A CA 1
ATOM 2853 C C . ASN A 1 364 ? -6.211 3.985 -4.540 1.00 65.50 364 ASN A C 1
ATOM 2855 O O . ASN A 1 364 ? -5.107 3.798 -4.013 1.00 65.50 364 ASN A O 1
ATOM 2859 N N . GLY A 1 365 ? -6.967 2.967 -4.972 1.00 66.38 365 GLY A N 1
ATOM 2860 C CA . GLY A 1 365 ? -6.561 1.556 -4.919 1.00 66.38 365 GLY A CA 1
ATOM 2861 C C . GLY A 1 365 ? -6.505 0.920 -3.520 1.00 66.38 365 GLY A C 1
ATOM 2862 O O . GLY A 1 365 ? -5.742 -0.021 -3.314 1.00 66.38 365 GLY A O 1
ATOM 2863 N N . TRP A 1 366 ? -7.241 1.435 -2.533 1.00 80.69 366 TRP A N 1
ATOM 2864 C CA . TRP A 1 366 ? -7.449 0.773 -1.242 1.00 80.69 366 TRP A CA 1
ATOM 2865 C C . TRP A 1 366 ? -8.243 -0.516 -1.474 1.00 80.69 366 TRP A C 1
ATOM 2867 O O . TRP A 1 366 ? -9.197 -0.503 -2.255 1.00 80.69 366 TRP A O 1
ATOM 2877 N N . PRO A 1 367 ? -7.839 -1.632 -0.848 1.00 81.06 367 PRO A N 1
ATOM 2878 C CA . PRO A 1 367 ? -8.483 -2.913 -1.082 1.00 81.06 367 PRO A CA 1
ATOM 2879 C C . PRO A 1 367 ? -9.856 -2.967 -0.411 1.00 81.06 367 PRO A C 1
ATOM 2881 O O . PRO A 1 367 ? -10.121 -2.227 0.538 1.00 81.06 367 PRO A O 1
ATOM 2884 N N . TYR A 1 368 ? -10.675 -3.922 -0.854 1.00 84.62 368 TYR A N 1
ATOM 2885 C CA . TYR A 1 368 ? -11.837 -4.389 -0.098 1.00 84.62 368 TYR A CA 1
ATOM 2886 C C . TYR A 1 368 ? -11.421 -4.847 1.298 1.00 84.62 368 TYR A C 1
ATOM 2888 O O . TYR A 1 368 ? -10.261 -5.208 1.526 1.00 84.62 368 TYR A O 1
ATOM 2896 N N . VAL A 1 369 ? -12.363 -4.819 2.235 1.00 87.38 369 VAL A N 1
ATOM 2897 C CA . VAL A 1 369 ? -12.107 -5.190 3.629 1.00 87.38 369 VAL A CA 1
ATOM 2898 C C . VAL A 1 369 ? -13.265 -6.013 4.177 1.00 87.38 369 VAL A C 1
ATOM 2900 O O . VAL A 1 369 ? -14.425 -5.720 3.886 1.00 87.38 369 VAL A O 1
ATOM 2903 N N . CYS A 1 370 ? -12.955 -7.020 4.990 1.00 89.38 370 CYS A N 1
ATOM 2904 C CA . CYS A 1 370 ? -13.952 -7.853 5.650 1.00 89.38 370 CYS A CA 1
ATOM 2905 C C . CYS A 1 370 ? -14.204 -7.349 7.074 1.00 89.38 370 CYS A C 1
ATOM 2907 O O . CYS A 1 370 ? -13.266 -7.223 7.871 1.00 89.38 370 CYS A O 1
ATOM 2909 N N . GLY A 1 371 ? -15.464 -7.051 7.386 1.00 91.44 371 GLY A N 1
ATOM 2910 C CA . GLY A 1 371 ? -15.916 -6.622 8.703 1.00 91.44 371 GLY A CA 1
ATOM 2911 C C . GLY A 1 371 ? -16.127 -7.780 9.681 1.00 91.44 371 GLY A C 1
ATOM 2912 O O . GLY A 1 371 ? -16.314 -8.934 9.298 1.00 91.44 371 GLY A O 1
ATOM 2913 N N . SER A 1 372 ? -16.134 -7.469 10.978 1.00 92.12 372 SER A N 1
ATOM 2914 C CA . SER A 1 372 ? -16.412 -8.430 12.053 1.00 92.12 372 SER A CA 1
ATOM 2915 C C . SER A 1 372 ? -17.854 -8.945 12.085 1.00 92.12 372 SER A C 1
ATOM 2917 O O . SER A 1 372 ? -18.140 -9.897 12.807 1.00 92.12 372 SER A O 1
ATOM 2919 N N . ASP A 1 373 ? -18.746 -8.362 11.290 1.00 90.44 373 ASP A N 1
ATOM 2920 C CA . ASP A 1 373 ? -20.114 -8.817 11.039 1.00 90.44 373 ASP A CA 1
ATOM 2921 C C . ASP A 1 373 ? -20.244 -9.663 9.759 1.00 90.44 373 ASP A C 1
ATOM 2923 O O . ASP A 1 373 ? -21.354 -9.874 9.270 1.00 90.44 373 ASP A O 1
ATOM 2927 N N . SER A 1 374 ? -19.116 -10.120 9.208 1.00 89.62 374 SER A N 1
ATOM 2928 C CA . SER A 1 374 ? -19.045 -10.891 7.963 1.00 89.62 374 SER A CA 1
ATOM 2929 C C . SER A 1 374 ? -19.529 -10.132 6.721 1.00 89.62 374 SER A C 1
ATOM 2931 O O . SER A 1 374 ? -19.785 -10.756 5.693 1.00 89.62 374 SER A O 1
ATOM 2933 N N . GLN A 1 375 ? -19.625 -8.798 6.775 1.00 89.31 375 GLN A N 1
ATOM 2934 C CA . GLN A 1 375 ? -19.912 -7.975 5.600 1.00 89.31 375 GLN A CA 1
ATOM 2935 C C . GLN A 1 375 ? -18.627 -7.452 4.952 1.00 89.31 375 GLN A C 1
ATOM 2937 O O . GLN A 1 375 ? -17.710 -6.969 5.620 1.00 89.31 375 GLN A O 1
ATOM 2942 N N . SER A 1 376 ? -18.579 -7.528 3.623 1.00 89.06 376 SER A N 1
ATOM 2943 C CA . SER A 1 376 ? -17.511 -6.945 2.810 1.00 89.06 376 SER A CA 1
ATOM 2944 C C . SER A 1 376 ? -17.791 -5.466 2.558 1.00 89.06 376 SER A C 1
ATOM 2946 O O . SER A 1 376 ? -18.878 -5.104 2.111 1.00 89.06 376 SER A O 1
ATOM 2948 N N . PHE A 1 377 ? -16.795 -4.612 2.774 1.00 87.94 377 PHE A N 1
ATOM 2949 C CA . PHE A 1 377 ? -16.862 -3.184 2.466 1.00 87.94 377 PHE A CA 1
ATOM 2950 C C . PHE A 1 377 ? -15.923 -2.854 1.300 1.00 87.94 377 PHE A C 1
ATOM 2952 O O . PHE A 1 377 ? -14.838 -3.441 1.221 1.00 87.94 377 PHE A O 1
ATOM 2959 N N . PRO A 1 378 ? -16.279 -1.894 0.418 1.00 86.81 378 PRO A N 1
ATOM 2960 C CA . PRO A 1 378 ? -15.446 -1.547 -0.735 1.00 86.81 378 PRO A CA 1
ATOM 2961 C C . PRO A 1 378 ? -14.021 -1.127 -0.365 1.00 86.81 378 PRO A C 1
ATOM 2963 O O . PRO A 1 378 ? -13.091 -1.380 -1.122 1.00 86.81 378 PRO A O 1
ATOM 2966 N N . ASN A 1 379 ? -13.854 -0.489 0.797 1.00 85.94 379 ASN A N 1
ATOM 2967 C CA . ASN A 1 379 ? -12.566 -0.228 1.433 1.00 85.94 379 ASN A CA 1
ATOM 2968 C C . ASN A 1 379 ? -12.752 0.188 2.908 1.00 85.94 379 ASN A C 1
ATOM 2970 O O . ASN A 1 379 ? -13.875 0.349 3.395 1.00 85.94 379 ASN A O 1
ATOM 2974 N N . ALA A 1 380 ? -11.638 0.397 3.615 1.00 88.50 380 ALA A N 1
ATOM 2975 C CA . ALA A 1 380 ? -11.627 0.808 5.021 1.00 88.50 380 ALA A CA 1
ATOM 2976 C C . ALA A 1 380 ? -12.290 2.177 5.290 1.00 88.50 380 ALA A C 1
ATOM 2978 O O . ALA A 1 380 ? -12.878 2.371 6.355 1.00 88.50 380 ALA A O 1
ATOM 2979 N N . CYS A 1 381 ? -12.253 3.106 4.326 1.00 87.62 381 CYS A N 1
ATOM 2980 C CA . CYS A 1 381 ? -12.929 4.405 4.432 1.00 87.62 381 CYS A CA 1
ATOM 2981 C C . CYS A 1 381 ? -14.446 4.206 4.537 1.00 87.62 381 CYS A C 1
ATOM 2983 O O . CYS A 1 381 ? -15.070 4.693 5.481 1.00 87.62 381 CYS A O 1
ATOM 2985 N N . PHE A 1 382 ? -15.025 3.408 3.631 1.00 90.12 382 PHE A N 1
ATOM 2986 C CA . PHE A 1 382 ? -16.452 3.077 3.665 1.00 90.12 382 PHE A CA 1
ATOM 2987 C C . PHE A 1 382 ? -16.863 2.362 4.953 1.00 90.12 382 PHE A C 1
ATOM 2989 O O . PHE A 1 382 ? -17.905 2.695 5.511 1.00 90.12 382 PHE A O 1
ATOM 2996 N N . LEU A 1 383 ? -16.044 1.433 5.458 1.00 91.00 383 LEU A N 1
ATOM 2997 C CA . LEU A 1 383 ? -16.289 0.773 6.745 1.00 91.00 383 LEU A CA 1
ATOM 2998 C C . LEU A 1 383 ? -16.377 1.788 7.897 1.00 91.00 383 LEU A C 1
ATOM 3000 O O . LEU A 1 383 ? -17.287 1.724 8.722 1.00 91.00 383 LEU A O 1
ATOM 3004 N N . HIS A 1 384 ? -15.455 2.751 7.962 1.00 89.19 384 HIS A N 1
ATOM 3005 C CA . HIS A 1 384 ? -15.465 3.763 9.021 1.00 89.19 384 HIS A CA 1
ATOM 3006 C C . HIS A 1 384 ? -16.651 4.725 8.903 1.00 89.19 384 HIS A C 1
ATOM 3008 O O . HIS A 1 384 ? -17.321 4.988 9.902 1.00 89.19 384 HIS A O 1
ATOM 3014 N N . VAL A 1 385 ? -16.948 5.207 7.691 1.00 89.31 385 VAL A N 1
ATOM 3015 C CA . VAL A 1 385 ? -18.140 6.032 7.426 1.00 89.31 385 VAL A CA 1
ATOM 3016 C C . VAL A 1 385 ? -19.403 5.276 7.841 1.00 89.31 385 VAL A C 1
ATOM 3018 O O . VAL A 1 385 ? -20.252 5.826 8.543 1.00 89.31 385 VAL A O 1
ATOM 3021 N N . TYR A 1 386 ? -19.503 3.994 7.485 1.00 92.44 386 TYR A N 1
ATOM 3022 C CA . TYR A 1 386 ? -20.618 3.147 7.888 1.00 92.44 386 TYR A CA 1
ATOM 3023 C C . TYR A 1 386 ? -20.721 3.023 9.411 1.00 92.44 386 TYR A C 1
ATOM 3025 O O . TYR A 1 386 ? -21.805 3.215 9.955 1.00 92.44 386 TYR A O 1
ATOM 3033 N N . ASN A 1 387 ? -19.615 2.781 10.119 1.00 93.81 387 ASN A N 1
ATOM 3034 C CA . ASN A 1 387 ? -19.614 2.697 11.582 1.00 93.81 387 ASN A CA 1
ATOM 3035 C C . ASN A 1 387 ? -20.160 3.973 12.251 1.00 93.81 387 ASN A C 1
ATOM 3037 O O . ASN A 1 387 ? -20.909 3.898 13.231 1.00 93.81 387 ASN A O 1
ATOM 3041 N N . CYS A 1 388 ? -19.833 5.141 11.693 1.00 91.44 388 CYS A N 1
ATOM 3042 C CA . CYS A 1 388 ? -20.360 6.426 12.144 1.00 91.44 388 CYS A CA 1
ATOM 3043 C C . CYS A 1 388 ? -21.868 6.566 11.885 1.00 91.44 388 CYS A C 1
ATOM 3045 O O . CYS A 1 388 ? -22.626 6.881 12.805 1.00 91.44 388 CYS A O 1
ATOM 3047 N N . LEU A 1 389 ? -22.322 6.298 10.655 1.00 91.06 389 LEU A N 1
ATOM 3048 C CA . LEU A 1 389 ? -23.728 6.459 10.262 1.00 91.06 389 LEU A CA 1
ATOM 3049 C C . LEU A 1 389 ? -24.646 5.427 10.931 1.00 91.06 389 LEU A C 1
ATOM 3051 O O . LEU A 1 389 ? -25.723 5.765 11.420 1.00 91.06 389 LEU A O 1
ATOM 3055 N N . ALA A 1 390 ? -24.204 4.172 11.003 1.00 92.81 390 ALA A N 1
ATOM 3056 C CA . ALA A 1 390 ? -24.954 3.062 11.582 1.00 92.81 390 ALA A CA 1
ATOM 3057 C C . ALA A 1 390 ? -24.893 3.016 13.119 1.00 92.81 390 ALA A C 1
ATOM 3059 O O . ALA A 1 390 ? -25.540 2.154 13.724 1.00 92.81 390 ALA A O 1
ATOM 3060 N N . LYS A 1 391 ? -24.114 3.913 13.747 1.00 92.94 391 LYS A N 1
ATOM 3061 C CA . LYS A 1 391 ? -23.907 4.024 15.203 1.00 92.94 391 LYS A CA 1
ATOM 3062 C C . LYS A 1 391 ? -23.537 2.695 15.877 1.00 92.94 391 LYS A C 1
ATOM 3064 O O . LYS A 1 391 ? -23.959 2.406 16.998 1.00 92.94 391 LYS A O 1
ATOM 3069 N N . ARG A 1 392 ? -22.736 1.881 15.193 1.00 94.94 392 ARG A N 1
ATOM 3070 C CA . ARG A 1 392 ? -22.235 0.581 15.660 1.00 94.94 392 ARG A CA 1
ATOM 3071 C C . ARG A 1 392 ? -20.802 0.404 15.181 1.00 94.94 392 ARG A C 1
ATOM 3073 O O . ARG A 1 392 ? -20.449 0.935 14.137 1.00 94.94 392 ARG A O 1
ATOM 3080 N N . TYR A 1 393 ? -19.988 -0.332 15.927 1.00 95.38 393 TYR A N 1
ATOM 3081 C CA . TYR A 1 393 ? -18.601 -0.574 15.547 1.00 95.38 393 TYR A CA 1
ATOM 3082 C C . TYR A 1 393 ? -18.416 -1.975 14.976 1.00 95.38 393 TYR A C 1
ATOM 3084 O O . TYR A 1 393 ? -18.548 -2.971 15.689 1.00 95.38 393 TYR A O 1
ATOM 3092 N N . ILE A 1 394 ? -18.100 -2.026 13.689 1.00 94.94 394 ILE A N 1
ATOM 3093 C CA . ILE A 1 394 ? -17.605 -3.196 12.977 1.00 94.94 394 ILE A CA 1
ATOM 3094 C C . ILE A 1 394 ? -16.098 -3.001 12.814 1.00 94.94 394 ILE A C 1
ATOM 3096 O O . ILE A 1 394 ? -15.651 -2.005 12.238 1.00 94.94 394 ILE A O 1
ATOM 3100 N N . ASP A 1 395 ? -15.316 -3.927 13.359 1.00 91.56 395 ASP A N 1
ATOM 3101 C CA . ASP A 1 395 ? -13.862 -3.914 13.197 1.00 91.56 395 ASP A CA 1
ATOM 3102 C C . ASP A 1 395 ? -13.484 -4.591 11.877 1.00 91.56 395 ASP A C 1
ATOM 3104 O O . ASP A 1 395 ? -14.176 -5.508 11.431 1.00 91.56 395 ASP A O 1
ATOM 3108 N N . MET A 1 396 ? -12.382 -4.172 11.260 1.00 90.81 396 MET A N 1
ATOM 3109 C CA . MET A 1 396 ? -11.835 -4.895 10.113 1.00 90.81 396 MET A CA 1
ATOM 3110 C C . MET A 1 396 ? -11.115 -6.148 10.621 1.00 90.81 396 MET A C 1
ATOM 3112 O O . MET A 1 396 ? -10.188 -6.081 11.428 1.00 90.81 396 MET A O 1
ATOM 3116 N N . VAL A 1 397 ? -11.512 -7.302 10.093 1.00 88.00 397 VAL A N 1
ATOM 3117 C CA . VAL A 1 397 ? -10.914 -8.603 10.412 1.00 88.00 397 VAL A CA 1
ATOM 3118 C C . VAL A 1 397 ? -9.770 -8.934 9.458 1.00 88.00 397 VAL A C 1
ATOM 3120 O O . VAL A 1 397 ? -8.720 -9.414 9.893 1.00 88.00 397 VAL A O 1
ATOM 3123 N N . SER A 1 398 ? -9.961 -8.675 8.166 1.00 83.75 398 SER A N 1
ATOM 3124 C CA . SER A 1 398 ? -8.980 -8.957 7.117 1.00 83.75 398 SER A CA 1
ATOM 3125 C C . SER A 1 398 ? -9.134 -8.014 5.927 1.00 83.75 398 SER A C 1
ATOM 3127 O O . SER A 1 398 ? -10.152 -7.340 5.760 1.00 83.75 398 SER A O 1
ATOM 3129 N N . THR A 1 399 ? -8.103 -7.981 5.088 1.00 82.62 399 THR A N 1
ATOM 3130 C CA . THR A 1 399 ? -8.154 -7.354 3.766 1.00 82.62 399 THR A CA 1
ATOM 3131 C C . THR A 1 399 ? -8.767 -8.326 2.756 1.00 82.62 399 THR A C 1
ATOM 3133 O O . THR A 1 399 ? -8.692 -9.542 2.926 1.00 82.62 399 THR A O 1
ATOM 3136 N N . GLY A 1 400 ? -9.378 -7.792 1.703 1.00 79.94 400 GLY A N 1
ATOM 3137 C CA . GLY A 1 400 ? -10.200 -8.544 0.757 1.00 79.94 400 GLY A CA 1
ATOM 3138 C C . GLY A 1 400 ? -11.661 -8.673 1.195 1.00 79.94 400 GLY A C 1
ATOM 3139 O O . GLY A 1 400 ? -12.061 -8.180 2.250 1.00 79.94 400 GLY A O 1
ATOM 3140 N N . SER A 1 401 ? -12.458 -9.324 0.352 1.00 81.81 401 SER A N 1
ATOM 3141 C CA . SER A 1 401 ? -13.847 -9.671 0.657 1.00 81.81 401 SER A CA 1
ATOM 3142 C C . SER A 1 401 ? -13.919 -10.727 1.764 1.00 81.81 401 SER A C 1
ATOM 3144 O O . SER A 1 401 ? -13.012 -11.550 1.918 1.00 81.81 401 SER A O 1
ATOM 3146 N N . CYS A 1 402 ? -15.002 -10.715 2.538 1.00 83.94 402 CYS A N 1
ATOM 3147 C CA . CYS A 1 402 ? -15.349 -11.838 3.399 1.00 83.94 402 CYS A CA 1
ATOM 3148 C C . CYS A 1 402 ? -15.607 -13.096 2.550 1.00 83.94 402 CYS A C 1
ATOM 3150 O O . CYS A 1 402 ? -16.110 -12.960 1.434 1.00 83.94 402 CYS A O 1
ATOM 3152 N N . PRO A 1 403 ? -15.294 -14.302 3.061 1.00 78.31 403 PRO A N 1
ATOM 3153 C CA . PRO A 1 403 ? -15.682 -15.534 2.389 1.00 78.31 403 PRO A CA 1
ATOM 3154 C C . PRO A 1 403 ? -17.202 -15.587 2.233 1.00 78.31 403 PRO A C 1
ATOM 3156 O O . PRO A 1 403 ? -17.936 -15.306 3.185 1.00 78.31 403 PRO A O 1
ATOM 3159 N N . GLU A 1 404 ? -17.669 -15.976 1.051 1.00 69.56 404 GLU A N 1
ATOM 3160 C CA . GLU A 1 404 ? -19.034 -16.465 0.905 1.00 69.56 404 GLU A CA 1
ATOM 3161 C C . GLU A 1 404 ? -19.095 -17.836 1.615 1.00 69.56 404 GLU A C 1
ATOM 3163 O O . GLU A 1 404 ? -18.224 -18.673 1.399 1.00 69.56 404 GLU A O 1
ATOM 3168 N N . TYR A 1 405 ? -20.088 -18.052 2.490 1.00 59.59 405 TYR A N 1
ATOM 3169 C CA . TYR A 1 405 ? -20.316 -19.241 3.352 1.00 59.59 405 TYR A CA 1
ATOM 3170 C C . TYR A 1 405 ? -19.479 -19.284 4.661 1.00 59.59 405 TYR A C 1
ATOM 3172 O O . TYR A 1 405 ? -18.262 -19.157 4.660 1.00 59.59 405 TYR A O 1
ATOM 3180 N N . ALA A 1 406 ? -20.061 -19.429 5.859 1.00 35.53 406 ALA A N 1
ATOM 3181 C CA . ALA A 1 406 ? -21.148 -20.331 6.238 1.00 35.53 406 ALA A CA 1
ATOM 3182 C C . ALA A 1 406 ? -22.253 -19.656 7.082 1.00 35.53 406 ALA A C 1
ATOM 3184 O O . ALA A 1 406 ? -21.985 -19.087 8.143 1.00 35.53 406 ALA A O 1
ATOM 3185 N N . LYS A 1 407 ? -23.500 -19.774 6.614 1.00 36.34 407 LYS A N 1
ATOM 3186 C CA . LYS A 1 407 ? -24.689 -19.843 7.473 1.00 36.34 407 LYS A CA 1
ATOM 3187 C C . LYS A 1 407 ? -25.014 -21.303 7.730 1.00 36.34 407 LYS A C 1
ATOM 3189 O O . LYS A 1 407 ? -24.800 -22.095 6.784 1.00 36.34 407 LYS A O 1
#

Organism: Mesocestoides corti (NCBI:txid53468)

pLDDT: mean 74.63, std 18.37, range [28.08, 97.25]

Radius of gyration: 31.55 Å; Cα contacts (8 Å, |Δi|>4): 734; chains: 1; bounding box: 85×92×77 Å

Secondary structure (DSSP, 8-state):
-------------------STTSSSTTS--------EEEEEEE-TTS-EEEEEEEEEE-HHHHHHTT-EEE-S---HHHIIIIIIIS---BS--B----SS--S--STT--PPTTEEEEEETTEEEEEE-----HHHHHS--EEETTTEEESSHHHHHHHHHH-TTS---EEPPPPGGGB------TT-TTSTT--PPEEB--TT-EEEE-TTT--EEEE-SSTT-S-----SS----GGGTT-TT-GGG---EEETTS-EESSHHHHHHHHHHHTB---EEEES---TT--TTT-B-SSTT-EEEEETTT--EEEE--SS--S--S-----TTTHHHHHHHHHHHHTTSPTT-----S----TTPPPEEETTS-EESSHHHHHHHHHHTTEEPPEEEESPPPS---

Solvent-accessible surface area (backbone atoms only — not comparable to full-atom values): 23974 Å² total; per-residue (Å²): 135,87,79,90,84,86,87,87,88,87,81,88,85,90,82,87,77,87,89,74,82,81,69,74,72,75,71,78,74,73,70,74,76,68,66,36,6,24,23,14,51,38,38,35,71,83,47,20,27,33,65,78,75,42,76,43,77,35,43,47,66,63,30,33,77,74,36,25,32,25,24,74,60,71,71,48,70,68,53,42,44,46,28,53,70,69,57,38,41,29,42,73,72,47,35,74,33,75,81,86,83,71,93,60,63,60,54,90,62,53,66,49,58,94,78,33,46,64,40,75,57,96,68,35,52,22,34,32,65,54,68,81,65,56,73,64,28,65,69,59,41,70,38,22,29,78,84,38,35,34,23,77,12,44,35,57,44,35,40,49,45,52,72,39,58,57,42,80,77,43,81,42,86,67,73,62,73,81,24,42,36,79,75,61,66,70,86,73,68,84,76,66,68,94,67,78,75,64,40,51,44,28,61,97,81,25,42,29,27,29,35,65,73,45,39,41,77,42,69,37,60,81,46,81,80,54,83,76,80,69,92,60,98,77,75,96,69,67,80,86,59,60,87,47,82,76,57,82,88,48,78,55,32,26,11,31,68,82,73,42,62,24,67,15,65,54,52,39,49,55,49,13,52,75,68,30,36,54,47,37,44,15,32,55,34,64,58,58,92,86,53,37,61,93,73,59,43,54,94,48,90,75,40,47,62,28,34,26,74,87,80,56,46,46,33,36,38,51,59,76,74,57,62,93,45,65,60,59,70,87,63,68,88,75,61,53,59,62,52,50,55,50,48,56,54,48,62,73,66,55,61,84,35,56,59,63,75,79,77,87,52,76,37,64,84,41,40,30,22,11,30,68,80,66,45,61,29,76,19,27,51,50,45,51,53,45,27,55,76,70,58,31,37,63,50,79,72,40,46,37,66,43,64,86,78,86,132

Sequence (407 aa):
MGDVRLPVSHHAGCSLPVVVFQVAVLATLLLDTSEAGSCFKIRLPNGRCHQLIQRNYISRSECCQIGGFYVHRFLTETQFVRDILLHRSGTDNCHYPCQSGMRSESCARVNCPAGYKCELQRGKAVCACSSICTKDDFESGPVCTTDFRQFRNRCSFMKERCRNQDVMLEEMECPPAEHVCPYKRNVTDVDAGDYELPVRICPRNQVCIVRLYSGKASCEDPNWLGRRRMKSTFDALDVNSLNSCANGQFRSYVCGTDNTTYTNQCHLRRASIRRGIEIRIAYMGPCRRDASCGKVRCQSADMICVRHVNTGQPVCLDCKDLPLNCNPQVFPSREVAEMTLFEMSKEAQQSFGDPRWHGDVFTNGWPYVCGSDSQSFPNACFLHVYNCLAKRYIDMVSTGSCPEYAK

Mean predicted aligned error: 14.89 Å

Foldseek 3Di:
DDDDDDDDDDDDDDDDDDDDPPPPPVPPPPPVPQLQWWWAQFQFPVRFGAHTPGARGDHLVRSQVQFTWTDSDHQDPVNCCPQYVPQRQHHHPTHGSDDDDPPAADPPSRDADPQFDFDQDPRHTHRAHDLDDDPCQQVVAWWAWPVQWIDRGNSLVSNVCNVCRRHDTDTDDDDDPQQWQPAPDPPPPPPPPSDDDTTGGEDPQWGWAQELQQSDIDTFHLFPVGPDPDPDVDDPDDPVCRVDPPPPPFQWWFQWPVRAIDSGVNSQVNVRSVVSYAIAGQATHGRDPPDDQVRTHHPDPQWGWFAAPPPRGIGTADPPPQAPDQDADPDPDPVVVVVVVVVVVQVSVDRGNYRDDDDHDHNNPRFWFAWPVQAIDRTSSRQRNCCNVVRYDTGTPHTHHRDDDDD

Nearest PDB structures (foldseek):
  2b0u-assembly1_C  TM=4.333E-01  e=4.440E-18  Homo sapiens
  5jhw-assembly1_D  TM=4.502E-01  e=6.984E-17  Homo sapiens
  2b0u-assembly1_D  TM=4.360E-01  e=7.406E-17  Homo sapiens
  3hh2-assembly1_D  TM=4.374E-01  e=2.537E-16  Homo sapiens
  5jhw-assembly1_C  TM=4.337E-01  e=7.287E-16  Homo sapiens